Protein AF-0000000077556084 (afdb_homodimer)

Foldseek 3Di:
DDPPPPPCPDDPPPPPPPPCVVVPPPPDDPFDQDPVPSDTFDDDLCFFDQDPVSCLLRHFALLQVVPDDDPDDDDDPCSVVVPDLLSVVSSLVQVVLCVVQCNLCVVLPPVGSVVPPPPPVVDDPVNVPHFHPRYLVRDPPRQWDDPSPPPDPPDPDDPPPVPPDPPPPDPPPDCPPPDDAFDKTFRTKHAWQDDSNSDPPPPDTHFFIKTWIWGAHPPQKPSGIGTAIFTDPVTQAGPVRQKGKGFDWDKHWIWGADPNRTDIDIDIGTHYIDIDGDPPGPCVCVVVVDPDD/DPPPPPPCPDDPPPPPPPPCVVVPPPPDDPWDQPPVDNDTFDDDLCFFDQDPVSCLLRDFALLQVVPDDDPDDDDDPCSVVVPDLLSVLSSLVQVVLCVVQCNLCVVLPPVGSVVPPDPPVVDDPVNVPHFHPRYLVRDPQFQWDDPSPPPDPPDPDDPPPVPPDPPPDDPPPPCPPPDDAFDKTFRTKHAWQDDSNRDPPPPDTHFFIKTWIWGAHPPQKPSGIGTAIFTDPVTQAGPVRQKGKGFDWDKHWIWGDDPNRTDIDIDIGTHYIDIDGDPPGPCVCVVVVDPDD

Secondary structure (DSSP, 8-state):
----------SGGGGS---------TTS---EEETTTTEEEP--TTTEESSHHHHHHH---GGGTTS---SEEEPPHHHHHT-SHHHHHHHHHHHHHHHHTTHHHHHHHHHHHHHH--------GGGTTPPPSS-GGGSTT--EE--TTTTS------SSGGGS----------GGG----SEEEEEEEE-TTS-TTS-GGG-EE-SS-EEEEEEEPPTTEES-EEEEEEE-TT--EEGGGTEEEEEEEEEEEEEEESSS-EEEEEEEEEEEEEEEEETTSTTHHHHH-S---/----------SGGGGS---------TTS---EEETTTTEEEP--TTTEESSHHHHHHH---GGGTTS---SEEEPPHHHHHT-SHHHHHHHHHHHHHHHHTTHHHHHHHHHHHHHH--------GGGTTPPPSS-GGGSTT--EE--TTTTS------SSGGGS----------TTS----SEEEEEEEE-TTS-TTS-GGG-EE-SS-EEEEEEEPPTTEES-EEEEEEE-TT--EEGGGTEEEEEEEEEEEEEEESSS-EEEEEEEEEEEEEEEEETTSTTHHHHH-S---

pLDDT: mean 71.93, std 24.93, range [24.23, 97.88]

Solvent-accessible surface area (backbone atoms only — not comparable to full-atom values): 33560 Å² total; per-residue (Å²): 136,85,79,76,78,78,77,77,77,71,77,76,69,65,74,52,73,73,78,72,66,59,76,64,67,60,78,60,34,91,39,54,63,38,84,82,62,50,38,37,50,59,51,31,50,51,41,34,16,77,42,69,67,48,32,67,73,41,42,65,50,53,62,43,25,50,40,88,66,63,49,65,42,75,63,48,69,51,67,75,65,46,69,43,70,49,48,45,46,37,50,51,53,49,53,51,50,38,51,74,68,42,49,43,42,68,70,48,28,74,70,43,30,70,68,57,58,61,74,68,70,75,68,70,74,79,59,70,83,66,64,26,84,72,34,63,76,55,34,89,80,45,71,54,44,84,72,84,67,74,74,72,84,71,75,80,66,78,71,68,78,74,60,67,89,72,80,78,74,80,78,76,77,69,71,80,76,56,74,65,81,51,47,78,43,74,76,42,24,38,44,42,50,32,40,51,43,70,40,87,79,71,51,36,20,24,44,40,23,33,25,19,26,44,32,42,41,54,88,48,36,42,57,28,32,36,53,29,19,33,42,32,85,91,46,41,52,13,52,75,63,44,19,36,40,42,48,29,41,41,78,42,73,31,35,35,51,58,94,88,39,73,41,55,30,33,32,61,40,39,60,33,60,37,54,27,36,31,63,86,36,95,58,40,33,35,48,63,68,48,77,77,126,137,84,82,76,78,79,78,81,78,71,77,75,68,67,76,52,73,73,75,72,67,58,78,65,67,60,75,58,35,94,43,53,62,39,84,82,40,70,44,40,51,58,52,32,51,51,42,34,16,77,41,68,68,48,33,67,73,40,43,65,48,52,62,41,25,52,39,87,66,63,49,64,41,75,65,49,69,51,66,74,65,45,69,44,69,49,47,44,46,37,50,51,52,49,53,51,49,38,51,75,70,41,50,43,43,67,70,48,28,76,69,42,31,70,67,57,57,60,73,67,70,76,69,65,72,80,59,68,84,65,66,25,83,70,35,64,76,54,35,90,80,44,71,56,43,83,71,85,65,73,74,70,82,72,75,82,69,80,73,70,79,75,65,68,88,74,81,76,76,81,79,76,75,71,72,78,77,58,72,66,80,51,48,78,43,74,74,42,23,38,44,42,50,31,40,50,43,69,39,88,77,71,52,36,19,24,45,41,23,33,25,20,26,44,32,41,41,53,88,48,34,40,58,27,33,35,54,30,17,33,41,31,83,90,46,41,53,14,52,75,64,46,19,38,40,44,49,29,40,42,78,42,73,33,35,36,48,57,94,87,39,73,39,55,30,33,32,59,38,39,61,35,61,37,56,26,36,32,62,87,36,94,59,39,35,34,47,62,66,49,76,79,126

Sequence (586 aa):
MKFLTISFFTLLQFLRPDSTTTPVSSDKCPCVVNPNTNGCLRYDSRFQATSIEEAIDFFEDMTLLFEKKPAEMTVTDDDLSCTSKECKTCRRMMNQRLRQIGFFEDFYGAEGYKNFIEPVEHDSDDFLGTTCSRYRFARNNSDTVDYSKSGSKKKARNVEDLIMSKRFSRQVVDPVNATLIGTRYNLSCTTKGSAPDGSSDSGLLSLCSKCWAWRQLPANYFPQFINELICHDGDTDCLSGYGMCNSGERLLEVLRNDTYKLTTVTLSASSFCECQVKAGSAIQNLVTGEPNKMKFLTISFFTLLQFLRPDSTTTPVSSDKCPCVVNPNTNGCLRYDSRFQATSIEEAIDFFEDMTLLFEKKPAEMTVTDDDLSCTSKECKTCRRMMNQRLRQIGFFEDFYGAEGYKNFIEPVEHDSDDFLGTTCSRYRFARNNSDTVDYSKSGSKKKARNVEDLIMSKRFSRQVVDPVNATLIGTRYNLSCTTKGSAPDGSSDSGLLSLCSKCWAWRQLPANYFPQFINELICHDGDTDCLSGYGMCNSGERLLEVLRNDTYKLTTVTLSASSFCECQVKAGSAIQNLVTGEPNK

Radius of gyration: 27.22 Å; Cα contacts (8 Å, |Δi|>4): 1029; chains: 2; bounding box: 94×67×96 Å

Nearest PDB structures (foldseek):
  7uwj-assembly1_B  TM=6.954E-01  e=1.048E-02  Homo sapiens
  6hg4-assembly1_A-2  TM=6.875E-01  e=1.068E-01  Homo sapiens
  1sg1-assembly1_A  TM=4.672E-01  e=1.984E-02  Homo sapiens
  6xuo-assembly1_A-2  TM=4.361E-01  e=5.321E-02  Equus caballus
  4ec7-assembly1_B  TM=4.253E-01  e=4.738E-02  Naja atra

Structure (mmCIF, N/CA/C/O backbone):
data_AF-0000000077556084-model_v1
#
loop_
_entity.id
_entity.type
_entity.pdbx_description
1 polymer '(pine wood nematode) hypothetical protein'
#
loop_
_atom_site.group_PDB
_atom_site.id
_atom_site.type_symbol
_atom_site.label_atom_id
_atom_site.label_alt_id
_atom_site.label_comp_id
_atom_site.label_asym_id
_atom_site.label_entity_id
_atom_site.label_seq_id
_atom_site.pdbx_PDB_ins_code
_atom_site.Cartn_x
_atom_site.Cartn_y
_atom_site.Cartn_z
_atom_site.occupancy
_atom_site.B_iso_or_equiv
_atom_site.auth_seq_id
_atom_site.auth_comp_id
_atom_site.auth_asym_id
_atom_site.auth_atom_id
_atom_site.pdbx_PDB_model_num
ATOM 1 N N . MET A 1 1 ? -28.281 21.062 56.281 1 28.59 1 MET A N 1
ATOM 2 C CA . MET A 1 1 ? -26.953 20.812 55.75 1 28.59 1 MET A CA 1
ATOM 3 C C . MET A 1 1 ? -26.984 20.75 54.219 1 28.59 1 MET A C 1
ATOM 5 O O . MET A 1 1 ? -27.656 19.906 53.656 1 28.59 1 MET A O 1
ATOM 9 N N . LYS A 1 2 ? -26.812 21.922 53.531 1 35.16 2 LYS A N 1
ATOM 10 C CA . LYS A 1 2 ? -26.875 22.297 52.094 1 35.16 2 LYS A CA 1
ATOM 11 C C . LYS A 1 2 ? -25.75 21.641 51.312 1 35.16 2 LYS A C 1
ATOM 13 O O . LYS A 1 2 ? -24.578 21.844 51.625 1 35.16 2 LYS A O 1
ATOM 18 N N . PHE A 1 3 ? -25.938 20.453 50.812 1 35.34 3 PHE A N 1
ATOM 19 C CA . PHE A 1 3 ? -25.016 19.688 49.969 1 35.34 3 PHE A CA 1
ATOM 20 C C . PHE A 1 3 ? -24.625 20.453 48.75 1 35.34 3 PHE A C 1
ATOM 22 O O . PHE A 1 3 ? -25.469 20.812 47.906 1 35.34 3 PHE A O 1
ATOM 29 N N . LEU A 1 4 ? -23.578 21.266 48.781 1 31.69 4 LEU A N 1
ATOM 30 C CA . LEU A 1 4 ? -22.922 21.969 47.688 1 31.69 4 LEU A CA 1
ATOM 31 C C . LEU A 1 4 ? -22.422 21 46.625 1 31.69 4 LEU A C 1
ATOM 33 O O . LEU A 1 4 ? -21.609 20.109 46.938 1 31.69 4 LEU A O 1
ATOM 37 N N . THR A 1 5 ? -23.219 20.672 45.656 1 33.19 5 THR A N 1
ATOM 38 C CA . THR A 1 5 ? -22.859 19.938 44.438 1 33.19 5 THR A CA 1
ATOM 39 C C . THR A 1 5 ? -21.719 20.641 43.719 1 33.19 5 THR A C 1
ATOM 41 O O . THR A 1 5 ? -21.891 21.75 43.188 1 33.19 5 THR A O 1
ATOM 44 N N . ILE A 1 6 ? -20.469 20.594 44.156 1 31.8 6 ILE A N 1
ATOM 45 C CA . ILE A 1 6 ? -19.297 21.078 43.438 1 31.8 6 ILE A CA 1
ATOM 46 C C . ILE A 1 6 ? -19.219 20.375 42.094 1 31.8 6 ILE A C 1
ATOM 48 O O . ILE A 1 6 ? -19.094 19.156 42.031 1 31.8 6 ILE A O 1
ATOM 52 N N . SER A 1 7 ? -19.812 20.969 41.062 1 28.62 7 SER A N 1
ATOM 53 C CA . SER A 1 7 ? -19.688 20.609 39.656 1 28.62 7 SER A CA 1
ATOM 54 C C . SER A 1 7 ? -18.234 20.562 39.219 1 28.62 7 SER A C 1
ATOM 56 O O . SER A 1 7 ? -17.531 21.578 39.281 1 28.62 7 SER A O 1
ATOM 58 N N . PHE A 1 8 ? -17.453 19.531 39.375 1 28.36 8 PHE A N 1
ATOM 59 C CA . PHE A 1 8 ? -16.125 19.219 38.844 1 28.36 8 PHE A CA 1
ATOM 60 C C . PHE A 1 8 ? -16.094 19.359 37.344 1 28.36 8 PHE A C 1
ATOM 62 O O . PHE A 1 8 ? -16.359 18.391 36.625 1 28.36 8 PHE A O 1
ATOM 69 N N . PHE A 1 9 ? -16.656 20.375 36.688 1 32.78 9 PHE A N 1
ATOM 70 C CA . PHE A 1 9 ? -16.406 20.578 35.25 1 32.78 9 PHE A CA 1
ATOM 71 C C . PHE A 1 9 ? -14.922 20.781 35 1 32.78 9 PHE A C 1
ATOM 73 O O . PHE A 1 9 ? -14.422 21.906 35 1 32.78 9 PHE A O 1
ATOM 80 N N . THR A 1 10 ? -14.023 20.094 35.688 1 24.3 10 THR A N 1
ATOM 81 C CA . THR A 1 10 ? -12.594 20.359 35.594 1 24.3 10 THR A CA 1
ATOM 82 C C . THR A 1 10 ? -12.172 20.578 34.125 1 24.3 10 THR A C 1
ATOM 84 O O . THR A 1 10 ? -12.914 20.266 33.219 1 24.3 10 THR A O 1
ATOM 87 N N . LEU A 1 11 ? -10.695 20.656 33.938 1 24.95 11 LEU A N 1
ATOM 88 C CA . LEU A 1 11 ? -9.516 21.141 33.219 1 24.95 11 LEU A CA 1
ATOM 89 C C . LEU A 1 11 ? -9.336 20.406 31.891 1 24.95 11 LEU A C 1
ATOM 91 O O . LEU A 1 11 ? -8.281 20.484 31.266 1 24.95 11 LEU A O 1
ATOM 95 N N . LEU A 1 12 ? -10.227 19.609 31.453 1 28.17 12 LEU A N 1
ATOM 96 C CA . LEU A 1 12 ? -9.883 18.938 30.203 1 28.17 12 LEU A CA 1
ATOM 97 C C . LEU A 1 12 ? -9.766 19.938 29.062 1 28.17 12 LEU A C 1
ATOM 99 O O . LEU A 1 12 ? -9.562 19.562 27.906 1 28.17 12 LEU A O 1
ATOM 103 N N . GLN A 1 13 ? -10.094 21.219 29.297 1 27.03 13 GLN A N 1
ATOM 104 C CA . GLN A 1 13 ? -10.055 22.188 28.219 1 27.03 13 GLN A CA 1
ATOM 105 C C . GLN A 1 13 ? -8.641 22.359 27.672 1 27.03 13 GLN A C 1
ATOM 107 O O . GLN A 1 13 ? -8.422 23.078 26.703 1 27.03 13 GLN A O 1
ATOM 112 N N . PHE A 1 14 ? -7.625 22.125 28.422 1 29.45 14 PHE A N 1
ATOM 113 C CA . PHE A 1 14 ? -6.312 22.656 28.062 1 29.45 14 PHE A CA 1
ATOM 114 C C . PHE A 1 14 ? -5.777 21.953 26.812 1 29.45 14 PHE A C 1
ATOM 116 O O . PHE A 1 14 ? -4.766 22.375 26.25 1 29.45 14 PHE A O 1
ATOM 123 N N . LEU A 1 15 ? -6.094 20.781 26.703 1 27.12 15 LEU A N 1
ATOM 124 C CA . LEU A 1 15 ? -5.332 20.219 25.594 1 27.12 15 LEU A CA 1
ATOM 125 C C . LEU A 1 15 ? -5.895 20.672 24.266 1 27.12 15 LEU A C 1
ATOM 127 O O . LEU A 1 15 ? -5.914 19.922 23.297 1 27.12 15 LEU A O 1
ATOM 131 N N . ARG A 1 16 ? -6.816 21.703 24.328 1 27.06 16 ARG A N 1
ATOM 132 C CA . ARG A 1 16 ? -7.035 22.188 22.953 1 27.06 16 ARG A CA 1
ATOM 133 C C . ARG A 1 16 ? -5.742 22.719 22.344 1 27.06 16 ARG A C 1
ATOM 135 O O . ARG A 1 16 ? -5.102 23.594 22.922 1 27.06 16 ARG A O 1
ATOM 142 N N . PRO A 1 17 ? -5.008 21.969 21.641 1 27.77 17 PRO A N 1
ATOM 143 C CA . PRO A 1 17 ? -3.932 22.734 21 1 27.77 17 PRO A CA 1
ATOM 144 C C . PRO A 1 17 ? -4.383 24.125 20.547 1 27.77 17 PRO A C 1
ATOM 146 O O . PRO A 1 17 ? -5.543 24.312 20.188 1 27.77 17 PRO A O 1
ATOM 149 N N . ASP A 1 18 ? -3.982 25.172 21.172 1 26.48 18 ASP A N 1
ATOM 150 C CA . ASP A 1 18 ? -4.031 26.516 20.578 1 26.48 18 ASP A CA 1
ATOM 151 C C . ASP A 1 18 ? -3.93 26.453 19.062 1 26.48 18 ASP A C 1
ATOM 153 O O . ASP A 1 18 ? -3.016 25.828 18.516 1 26.48 18 ASP A O 1
ATOM 157 N N . SER A 1 19 ? -4.988 26.594 18.344 1 28.22 19 SER A N 1
ATOM 158 C CA . SER A 1 19 ? -5.195 26.812 16.922 1 28.22 19 SER A CA 1
ATOM 159 C C . SER A 1 19 ? -4.18 27.812 16.359 1 28.22 19 SER A C 1
ATOM 161 O O . SER A 1 19 ? -4.426 28.438 15.336 1 28.22 19 SER A O 1
ATOM 163 N N . THR A 1 20 ? -3.496 28.5 17.219 1 27.06 20 THR A N 1
ATOM 164 C CA . THR A 1 20 ? -2.557 29.391 16.531 1 27.06 20 THR A CA 1
ATOM 165 C C . THR A 1 20 ? -1.633 28.578 15.625 1 27.06 20 THR A C 1
ATOM 167 O O . THR A 1 20 ? -0.635 28.016 16.078 1 27.06 20 THR A O 1
ATOM 170 N N . THR A 1 21 ? -2.217 27.922 14.711 1 28.77 21 THR A N 1
ATOM 171 C CA . THR A 1 21 ? -1.413 27.594 13.539 1 28.77 21 THR A CA 1
ATOM 172 C C . THR A 1 21 ? -0.559 28.797 13.125 1 28.77 21 THR A C 1
ATOM 174 O O . THR A 1 21 ? -1.068 29.766 12.562 1 28.77 21 THR A O 1
ATOM 177 N N . THR A 1 22 ? 0.196 29.297 14.055 1 28.11 22 THR A N 1
ATOM 178 C CA . THR A 1 22 ? 1.128 30.219 13.398 1 28.11 22 THR A CA 1
ATOM 179 C C . THR A 1 22 ? 1.496 29.719 12.008 1 28.11 22 THR A C 1
ATOM 181 O O . THR A 1 22 ? 1.818 28.531 11.836 1 28.11 22 THR A O 1
ATOM 184 N N . PRO A 1 23 ? 1.009 30.484 11.008 1 28.31 23 PRO A N 1
ATOM 185 C CA . PRO A 1 23 ? 1.48 30.094 9.672 1 28.31 23 PRO A CA 1
ATOM 186 C C . PRO A 1 23 ? 2.939 29.656 9.672 1 28.31 23 PRO A C 1
ATOM 188 O O . PRO A 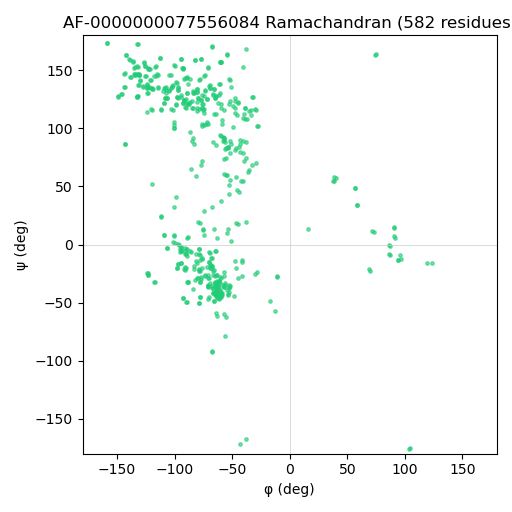1 23 ? 3.82 30.391 10.109 1 28.31 23 PRO A O 1
ATOM 191 N N . VAL A 1 24 ? 3.148 28.547 10.148 1 32.16 24 VAL A N 1
ATOM 192 C CA . VAL A 1 24 ? 4.539 28.125 10.039 1 32.16 24 VAL A CA 1
ATOM 193 C C . VAL A 1 24 ? 5.172 28.75 8.797 1 32.16 24 VAL A C 1
ATOM 195 O O . VAL A 1 24 ? 4.531 28.844 7.75 1 32.16 24 VAL A O 1
ATOM 198 N N . SER A 1 25 ? 6.09 29.516 8.922 1 31.02 25 SER A N 1
ATOM 199 C CA . SER A 1 25 ? 6.855 30.062 7.809 1 31.02 25 SER A CA 1
ATOM 200 C C . SER A 1 25 ? 6.941 29.078 6.648 1 31.02 25 SER A C 1
ATOM 202 O O . SER A 1 25 ? 6.902 27.875 6.852 1 31.02 25 SER A O 1
ATOM 204 N N . SER A 1 26 ? 6.574 29.453 5.352 1 36.19 26 SER A N 1
ATOM 205 C CA . SER A 1 26 ? 6.461 28.938 3.996 1 36.19 26 SER A CA 1
ATOM 206 C C . SER A 1 26 ? 7.469 27.812 3.75 1 36.19 26 SER A C 1
ATOM 208 O O . SER A 1 26 ? 7.418 27.141 2.717 1 36.19 26 SER A O 1
ATOM 210 N N . ASP A 1 27 ? 8.57 27.719 4.465 1 39.5 27 ASP A N 1
ATOM 211 C CA . ASP A 1 27 ? 9.75 26.938 4.117 1 39.5 27 ASP A CA 1
ATOM 212 C C . ASP A 1 27 ? 9.68 25.531 4.707 1 39.5 27 ASP A C 1
ATOM 214 O O . ASP A 1 27 ? 10.641 24.766 4.617 1 39.5 27 ASP A O 1
ATOM 218 N N . LYS A 1 28 ? 8.844 25.281 5.789 1 44.19 28 LYS A N 1
ATOM 219 C CA . LYS A 1 28 ? 9.055 24.062 6.562 1 44.19 28 LYS A CA 1
ATOM 220 C C . LYS A 1 28 ? 8.008 23.016 6.215 1 44.19 28 LYS A C 1
ATOM 222 O O . LYS A 1 28 ? 6.84 23.344 5.973 1 44.19 28 LYS A O 1
ATOM 227 N N . CYS A 1 29 ? 8.422 21.906 5.672 1 52.19 29 CYS A N 1
ATOM 228 C CA . CYS A 1 29 ? 7.551 20.766 5.387 1 52.19 29 CYS A CA 1
ATOM 229 C C . CYS A 1 29 ? 6.707 20.406 6.605 1 52.19 29 CYS A C 1
ATOM 231 O O . CYS A 1 29 ? 7.18 20.5 7.738 1 52.19 29 CYS A O 1
ATOM 233 N N . PRO A 1 30 ? 5.34 20.484 6.477 1 47.06 30 PRO A N 1
ATOM 234 C CA . PRO A 1 30 ? 4.504 20.031 7.59 1 47.06 30 PRO A CA 1
ATOM 235 C C . PRO A 1 30 ? 4.996 18.719 8.195 1 47.06 30 PRO A C 1
ATOM 237 O O . PRO A 1 30 ? 5.293 17.766 7.461 1 47.06 30 PRO A O 1
ATOM 240 N N . CYS A 1 31 ? 5.828 18.672 9.156 1 54.91 31 CYS A N 1
ATOM 241 C CA . CYS A 1 31 ? 6.227 17.5 9.914 1 54.91 31 CYS A CA 1
ATOM 242 C C . CYS A 1 31 ? 5.629 17.516 11.32 1 54.91 31 CYS A C 1
ATOM 244 O O . CYS A 1 31 ? 5.254 18.578 11.82 1 54.91 31 CYS A O 1
ATOM 246 N N . VAL A 1 32 ? 5.086 16.328 11.617 1 55.97 32 VAL A N 1
ATOM 247 C CA . VAL A 1 32 ? 4.676 16.234 13.016 1 55.97 32 VAL A CA 1
ATOM 248 C C . VAL A 1 32 ? 5.906 16.062 13.906 1 55.97 32 VAL A C 1
ATOM 250 O O . VAL A 1 32 ? 6.668 15.102 13.742 1 55.97 32 VAL A O 1
ATOM 253 N N . VAL A 1 33 ? 6.285 17.078 14.516 1 56.91 33 VAL A N 1
ATOM 254 C CA . VAL A 1 33 ? 7.484 17.062 15.344 1 56.91 33 VAL A CA 1
ATOM 255 C C . VAL A 1 33 ? 7.164 16.453 16.703 1 56.91 33 VAL A C 1
ATOM 257 O O . VAL A 1 33 ? 6.129 16.766 17.297 1 56.91 33 VAL A O 1
ATOM 260 N N . ASN A 1 34 ? 7.871 15.289 16.953 1 55.31 34 ASN A N 1
ATOM 261 C CA . ASN A 1 34 ? 7.871 14.82 18.328 1 55.31 34 ASN A CA 1
ATOM 262 C C . ASN A 1 34 ? 8.812 15.648 19.203 1 55.31 34 ASN A C 1
ATOM 264 O O . ASN A 1 34 ? 10.031 15.531 19.078 1 55.31 34 ASN A O 1
ATOM 268 N N . PRO A 1 35 ? 8.242 16.406 19.891 1 53.88 35 PRO A N 1
ATOM 269 C CA . PRO A 1 35 ? 9.102 17.297 20.672 1 53.88 35 PRO A CA 1
ATOM 270 C C . PRO A 1 35 ? 10.078 16.547 21.562 1 53.88 35 PRO A C 1
ATOM 272 O O . PRO A 1 35 ? 11.117 17.094 21.953 1 53.88 35 PRO A O 1
ATOM 275 N N . ASN A 1 36 ? 9.711 15.305 21.875 1 54.94 36 ASN A N 1
ATOM 276 C CA . ASN A 1 36 ? 10.555 14.57 22.797 1 54.94 36 ASN A CA 1
ATOM 277 C C . ASN A 1 36 ? 11.758 13.945 22.094 1 54.94 36 ASN A C 1
ATOM 279 O O . ASN A 1 36 ? 12.75 13.594 22.734 1 54.94 36 ASN A O 1
ATOM 283 N N . THR A 1 37 ? 11.602 13.633 20.938 1 58.72 37 THR A N 1
ATOM 284 C CA . THR A 1 37 ? 12.672 12.93 20.234 1 58.72 37 THR A CA 1
ATOM 285 C C . THR A 1 37 ? 13.148 13.742 19.047 1 58.72 37 THR A C 1
ATOM 287 O O . THR A 1 37 ? 14.117 13.359 18.375 1 58.72 37 THR A O 1
ATOM 290 N N . ASN A 1 38 ? 13.492 14.93 19.125 1 51.81 38 ASN A N 1
ATOM 291 C CA . ASN A 1 38 ? 13.945 15.75 18 1 51.81 38 ASN A CA 1
ATOM 292 C C . ASN A 1 38 ? 13.594 15.117 16.656 1 51.81 38 ASN A C 1
ATOM 294 O O . ASN A 1 38 ? 14.172 15.461 15.633 1 51.81 38 ASN A O 1
ATOM 298 N N . GLY A 1 39 ? 12.734 14.148 16.766 1 57.44 39 GLY A N 1
ATOM 299 C CA . GLY A 1 39 ? 12.484 13.484 15.492 1 57.44 39 GLY A CA 1
ATOM 300 C C . GLY A 1 39 ? 11.18 13.906 14.844 1 57.44 39 GLY A C 1
ATOM 301 O O . GLY A 1 39 ? 10.297 14.461 15.508 1 57.44 39 GLY A O 1
ATOM 302 N N . CYS A 1 40 ? 11.227 14.164 13.531 1 64.31 40 CYS A N 1
ATOM 303 C CA . CYS A 1 40 ? 10.031 14.5 12.766 1 64.31 40 CYS A CA 1
ATOM 304 C C . CYS A 1 40 ? 9.398 13.25 12.172 1 64.31 40 CYS A C 1
ATOM 306 O O . CYS A 1 40 ? 10.094 12.422 11.586 1 64.31 40 CYS A O 1
ATOM 308 N N . LEU A 1 41 ? 8.117 13.164 12.594 1 72 41 LEU A N 1
ATOM 309 C CA . LEU A 1 41 ? 7.379 12.07 11.977 1 72 41 LEU A CA 1
ATOM 310 C C . LEU A 1 41 ? 7.016 12.398 10.531 1 72 41 LEU A C 1
ATOM 312 O O . LEU A 1 41 ? 6.367 13.422 10.273 1 72 41 LEU A O 1
ATOM 316 N N . ARG A 1 42 ? 7.516 11.672 9.641 1 74.38 42 ARG A N 1
ATOM 317 C CA . ARG A 1 42 ? 7.191 11.797 8.227 1 74.38 42 ARG A CA 1
ATOM 318 C C . ARG A 1 42 ? 6.082 10.828 7.832 1 74.38 42 ARG A C 1
ATOM 320 O O . ARG A 1 42 ? 6.074 9.672 8.266 1 74.38 42 ARG A O 1
ATOM 327 N N . TYR A 1 43 ? 5.062 11.5 7.156 1 82.12 43 TYR A N 1
ATOM 328 C CA . TYR A 1 43 ? 3.998 10.641 6.652 1 82.12 43 TYR A CA 1
ATOM 329 C C . TYR A 1 43 ? 3.625 11.016 5.227 1 82.12 43 TYR A C 1
ATOM 331 O O . TYR A 1 43 ? 3.922 12.117 4.77 1 82.12 43 TYR A O 1
ATOM 339 N N . ASP A 1 44 ? 3.154 10.109 4.48 1 84.12 44 ASP A N 1
ATOM 340 C CA . ASP A 1 44 ? 2.633 10.32 3.135 1 84.12 44 ASP A CA 1
ATOM 341 C C . ASP A 1 44 ? 1.167 10.75 3.174 1 84.12 44 ASP A C 1
ATOM 343 O O . ASP A 1 44 ? 0.308 9.992 3.633 1 84.12 44 ASP A O 1
ATOM 347 N N . SER A 1 45 ? 0.867 11.875 2.594 1 84.44 45 SER A N 1
ATOM 348 C CA . SER A 1 45 ? -0.471 12.453 2.668 1 84.44 45 SER A CA 1
ATOM 349 C C . SER A 1 45 ? -1.479 11.609 1.894 1 84.44 45 SER A C 1
ATOM 351 O O . SER A 1 45 ? -2.689 11.781 2.051 1 84.44 45 SER A O 1
ATOM 353 N N . ARG A 1 46 ? -1.067 10.742 1.162 1 88.44 46 ARG A N 1
ATOM 354 C CA . ARG A 1 46 ? -1.99 9.898 0.415 1 88.44 46 ARG A CA 1
ATOM 355 C C . ARG A 1 46 ? -2.527 8.766 1.29 1 88.44 46 ARG A C 1
ATOM 357 O O . ARG A 1 46 ? -3.529 8.133 0.949 1 88.44 46 ARG A O 1
ATOM 364 N N . PHE A 1 47 ? -1.84 8.578 2.434 1 92.94 47 PHE A N 1
ATOM 365 C CA . PHE A 1 47 ? -2.244 7.461 3.277 1 92.94 47 PHE A CA 1
ATOM 366 C C . PHE A 1 47 ? -2.588 7.941 4.684 1 92.94 47 PHE A C 1
ATOM 368 O O . PHE A 1 47 ? -3.252 7.23 5.441 1 92.94 47 PHE A O 1
ATOM 375 N N . GLN A 1 48 ? -2.025 9.047 5.012 1 92.31 48 GLN A N 1
ATOM 376 C CA . GLN A 1 48 ? -2.314 9.641 6.312 1 92.31 48 GLN A CA 1
ATOM 377 C C . GLN A 1 48 ? -2.639 11.125 6.18 1 92.31 48 GLN A C 1
ATOM 379 O O . GLN A 1 48 ? -2.127 11.797 5.281 1 92.31 48 GLN A O 1
ATOM 384 N N . ALA A 1 49 ? -3.543 11.547 7.078 1 90.25 49 ALA A N 1
ATOM 385 C CA . ALA A 1 49 ? -3.93 12.953 7.047 1 90.25 49 ALA A CA 1
ATOM 386 C C . ALA A 1 49 ? -4.168 13.484 8.453 1 90.25 49 ALA A C 1
ATOM 388 O O . ALA A 1 49 ? -4.684 12.773 9.32 1 90.25 49 ALA A O 1
ATOM 389 N N . THR A 1 50 ? -3.842 14.742 8.602 1 86.56 50 THR A N 1
ATOM 390 C CA . THR A 1 50 ? -3.969 15.383 9.906 1 86.56 50 THR A CA 1
ATOM 391 C C . THR A 1 50 ? -5.352 16 10.07 1 86.56 50 THR A C 1
ATOM 393 O O . THR A 1 50 ? -5.77 16.312 11.188 1 86.56 50 THR A O 1
ATOM 396 N N . SER A 1 51 ? -5.965 16.203 8.93 1 86.25 51 SER A N 1
ATOM 397 C CA . SER A 1 51 ? -7.285 16.828 8.922 1 86.25 51 SER A CA 1
ATOM 398 C C . SER A 1 51 ? -8.188 16.203 7.855 1 86.25 51 SER A C 1
ATOM 400 O O . SER A 1 51 ? -7.699 15.516 6.953 1 86.25 51 SER A O 1
ATOM 402 N N . ILE A 1 52 ? -9.445 16.453 8 1 89.5 52 ILE A N 1
ATOM 403 C CA . ILE A 1 52 ? -10.414 15.961 7.031 1 89.5 52 ILE A CA 1
ATOM 404 C C . ILE A 1 52 ? -10.156 16.609 5.672 1 89.5 52 ILE A C 1
ATOM 406 O O . ILE A 1 52 ? -10.234 15.938 4.637 1 89.5 52 ILE A O 1
ATOM 410 N N . GLU A 1 53 ? -9.867 17.859 5.711 1 85.25 53 GLU A N 1
ATOM 411 C CA . GLU A 1 53 ? -9.594 18.578 4.465 1 85.25 53 GLU A CA 1
ATOM 412 C C . GLU A 1 53 ? -8.406 17.969 3.73 1 85.25 53 GLU A C 1
ATOM 414 O O . GLU A 1 53 ? -8.453 17.781 2.514 1 85.25 53 GLU A O 1
ATOM 419 N N . GLU A 1 54 ? -7.348 17.688 4.492 1 86.5 54 GLU A N 1
ATOM 420 C CA . GLU A 1 54 ? -6.188 17.047 3.883 1 86.5 54 GLU A CA 1
ATOM 421 C C . GLU A 1 54 ? -6.551 15.68 3.307 1 86.5 54 GLU A C 1
ATOM 423 O O . GLU A 1 54 ? -6.105 15.32 2.213 1 86.5 54 GLU A O 1
ATOM 428 N N . ALA A 1 55 ? -7.328 14.945 4.039 1 92.88 55 ALA A N 1
ATOM 429 C CA . ALA A 1 55 ? -7.762 13.641 3.57 1 92.88 55 ALA A CA 1
ATOM 430 C C . ALA A 1 55 ? -8.562 13.758 2.275 1 92.88 55 ALA A C 1
ATOM 432 O O . ALA A 1 55 ? -8.32 13.016 1.318 1 92.88 55 ALA A O 1
ATOM 433 N N . ILE A 1 56 ? -9.461 14.672 2.227 1 91.12 56 ILE A N 1
ATOM 434 C CA . ILE A 1 56 ? -10.289 14.883 1.047 1 91.12 56 ILE A CA 1
ATOM 435 C C . ILE A 1 56 ? -9.414 15.258 -0.144 1 91.12 56 ILE A C 1
ATOM 437 O O . ILE A 1 56 ? -9.641 14.797 -1.265 1 91.12 56 ILE A O 1
ATOM 441 N N . ASP A 1 57 ? -8.422 15.977 0.104 1 85.44 57 ASP A N 1
ATOM 442 C CA . ASP A 1 57 ? -7.598 16.516 -0.973 1 85.44 57 ASP A CA 1
ATOM 443 C C . ASP A 1 57 ? -6.617 15.469 -1.495 1 85.44 57 ASP A C 1
ATOM 445 O O . ASP A 1 57 ? -6.293 15.453 -2.686 1 85.44 57 ASP A O 1
ATOM 449 N N . PHE A 1 58 ? -6.203 14.531 -0.622 1 87.56 58 PHE A N 1
ATOM 450 C CA . PHE A 1 58 ? -5.027 13.781 -1.039 1 87.56 58 PHE A CA 1
ATOM 451 C C . PHE A 1 58 ? -5.32 12.281 -1.069 1 87.56 58 PHE A C 1
ATOM 453 O O . PHE A 1 58 ? -4.645 11.523 -1.766 1 87.56 58 PHE A O 1
ATOM 460 N N . PHE A 1 59 ? -6.297 11.797 -0.267 1 93.25 59 PHE A N 1
ATOM 461 C CA . PHE A 1 59 ? -6.59 10.367 -0.287 1 93.25 59 PHE A CA 1
ATOM 462 C C . PHE A 1 59 ? -7.121 9.945 -1.652 1 93.25 59 PHE A C 1
ATOM 464 O O . PHE A 1 59 ? -8.047 10.562 -2.184 1 93.25 59 PHE A O 1
ATOM 471 N N . GLU A 1 60 ? -6.516 8.969 -2.16 1 91.88 60 GLU A N 1
ATOM 472 C CA . GLU A 1 60 ? -7.016 8.391 -3.406 1 91.88 60 GLU A CA 1
ATOM 473 C C . GLU A 1 60 ? -7.977 7.242 -3.135 1 91.88 60 GLU A C 1
ATOM 475 O O . GLU A 1 60 ? -7.922 6.617 -2.074 1 91.88 60 GLU A O 1
ATOM 480 N N . ASP A 1 61 ? -8.891 7.09 -4.098 1 94.44 61 ASP A N 1
ATOM 481 C CA . ASP A 1 61 ? -9.734 5.902 -4.047 1 94.44 61 ASP A CA 1
ATOM 482 C C . ASP A 1 61 ? -8.914 4.633 -4.23 1 94.44 61 ASP A C 1
ATOM 484 O O . ASP A 1 61 ? -8.477 4.32 -5.34 1 94.44 61 ASP A O 1
ATOM 488 N N . MET A 1 62 ? -8.812 3.84 -3.193 1 95.62 62 MET A N 1
ATOM 489 C CA . MET A 1 62 ? -7.91 2.695 -3.197 1 95.62 62 MET A CA 1
ATOM 490 C C . MET A 1 62 ? -8.508 1.53 -3.979 1 95.62 62 MET A C 1
ATOM 492 O O . MET A 1 62 ? -7.812 0.555 -4.277 1 95.62 62 MET A O 1
ATOM 496 N N . THR A 1 63 ? -9.773 1.596 -4.387 1 94.31 63 THR A N 1
ATOM 497 C CA . THR A 1 63 ? -10.359 0.551 -5.219 1 94.31 63 THR A CA 1
ATOM 498 C C . THR A 1 63 ? -9.93 0.707 -6.672 1 94.31 63 THR A C 1
ATOM 500 O O . THR A 1 63 ? -10.219 -0.153 -7.508 1 94.31 63 THR A O 1
ATOM 503 N N . LEU A 1 64 ? -9.188 1.781 -6.949 1 93.5 64 LEU A N 1
ATOM 504 C CA . LEU A 1 64 ? -8.789 2.057 -8.328 1 93.5 64 LEU A CA 1
ATOM 505 C C . LEU A 1 64 ? -7.281 1.886 -8.5 1 93.5 64 LEU A C 1
ATOM 507 O O . LEU A 1 64 ? -6.688 2.467 -9.406 1 93.5 64 LEU A O 1
ATOM 511 N N . LEU A 1 65 ? -6.688 1.127 -7.684 1 93.94 65 LEU A N 1
ATOM 512 C CA . LEU A 1 65 ? -5.242 0.946 -7.699 1 93.94 65 LEU A CA 1
ATOM 513 C C . LEU A 1 65 ? -4.805 0.16 -8.93 1 93.94 65 LEU A C 1
ATOM 515 O O . LEU A 1 65 ? -3.627 0.167 -9.297 1 93.94 65 LEU A O 1
ATOM 519 N N . PHE A 1 66 ? -5.746 -0.458 -9.562 1 92.5 66 PHE A N 1
ATOM 520 C CA . PHE A 1 66 ? -5.41 -1.236 -10.75 1 92.5 66 PHE A CA 1
ATOM 521 C C . PHE A 1 66 ? -5.617 -0.41 -12.016 1 92.5 66 PHE A C 1
ATOM 523 O O . PHE A 1 66 ? -5.328 -0.875 -13.117 1 92.5 66 PHE A O 1
ATOM 530 N N . GLU A 1 67 ? -6.105 0.746 -11.836 1 89.69 67 GLU A N 1
ATOM 531 C CA . GLU A 1 67 ? -6.227 1.621 -13 1 89.69 67 GLU A CA 1
ATOM 532 C C . GLU A 1 67 ? -4.852 2.004 -13.547 1 89.69 67 GLU A C 1
ATOM 534 O O . GLU A 1 67 ? -3.949 2.35 -12.781 1 89.69 67 GLU A O 1
ATOM 539 N N . LYS A 1 68 ? -4.773 1.893 -14.773 1 82.06 68 LYS A N 1
ATOM 540 C CA . LYS A 1 68 ? -3.494 2.223 -15.391 1 82.06 68 LYS A CA 1
ATOM 541 C C . LYS A 1 68 ? -3.166 3.703 -15.227 1 82.06 68 LYS A C 1
ATOM 543 O O . LYS A 1 68 ? -3.984 4.566 -15.547 1 82.06 68 LYS A O 1
ATOM 548 N N . LYS A 1 69 ? -2.01 3.865 -14.695 1 83.25 69 LYS A N 1
ATOM 549 C CA . LYS A 1 69 ? -1.514 5.223 -14.492 1 83.25 69 LYS A CA 1
ATOM 550 C C . LYS A 1 69 ? -0.255 5.477 -15.32 1 83.25 69 LYS A C 1
ATOM 552 O O . LYS A 1 69 ? 0.51 4.547 -15.594 1 83.25 69 LYS A O 1
ATOM 557 N N . PRO A 1 70 ? -0.191 6.727 -15.766 1 84.88 70 PRO A N 1
ATOM 558 C CA . PRO A 1 70 ? 1.084 7.031 -16.422 1 84.88 70 PRO A CA 1
ATOM 559 C C . PRO A 1 70 ? 2.279 6.875 -15.484 1 84.88 70 PRO A C 1
ATOM 561 O O . PRO A 1 70 ? 2.129 6.977 -14.266 1 84.88 70 PRO A O 1
ATOM 564 N N . ALA A 1 71 ? 3.396 6.668 -16.125 1 85.56 71 ALA A N 1
ATOM 565 C CA . ALA A 1 71 ? 4.605 6.477 -15.336 1 85.56 71 ALA A CA 1
ATOM 566 C C . ALA A 1 71 ? 4.93 7.727 -14.523 1 85.56 71 ALA A C 1
ATOM 568 O O . ALA A 1 71 ? 5.41 7.629 -13.391 1 85.56 71 ALA A O 1
ATOM 569 N N . GLU A 1 72 ? 4.652 8.836 -15.148 1 88.75 72 GLU A N 1
ATOM 570 C CA . GLU A 1 72 ? 4.91 10.117 -14.492 1 88.75 72 GLU A CA 1
ATOM 571 C C . GLU A 1 72 ? 3.834 11.141 -14.836 1 88.75 72 GLU A C 1
ATOM 573 O O . GLU A 1 72 ? 3.369 11.203 -15.977 1 88.75 72 GLU A O 1
ATOM 578 N N . MET A 1 73 ? 3.471 11.781 -13.75 1 85.44 73 MET A N 1
ATOM 579 C CA . MET A 1 73 ? 2.557 12.906 -13.953 1 85.44 73 MET A CA 1
ATOM 580 C C . MET A 1 73 ? 3.043 14.148 -13.219 1 85.44 73 MET A C 1
ATOM 582 O O . MET A 1 73 ? 3.514 14.055 -12.078 1 85.44 73 MET A O 1
ATOM 586 N N . THR A 1 74 ? 2.957 15.25 -13.859 1 80.44 74 THR A N 1
ATOM 587 C CA . THR A 1 74 ? 3.338 16.5 -13.203 1 80.44 74 THR A CA 1
ATOM 588 C C . THR A 1 74 ? 2.209 17 -12.305 1 80.44 74 THR A C 1
ATOM 590 O O . THR A 1 74 ? 1.035 16.938 -12.68 1 80.44 74 THR A O 1
ATOM 593 N N . VAL A 1 75 ? 2.639 17.359 -11.172 1 75.19 75 VAL A N 1
ATOM 594 C CA . VAL A 1 75 ? 1.681 17.984 -10.258 1 75.19 75 VAL A CA 1
ATOM 595 C C . VAL A 1 75 ? 1.562 19.469 -10.555 1 75.19 75 VAL A C 1
ATOM 597 O O . VAL A 1 75 ? 2.561 20.203 -10.531 1 75.19 75 VAL A O 1
ATOM 600 N N . THR A 1 76 ? 0.432 19.844 -10.922 1 71.69 76 THR A N 1
ATOM 601 C CA . THR A 1 76 ? 0.236 21.25 -11.25 1 71.69 76 THR A CA 1
ATOM 602 C C . THR A 1 76 ? -0.284 22.016 -10.039 1 71.69 76 THR A C 1
ATOM 604 O O . THR A 1 76 ? -0.79 21.422 -9.086 1 71.69 76 THR A O 1
ATOM 607 N N . ASP A 1 77 ? -0.106 23.297 -10.07 1 66.56 77 ASP A N 1
ATOM 608 C CA . ASP A 1 77 ? -0.624 24.172 -9.023 1 66.56 77 ASP A CA 1
ATOM 609 C C . ASP A 1 77 ? -2.139 24.016 -8.883 1 66.56 77 ASP A C 1
ATOM 611 O O . ASP A 1 77 ? -2.678 24.109 -7.781 1 66.56 77 ASP A O 1
ATOM 615 N N . ASP A 1 78 ? -2.695 23.844 -9.977 1 63.41 78 ASP A N 1
ATOM 616 C CA . ASP A 1 78 ? -4.145 23.672 -9.953 1 63.41 78 ASP A CA 1
ATOM 617 C C . ASP A 1 78 ? -4.543 22.438 -9.148 1 63.41 78 ASP A C 1
ATOM 619 O O . ASP A 1 78 ? -5.574 22.438 -8.469 1 63.41 78 ASP A O 1
ATOM 623 N N . ASP A 1 79 ? -3.711 21.484 -9.172 1 65.31 79 ASP A N 1
ATOM 624 C CA . ASP A 1 79 ? -3.977 20.25 -8.422 1 65.31 79 ASP A CA 1
ATOM 625 C C . ASP A 1 79 ? -3.859 20.484 -6.918 1 65.31 79 ASP A C 1
ATOM 627 O O . ASP A 1 79 ? -4.672 19.984 -6.141 1 65.31 79 ASP A O 1
ATOM 631 N N . LEU A 1 80 ? -2.967 21.312 -6.684 1 66.44 80 LEU A N 1
ATOM 632 C CA . LEU A 1 80 ? -2.693 21.562 -5.273 1 66.44 80 LEU A CA 1
ATOM 633 C C . LEU A 1 80 ? -3.752 22.484 -4.672 1 66.44 80 LEU A C 1
ATOM 635 O O . LEU A 1 80 ? -4.16 22.297 -3.521 1 66.44 80 LEU A O 1
ATOM 639 N N . SER A 1 81 ? -4.285 23.406 -5.5 1 72.69 81 SER A N 1
ATOM 640 C CA . SER A 1 81 ? -5.246 24.375 -4.992 1 72.69 81 SER A CA 1
ATOM 641 C C . SER A 1 81 ? -6.676 23.984 -5.34 1 72.69 81 SER A C 1
ATOM 643 O O . SER A 1 81 ? -7.629 24.656 -4.961 1 72.69 81 SER A O 1
ATOM 645 N N . CYS A 1 82 ? -6.852 22.891 -5.859 1 80.06 82 CYS A N 1
ATOM 646 C CA . CYS A 1 82 ? -8.141 22.359 -6.293 1 80.06 82 CYS A CA 1
ATOM 647 C C . CYS A 1 82 ? -8.984 23.453 -6.941 1 80.06 82 CYS A C 1
ATOM 649 O O . CYS A 1 82 ? -10.125 23.672 -6.531 1 80.06 82 CYS A O 1
ATOM 651 N N . THR A 1 83 ? -8.477 24.094 -7.988 1 80.06 83 THR A N 1
ATOM 652 C CA . THR A 1 83 ? -9.172 25.188 -8.656 1 80.06 83 THR A CA 1
ATOM 653 C C . THR A 1 83 ? -9.922 24.688 -9.883 1 80.06 83 THR A C 1
ATOM 655 O O . THR A 1 83 ? -10.805 25.359 -10.406 1 80.06 83 THR A O 1
ATOM 658 N N . SER A 1 84 ? -9.633 23.547 -10.367 1 80.31 84 SER A N 1
ATOM 659 C CA . SER A 1 84 ? -10.32 23 -11.531 1 80.31 84 SER A CA 1
ATOM 660 C C . SER A 1 84 ? -11.75 22.594 -11.195 1 80.31 84 SER A C 1
ATOM 662 O O . SER A 1 84 ? -12.07 22.328 -10.039 1 80.31 84 SER A O 1
ATOM 664 N N . LYS A 1 85 ? -12.562 22.641 -12.211 1 82.25 85 LYS A N 1
ATOM 665 C CA . LYS A 1 85 ? -13.961 22.234 -12.039 1 82.25 85 LYS A CA 1
ATOM 666 C C . LYS A 1 85 ? -14.07 20.797 -11.562 1 82.25 85 LYS A C 1
ATOM 668 O O . LYS A 1 85 ? -14.891 20.484 -10.695 1 82.25 85 LYS A O 1
ATOM 673 N N . GLU A 1 86 ? -13.328 19.953 -12.07 1 84.38 86 GLU A N 1
ATOM 674 C CA . GLU A 1 86 ? -13.375 18.547 -11.672 1 84.38 86 GLU A CA 1
ATOM 675 C C . GLU A 1 86 ? -12.969 18.375 -10.211 1 84.38 86 GLU A C 1
ATOM 677 O O . GLU A 1 86 ? -13.602 17.641 -9.469 1 84.38 86 GLU A O 1
ATOM 682 N N . CYS A 1 87 ? -11.898 19.078 -9.891 1 85.19 87 CYS A N 1
ATOM 683 C CA . CYS A 1 87 ? -11.445 18.953 -8.516 1 85.19 87 CYS A CA 1
ATOM 684 C C . CYS A 1 87 ? -12.531 19.406 -7.543 1 85.19 87 CYS A C 1
ATOM 686 O O . CYS A 1 87 ? -12.781 18.75 -6.535 1 85.19 87 CYS A O 1
ATOM 688 N N . LYS A 1 88 ? -13.172 20.484 -7.844 1 85.94 88 LYS A N 1
ATOM 689 C CA . LYS A 1 88 ? -14.227 21 -6.98 1 85.94 88 LYS A CA 1
ATOM 690 C C . LYS A 1 88 ? -15.414 20.031 -6.918 1 85.94 88 LYS A C 1
ATOM 692 O O . LYS A 1 88 ? -15.992 19.828 -5.852 1 85.94 88 LYS A O 1
ATOM 697 N N . THR A 1 89 ? -15.695 19.547 -8.062 1 88.06 89 THR A N 1
ATOM 698 C CA . THR A 1 89 ? -16.781 18.578 -8.109 1 88.06 89 THR A CA 1
ATOM 699 C C . THR A 1 89 ? -16.438 17.344 -7.273 1 88.06 89 THR A C 1
ATOM 701 O O . THR A 1 89 ? -17.281 16.844 -6.508 1 88.06 89 THR A O 1
ATOM 704 N N . CYS A 1 90 ? -15.258 16.859 -7.348 1 90.69 90 CYS A N 1
ATOM 705 C CA . CYS A 1 90 ? -14.844 15.688 -6.582 1 90.69 90 CYS A CA 1
ATOM 706 C C . CYS A 1 90 ? -14.883 15.977 -5.086 1 90.69 90 CYS A C 1
ATOM 708 O O . CYS A 1 90 ? -15.305 15.125 -4.301 1 90.69 90 CYS A O 1
ATOM 710 N N . ARG A 1 91 ? -14.484 17.141 -4.719 1 90.38 91 ARG A N 1
ATOM 711 C CA . ARG A 1 91 ? -14.516 17.531 -3.311 1 90.38 91 ARG A CA 1
ATOM 712 C C . ARG A 1 91 ? -15.945 17.531 -2.781 1 90.38 91 ARG A C 1
ATOM 714 O O . ARG A 1 91 ? -16.203 17.047 -1.681 1 90.38 91 ARG A O 1
ATOM 721 N N . ARG A 1 92 ? -16.781 18.078 -3.566 1 88.38 92 ARG A N 1
ATOM 722 C CA . ARG A 1 92 ? -18.188 18.109 -3.182 1 88.38 92 ARG A CA 1
ATOM 723 C C . ARG A 1 92 ? -18.75 16.688 -3.027 1 88.38 92 ARG A C 1
ATOM 725 O O . ARG A 1 92 ? -19.438 16.391 -2.051 1 88.38 92 ARG A O 1
ATOM 732 N N . MET A 1 93 ? -18.453 15.859 -3.963 1 89.94 93 MET A N 1
ATOM 733 C CA . MET A 1 93 ? -18.953 14.492 -3.934 1 89.94 93 MET A CA 1
ATOM 734 C C . MET A 1 93 ? -18.391 13.727 -2.74 1 89.94 93 MET A C 1
ATOM 736 O O . MET A 1 93 ? -19.094 12.922 -2.127 1 89.94 93 MET A O 1
ATOM 740 N N . MET A 1 94 ? -17.172 14 -2.422 1 92.69 94 MET A N 1
ATOM 741 C CA . MET A 1 94 ? -16.578 13.359 -1.249 1 92.69 94 MET A CA 1
ATOM 742 C C . MET A 1 94 ? -17.266 13.836 0.03 1 92.69 94 MET A C 1
ATOM 744 O O . MET A 1 94 ? -17.562 13.031 0.918 1 92.69 94 MET A O 1
ATOM 748 N N . ASN A 1 95 ? -17.531 15.102 0.104 1 89.69 95 ASN A N 1
ATOM 749 C CA . ASN A 1 95 ? -18.234 15.633 1.268 1 89.69 95 ASN A CA 1
ATOM 750 C C . ASN A 1 95 ? -19.609 14.992 1.429 1 89.69 95 ASN A C 1
ATOM 752 O O . ASN A 1 95 ? -20 14.633 2.537 1 89.69 95 ASN A O 1
ATOM 756 N N . GLN A 1 96 ? -20.234 14.852 0.339 1 87.25 96 GLN A N 1
ATOM 757 C CA . GLN A 1 96 ? -21.562 14.219 0.365 1 87.25 96 GLN A CA 1
ATOM 758 C C . GLN A 1 96 ? -21.453 12.766 0.812 1 87.25 96 GLN A C 1
ATOM 760 O O . GLN A 1 96 ? -22.266 12.297 1.615 1 87.25 96 GLN A O 1
ATOM 765 N N . ARG A 1 97 ? -20.5 12.117 0.305 1 90.94 97 ARG A N 1
ATOM 766 C CA . ARG A 1 97 ? -20.297 10.719 0.667 1 90.94 97 ARG A CA 1
ATOM 767 C C . ARG A 1 97 ? -20.016 10.57 2.156 1 90.94 97 ARG A C 1
ATOM 769 O O . ARG A 1 97 ? -20.578 9.703 2.82 1 90.94 97 ARG A O 1
ATOM 776 N N . LEU A 1 98 ? -19.156 11.438 2.693 1 92.25 98 LEU A N 1
ATOM 777 C CA . LEU A 1 98 ? -18.797 11.398 4.109 1 92.25 98 LEU A CA 1
ATOM 778 C C . LEU A 1 98 ? -20.016 11.672 4.984 1 92.25 98 LEU A C 1
ATOM 780 O O . LEU A 1 98 ? -20.156 11.086 6.062 1 92.25 98 LEU A O 1
ATOM 784 N N . ARG A 1 99 ? -20.875 12.438 4.512 1 87.38 99 ARG A N 1
ATOM 785 C CA . ARG A 1 99 ? -22.125 12.68 5.223 1 87.38 99 ARG A CA 1
ATOM 786 C C . ARG A 1 99 ? -23.016 11.445 5.199 1 87.38 99 ARG A C 1
ATOM 788 O O . ARG A 1 99 ? -23.562 11.047 6.234 1 87.38 99 ARG A O 1
ATOM 795 N N . GLN A 1 100 ? -23.125 10.867 4.078 1 86.25 100 GLN A N 1
ATOM 796 C CA . GLN A 1 100 ? -24.016 9.734 3.873 1 86.25 100 GLN A CA 1
ATOM 797 C C . GLN A 1 100 ? -23.625 8.547 4.75 1 86.25 100 GLN A C 1
ATOM 799 O O . GLN A 1 100 ? -24.484 7.816 5.242 1 86.25 100 GLN A O 1
ATOM 804 N N . ILE A 1 101 ? -22.344 8.445 4.98 1 89 101 ILE A N 1
ATOM 805 C CA . ILE A 1 101 ? -21.906 7.258 5.711 1 89 101 ILE A CA 1
ATOM 806 C C . ILE A 1 101 ? -21.812 7.574 7.203 1 89 101 ILE A C 1
ATOM 808 O O . ILE A 1 101 ? -21.375 6.734 7.992 1 89 101 ILE A O 1
ATOM 812 N N . GLY A 1 102 ? -22.062 8.758 7.609 1 87.31 102 GLY A N 1
ATOM 813 C CA . GLY A 1 102 ? -22.156 9.125 9.016 1 87.31 102 GLY A CA 1
ATOM 814 C C . GLY A 1 102 ? -20.828 9.57 9.602 1 87.31 102 GLY A C 1
ATOM 815 O O . GLY A 1 102 ? -20.688 9.664 10.828 1 87.31 102 GLY A O 1
ATOM 816 N N . PHE A 1 103 ? -19.891 9.852 8.781 1 91.62 103 PHE A N 1
ATOM 817 C CA . PHE A 1 103 ? -18.562 10.234 9.242 1 91.62 103 PHE A CA 1
ATOM 818 C C . PHE A 1 103 ? -18.609 11.562 9.984 1 91.62 103 PHE A C 1
ATOM 820 O O . PHE A 1 103 ? -18.094 11.68 11.094 1 91.62 103 PHE A O 1
ATOM 827 N N . PHE A 1 104 ? -19.281 12.555 9.359 1 88.25 104 PHE A N 1
ATOM 828 C CA . PHE A 1 104 ? -19.328 13.891 9.945 1 88.25 104 PHE A CA 1
ATOM 829 C C . PHE A 1 104 ? -20.125 13.883 11.242 1 88.25 104 PHE A C 1
ATOM 831 O O . PHE A 1 104 ? -19.75 14.562 12.203 1 88.25 104 PHE A O 1
ATOM 838 N N . GLU A 1 105 ? -21.141 13.141 11.273 1 83.38 105 GLU A N 1
ATOM 839 C CA . GLU A 1 105 ? -21.938 13.055 12.484 1 83.38 105 GLU A CA 1
ATOM 840 C C . GLU A 1 105 ? -21.125 12.469 13.641 1 83.38 105 GLU A C 1
ATOM 842 O O . GLU A 1 105 ? -21.219 12.945 14.773 1 83.38 105 GLU A O 1
ATOM 847 N N . ASP A 1 106 ? -20.406 11.531 13.32 1 84.69 106 ASP A N 1
ATOM 848 C CA . ASP A 1 106 ? -19.594 10.883 14.344 1 84.69 106 ASP A CA 1
ATOM 849 C C . ASP A 1 106 ? -18.453 11.789 14.781 1 84.69 106 ASP A C 1
ATOM 851 O O . ASP A 1 106 ? -18.109 11.852 15.969 1 84.69 106 ASP A O 1
ATOM 855 N N . PHE A 1 107 ? -17.906 12.523 13.844 1 84.94 107 PHE A N 1
ATOM 856 C CA . PHE A 1 107 ? -16.719 13.312 14.109 1 84.94 107 PHE A CA 1
ATOM 857 C C . PHE A 1 107 ? -17.078 14.602 14.844 1 84.94 107 PHE A C 1
ATOM 859 O O . PHE A 1 107 ? -16.438 14.953 15.836 1 84.94 107 PHE A O 1
ATOM 866 N N . TYR A 1 108 ? -18 15.273 14.328 1 78.56 108 TYR A N 1
ATOM 867 C CA . TYR A 1 108 ? -18.344 16.578 14.891 1 78.56 108 TYR A CA 1
ATOM 868 C C . TYR A 1 108 ? -19.406 16.453 15.969 1 78.56 108 TYR A C 1
ATOM 870 O O . TYR A 1 108 ? -19.609 17.375 16.75 1 78.56 108 TYR A O 1
ATOM 878 N N . GLY A 1 109 ? -19.891 15.312 16.078 1 74.12 109 GLY A N 1
ATOM 879 C CA . GLY A 1 109 ? -21.062 15.188 16.938 1 74.12 109 GLY A CA 1
ATOM 880 C C . GLY A 1 109 ? -22.328 15.758 16.312 1 74.12 109 GLY A C 1
ATOM 881 O O . GLY A 1 109 ? -22.266 16.469 15.305 1 74.12 109 GLY A O 1
ATOM 882 N N . ALA A 1 110 ? -23.406 15.383 16.859 1 64.38 110 ALA A N 1
ATOM 883 C CA . ALA A 1 110 ? -24.703 15.789 16.328 1 64.38 110 ALA A CA 1
ATOM 884 C C . ALA A 1 110 ? -24.781 17.297 16.156 1 64.38 110 ALA A C 1
ATOM 886 O O . ALA A 1 110 ? -25.266 17.797 15.133 1 64.38 110 ALA A O 1
ATOM 887 N N . GLU A 1 111 ? -24.297 18 17.047 1 62.91 111 GLU A N 1
ATOM 888 C CA . GLU A 1 111 ? -24.391 19.453 17.031 1 62.91 111 GLU A CA 1
ATOM 889 C C . GLU A 1 111 ? -23.375 20.062 16.062 1 62.91 111 GLU A C 1
ATOM 891 O O . GLU A 1 111 ? -23.703 20.984 15.305 1 62.91 111 GLU A O 1
ATOM 896 N N . GLY A 1 112 ? -22.172 19.641 16.047 1 61.66 112 GLY A N 1
ATOM 897 C CA . GLY A 1 112 ? -21.125 20.156 15.211 1 61.66 112 GLY A CA 1
ATOM 898 C C . GLY A 1 112 ? -21.359 19.922 13.727 1 61.66 112 GLY A C 1
ATOM 899 O O . GLY A 1 112 ? -21.047 20.781 12.898 1 61.66 112 GLY A O 1
ATOM 900 N N . TYR A 1 113 ? -21.984 18.828 13.539 1 62.53 113 TYR A N 1
ATOM 901 C CA . TYR A 1 113 ? -22.312 18.453 12.164 1 62.53 113 TYR A CA 1
ATOM 902 C C . TYR A 1 113 ? -23.266 19.453 11.539 1 62.53 113 TYR A C 1
ATOM 904 O O . TYR A 1 113 ? -23.109 19.828 10.367 1 62.53 113 TYR A O 1
ATOM 912 N N . LYS A 1 114 ? -24.172 19.859 12.273 1 60.78 114 LYS A N 1
ATOM 913 C CA . LYS A 1 114 ? -25.156 20.812 11.766 1 60.78 114 LYS A CA 1
ATOM 914 C C . LYS A 1 114 ? -24.484 22.109 11.32 1 60.78 114 LYS A C 1
ATOM 916 O O . LYS A 1 114 ? -24.906 22.734 10.344 1 60.78 114 LYS A O 1
ATOM 921 N N . ASN A 1 115 ? -23.375 22.359 11.953 1 53.72 115 ASN A N 1
ATOM 922 C CA . ASN A 1 115 ? -22.672 23.609 11.648 1 53.72 115 ASN A CA 1
ATOM 923 C C . ASN A 1 115 ? -21.688 23.438 10.5 1 53.72 115 ASN A C 1
ATOM 925 O O . ASN A 1 115 ? -21.281 24.406 9.867 1 53.72 115 ASN A O 1
ATOM 929 N N . PHE A 1 116 ? -21.141 22.266 10.422 1 55.03 116 PHE A N 1
ATOM 930 C CA . PHE A 1 116 ? -20.125 21.984 9.414 1 55.03 116 PHE A CA 1
ATOM 931 C C . PHE A 1 116 ? -20.75 21.922 8.023 1 55.03 116 PHE A C 1
ATOM 933 O O . PHE A 1 116 ? -20.062 22.172 7.023 1 55.03 116 PHE A O 1
ATOM 940 N N . ILE A 1 117 ? -21.969 21.609 8.008 1 51.28 117 ILE A N 1
ATOM 941 C CA . ILE A 1 117 ? -22.531 21.391 6.68 1 51.28 117 ILE A CA 1
ATOM 942 C C . ILE A 1 117 ? -22.219 22.594 5.785 1 51.28 117 ILE A C 1
ATOM 944 O O . ILE A 1 117 ? -22.688 23.703 6.035 1 51.28 117 ILE A O 1
ATOM 948 N N . GLU A 1 118 ? -21.031 22.562 5.344 1 52.97 118 GLU A N 1
ATOM 949 C CA . GLU A 1 118 ? -20.781 23.484 4.242 1 52.97 118 GLU A CA 1
ATOM 950 C C . GLU A 1 118 ? -22 23.609 3.336 1 52.97 118 GLU A C 1
ATOM 952 O O . GLU A 1 118 ? -22.641 22.594 3.006 1 52.97 118 GLU A O 1
ATOM 957 N N . PRO A 1 119 ? -22.578 24.688 3.258 1 44.25 119 PRO A N 1
ATOM 958 C CA . PRO A 1 119 ? -23.641 24.844 2.264 1 44.25 119 PRO A CA 1
ATOM 959 C C . PRO A 1 119 ? -23.297 24.188 0.926 1 44.25 119 PRO A C 1
ATOM 961 O O . PRO A 1 119 ? -22.234 24.438 0.365 1 44.25 119 PRO A O 1
ATOM 964 N N . VAL A 1 120 ? -23.438 22.906 0.865 1 46.94 120 VAL A N 1
ATOM 965 C CA . VAL A 1 120 ? -23.438 22.5 -0.536 1 46.94 120 VAL A CA 1
ATOM 966 C C . VAL A 1 120 ? -24.125 23.562 -1.383 1 46.94 120 VAL A C 1
ATOM 968 O O . VAL A 1 120 ? -25.312 23.828 -1.222 1 46.94 120 VAL A O 1
ATOM 971 N N . GLU A 1 121 ? -23.609 24.656 -1.438 1 43.31 121 GLU A N 1
ATOM 972 C CA . GLU A 1 121 ? -24.312 25.516 -2.389 1 43.31 121 GLU A CA 1
ATOM 973 C C . GLU A 1 121 ? -24.953 24.688 -3.5 1 43.31 121 GLU A C 1
ATOM 975 O O . GLU A 1 121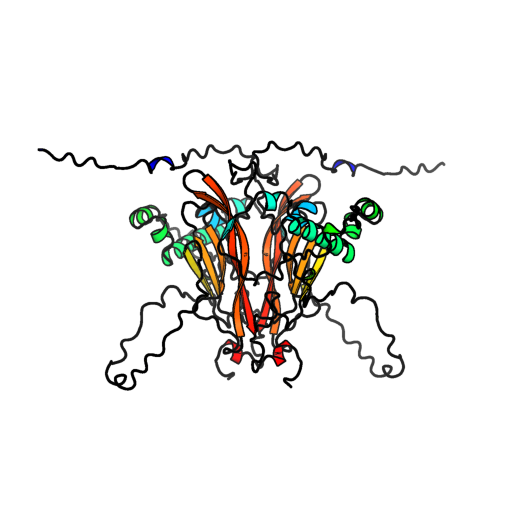 ? -24.266 24 -4.262 1 43.31 121 GLU A O 1
ATOM 980 N N . HIS A 1 122 ? -25.938 23.953 -3.223 1 43.41 122 HIS A N 1
ATOM 981 C CA . HIS A 1 122 ? -26.844 23.422 -4.23 1 43.41 122 HIS A CA 1
ATOM 982 C C . HIS A 1 122 ? -26.719 24.172 -5.547 1 43.41 122 HIS A C 1
ATOM 984 O O . HIS A 1 122 ? -27.312 23.781 -6.551 1 43.41 122 HIS A O 1
ATOM 990 N N . ASP A 1 123 ? -26.75 25.531 -5.395 1 40.16 123 ASP A N 1
ATOM 991 C CA . ASP A 1 123 ? -27.328 26.297 -6.5 1 40.16 123 ASP A CA 1
ATOM 992 C C . ASP A 1 123 ? -26.609 25.969 -7.812 1 40.16 123 ASP A C 1
ATOM 994 O O . ASP A 1 123 ? -27.109 26.312 -8.891 1 40.16 123 ASP A O 1
ATOM 998 N N . SER A 1 124 ? -25.156 26.234 -8.078 1 43.44 124 SER A N 1
ATOM 999 C CA . SER A 1 124 ? -24.938 26.75 -9.43 1 43.44 124 SER A CA 1
ATOM 1000 C C . SER A 1 124 ? -25.062 25.641 -10.469 1 43.44 124 SER A C 1
ATOM 1002 O O . SER A 1 124 ? -24.641 24.516 -10.227 1 43.44 124 SER A O 1
ATOM 1004 N N . ASP A 1 125 ? -25.938 25.609 -11.352 1 47.66 125 ASP A N 1
ATOM 1005 C CA . ASP A 1 125 ? -26.125 25.094 -12.711 1 47.66 125 ASP A CA 1
ATOM 1006 C C . ASP A 1 125 ? -24.797 24.625 -13.289 1 47.66 125 ASP A C 1
ATOM 1008 O O . ASP A 1 125 ? -24.766 23.859 -14.25 1 47.66 125 ASP A O 1
ATOM 1012 N N . ASP A 1 126 ? -23.703 25.203 -12.82 1 51.31 126 ASP A N 1
ATOM 1013 C CA . ASP A 1 126 ? -22.438 25.016 -13.531 1 51.31 126 ASP A CA 1
ATOM 1014 C C . ASP A 1 126 ? -21.828 23.656 -13.227 1 51.31 126 ASP A C 1
ATOM 1016 O O . ASP A 1 126 ? -20.875 23.25 -13.883 1 51.31 126 ASP A O 1
ATOM 1020 N N . PHE A 1 127 ? -22.156 22.984 -12.078 1 55.75 127 PHE A N 1
ATOM 1021 C CA . PHE A 1 127 ? -21.531 21.688 -11.867 1 55.75 127 PHE A CA 1
ATOM 1022 C C . PHE A 1 127 ? -22.375 20.562 -12.453 1 55.75 127 PHE A C 1
ATOM 1024 O O . PHE A 1 127 ? -22 19.391 -12.391 1 55.75 127 PHE A O 1
ATOM 1031 N N . LEU A 1 128 ? -23.594 21 -12.953 1 55.12 128 LEU A N 1
ATOM 1032 C CA . LEU A 1 128 ? -24.422 20.016 -13.641 1 55.12 128 LEU A CA 1
ATOM 1033 C C . LEU A 1 128 ? -23.688 19.422 -14.844 1 55.12 128 LEU A C 1
ATOM 1035 O O . LEU A 1 128 ? -23.234 20.172 -15.719 1 55.12 128 LEU A O 1
ATOM 1039 N N . GLY A 1 129 ? -23.219 18.297 -14.758 1 62.03 129 GLY A N 1
ATOM 1040 C CA . GLY A 1 129 ? -22.656 17.562 -15.875 1 62.03 129 GLY A CA 1
ATOM 1041 C C . GLY A 1 129 ? -21.234 17.125 -15.648 1 62.03 129 GLY A C 1
ATOM 1042 O O . GLY A 1 129 ? -20.688 16.344 -16.422 1 62.03 129 GLY A O 1
ATOM 1043 N N . THR A 1 130 ? -20.531 17.75 -14.594 1 71.62 130 THR A N 1
ATOM 1044 C CA . THR A 1 130 ? -19.141 17.344 -14.469 1 71.62 130 THR A CA 1
ATOM 1045 C C . THR A 1 130 ? -19.016 16.094 -13.594 1 71.62 130 THR A C 1
ATOM 1047 O O . THR A 1 130 ? -19.609 16.031 -12.516 1 71.62 130 THR A O 1
ATOM 1050 N N . THR A 1 131 ? -18.484 15.086 -14.148 1 80.56 131 THR A N 1
ATOM 1051 C CA . THR A 1 131 ? -18.266 13.844 -13.414 1 80.56 131 THR A CA 1
ATOM 1052 C C . THR A 1 131 ? -16.891 13.828 -12.758 1 80.56 131 THR A C 1
ATOM 1054 O O . THR A 1 131 ? -15.992 14.555 -13.172 1 80.56 131 THR A O 1
ATOM 1057 N N . CYS A 1 132 ? -16.828 13.266 -11.609 1 88.25 132 CYS A N 1
ATOM 1058 C CA . CYS A 1 132 ? -15.578 13.055 -10.898 1 88.25 132 CYS A CA 1
ATOM 1059 C C . CYS A 1 132 ? -14.977 11.695 -11.25 1 88.25 132 CYS A C 1
ATOM 1061 O O . CYS A 1 132 ? -15.594 10.656 -11 1 88.25 132 CYS A O 1
ATOM 1063 N N . SER A 1 133 ? -13.82 11.719 -11.812 1 85.56 133 SER A N 1
ATOM 1064 C CA . SER A 1 133 ? -13.172 10.469 -12.203 1 85.56 133 SER A CA 1
ATOM 1065 C C . SER A 1 133 ? -12.289 9.938 -11.07 1 85.56 133 SER A C 1
ATOM 1067 O O . SER A 1 133 ? -11.812 8.805 -11.141 1 85.56 133 SER A O 1
ATOM 1069 N N . ARG A 1 134 ? -12.188 10.664 -10 1 88.62 134 ARG A N 1
ATOM 1070 C CA . ARG A 1 134 ? -11.273 10.312 -8.922 1 88.62 134 ARG A CA 1
ATOM 1071 C C . ARG A 1 134 ? -11.836 9.172 -8.078 1 88.62 134 ARG A C 1
ATOM 1073 O O . ARG A 1 134 ? -11.078 8.398 -7.488 1 88.62 134 ARG A O 1
ATOM 1080 N N . TYR A 1 135 ? -13.148 9.172 -8.062 1 92.31 135 TYR A N 1
ATOM 1081 C CA . TYR A 1 135 ? -13.781 8.203 -7.172 1 92.31 135 TYR A CA 1
ATOM 1082 C C . TYR A 1 135 ? -14.641 7.219 -7.957 1 92.31 135 TYR A C 1
ATOM 1084 O O . TYR A 1 135 ? -15.453 7.625 -8.797 1 92.31 135 TYR A O 1
ATOM 1092 N N . ARG A 1 136 ? -14.453 5.996 -7.602 1 91.75 136 ARG A N 1
ATOM 1093 C CA . ARG A 1 136 ? -15.211 4.953 -8.281 1 91.75 136 ARG A CA 1
ATOM 1094 C C . ARG A 1 136 ? -16.703 5.148 -8.078 1 91.75 136 ARG A C 1
ATOM 1096 O O . ARG A 1 136 ? -17.5 4.977 -9.016 1 91.75 136 ARG A O 1
ATOM 1103 N N . PHE A 1 137 ? -17.141 5.555 -6.867 1 89.25 137 PHE A N 1
ATOM 1104 C CA . PHE A 1 137 ? -18.562 5.699 -6.547 1 89.25 137 PHE A CA 1
ATOM 1105 C C . PHE A 1 137 ? -19.172 6.871 -7.309 1 89.25 137 PHE A C 1
ATOM 1107 O O . PHE A 1 137 ? -20.391 7.008 -7.371 1 89.25 137 PHE A O 1
ATOM 1114 N N . ALA A 1 138 ? -18.359 7.703 -7.773 1 86.56 138 ALA A N 1
ATOM 1115 C CA . ALA A 1 138 ? -18.844 8.883 -8.484 1 86.56 138 ALA A CA 1
ATOM 1116 C C . ALA A 1 138 ? -18.984 8.609 -9.977 1 86.56 138 ALA A C 1
ATOM 1118 O O . ALA A 1 138 ? -19.531 9.43 -10.719 1 86.56 138 ALA A O 1
ATOM 1119 N N . ARG A 1 139 ? -18.5 7.488 -10.281 1 82.75 139 ARG A N 1
ATOM 1120 C CA . ARG A 1 139 ? -18.547 7.164 -11.703 1 82.75 139 ARG A CA 1
ATOM 1121 C C . ARG A 1 139 ? -19.906 6.582 -12.086 1 82.75 139 ARG A C 1
ATOM 1123 O O . ARG A 1 139 ? -20.562 5.926 -11.266 1 82.75 139 ARG A O 1
ATOM 1130 N N . ASN A 1 140 ? -20.578 6.965 -13.094 1 63.81 140 ASN A N 1
ATOM 1131 C CA . ASN A 1 140 ? -21.891 6.57 -13.562 1 63.81 140 ASN A CA 1
ATOM 1132 C C . ASN A 1 140 ? -22.047 5.051 -13.602 1 63.81 140 ASN A C 1
ATOM 1134 O O . ASN A 1 140 ? -23.109 4.52 -13.305 1 63.81 140 ASN A O 1
ATOM 1138 N N . ASN A 1 141 ? -21.203 4.332 -14.031 1 57.22 141 ASN A N 1
ATOM 1139 C CA . ASN A 1 141 ? -21.297 2.885 -14.195 1 57.22 141 ASN A CA 1
ATOM 1140 C C . ASN A 1 141 ? -20.625 2.143 -13.047 1 57.22 141 ASN A C 1
ATOM 1142 O O . ASN A 1 141 ? -20.062 1.062 -13.242 1 57.22 141 ASN A O 1
ATOM 1146 N N . SER A 1 142 ? -20.906 2.76 -11.789 1 60.97 142 SER A N 1
ATOM 1147 C CA . SER A 1 142 ? -20.062 2.178 -10.75 1 60.97 142 SER A CA 1
ATOM 1148 C C . SER A 1 142 ? -20.625 0.844 -10.266 1 60.97 142 SER A C 1
ATOM 1150 O O . SER A 1 142 ? -21.844 0.649 -10.234 1 60.97 142 SER A O 1
ATOM 1152 N N . ASP A 1 143 ? -19.891 -0.197 -10.352 1 71 143 ASP A N 1
ATOM 1153 C CA . ASP A 1 143 ? -20.141 -1.518 -9.789 1 71 143 ASP A CA 1
ATOM 1154 C C . ASP A 1 143 ? -19.906 -1.523 -8.281 1 71 143 ASP A C 1
ATOM 1156 O O . ASP A 1 143 ? -19.562 -2.561 -7.703 1 71 143 ASP A O 1
ATOM 1160 N N . THR A 1 144 ? -20.156 -0.252 -7.762 1 78.12 144 THR A N 1
ATOM 1161 C CA . THR A 1 144 ? -19.922 -0.172 -6.324 1 78.12 144 THR A CA 1
ATOM 1162 C C . THR A 1 144 ? -21.156 -0.579 -5.543 1 78.12 144 THR A C 1
ATOM 1164 O O . THR A 1 144 ? -22.281 -0.524 -6.07 1 78.12 144 THR A O 1
ATOM 1167 N N . VAL A 1 145 ? -20.938 -1.23 -4.496 1 73.44 145 VAL A N 1
ATOM 1168 C CA . VAL A 1 145 ? -22.016 -1.618 -3.596 1 73.44 145 VAL A CA 1
ATOM 1169 C C . VAL A 1 145 ? -21.906 -0.829 -2.293 1 73.44 145 VAL A C 1
ATOM 1171 O O . VAL A 1 145 ? -20.812 -0.522 -1.83 1 73.44 145 VAL A O 1
ATOM 1174 N N . ASP A 1 146 ? -23.062 -0.268 -1.884 1 63.59 146 ASP A N 1
ATOM 1175 C CA . ASP A 1 146 ? -23.094 0.45 -0.614 1 63.59 146 ASP A CA 1
ATOM 1176 C C . ASP A 1 146 ? -23.375 -0.502 0.546 1 63.59 146 ASP A C 1
ATOM 1178 O O . ASP A 1 146 ? -24.469 -1.088 0.627 1 63.59 146 ASP A O 1
ATOM 1182 N N . TYR A 1 147 ? -22.422 -1.012 1.282 1 54.66 147 TYR A N 1
ATOM 1183 C CA . TYR A 1 147 ? -22.672 -1.898 2.414 1 54.66 147 TYR A CA 1
ATOM 1184 C C . TYR A 1 147 ? -23.031 -1.104 3.66 1 54.66 147 TYR A C 1
ATOM 1186 O O . TYR A 1 147 ? -23.297 -1.681 4.719 1 54.66 147 TYR A O 1
ATOM 1194 N N . SER A 1 148 ? -23.016 0.066 3.898 1 49.94 148 SER A N 1
ATOM 1195 C CA . SER A 1 148 ? -23.422 0.753 5.117 1 49.94 148 SER A CA 1
ATOM 1196 C C . SER A 1 148 ? -24.859 0.416 5.48 1 49.94 148 SER A C 1
ATOM 1198 O O . SER A 1 148 ? -25.219 0.406 6.66 1 49.94 148 SER A O 1
ATOM 1200 N N . LYS A 1 149 ? -25.953 0.174 4.613 1 39.97 149 LYS A N 1
ATOM 1201 C CA . LYS A 1 149 ? -27.359 0.027 4.992 1 39.97 149 LYS A CA 1
ATOM 1202 C C . LYS A 1 149 ? -27.656 -1.399 5.445 1 39.97 149 LYS A C 1
ATOM 1204 O O . LYS A 1 149 ? -28.812 -1.745 5.695 1 39.97 149 LYS A O 1
ATOM 1209 N N . SER A 1 150 ? -27.016 -2.395 5.234 1 36.84 150 SER A N 1
ATOM 1210 C CA . SER A 1 150 ? -27.609 -3.695 5.531 1 36.84 150 SER A CA 1
ATOM 1211 C C . SER A 1 150 ? -27.844 -3.865 7.031 1 36.84 150 SER A C 1
ATOM 1213 O O . SER A 1 150 ? -28.062 -4.98 7.508 1 36.84 150 SER A O 1
ATOM 1215 N N . GLY A 1 151 ? -27.812 -3.002 7.91 1 29.31 151 GLY A N 1
ATOM 1216 C CA . GLY A 1 151 ? -28.422 -3.398 9.172 1 29.31 151 GLY A CA 1
ATOM 1217 C C . GLY A 1 151 ? -29.859 -3.838 9.039 1 29.31 151 GLY A C 1
ATOM 1218 O O . GLY A 1 151 ? -30.25 -4.879 9.57 1 29.31 151 GLY A O 1
ATOM 1219 N N . SER A 1 152 ? -30.969 -2.953 8.906 1 28.94 152 SER A N 1
ATOM 1220 C CA . SER A 1 152 ? -32.281 -3.107 9.523 1 28.94 152 SER A CA 1
ATOM 1221 C C . SER A 1 152 ? -33.188 -4.008 8.695 1 28.94 152 SER A C 1
ATOM 1223 O O . SER A 1 152 ? -34.344 -4.234 9.055 1 28.94 152 SER A O 1
ATOM 1225 N N . LYS A 1 153 ? -33.344 -4.137 7.414 1 29.23 153 LYS A N 1
ATOM 1226 C CA . LYS A 1 153 ? -34.594 -4.84 7.121 1 29.23 153 LYS A CA 1
ATOM 1227 C C . LYS A 1 153 ? -34.469 -6.336 7.383 1 29.23 153 LYS A C 1
ATOM 1229 O O . LYS A 1 153 ? -33.938 -7.07 6.547 1 29.23 153 LYS A O 1
ATOM 1234 N N . LYS A 1 154 ? -34.406 -6.828 8.562 1 27.16 154 LYS A N 1
ATOM 1235 C CA . LYS A 1 154 ? -35 -8.133 8.859 1 27.16 154 LYS A CA 1
ATOM 1236 C C . LYS A 1 154 ? -36.375 -8.281 8.25 1 27.16 154 LYS A C 1
ATOM 1238 O O . LYS A 1 154 ? -37.312 -7.582 8.648 1 27.16 154 LYS A O 1
ATOM 1243 N N . LYS A 1 155 ? -36.625 -8.633 7.094 1 28.09 155 LYS A N 1
ATOM 1244 C CA . LYS A 1 155 ? -37.969 -9.18 6.812 1 28.09 155 LYS A CA 1
ATOM 1245 C C . LYS A 1 155 ? -38.375 -10.18 7.887 1 28.09 155 LYS A C 1
ATOM 1247 O O . LYS A 1 155 ? -37.594 -11.07 8.242 1 28.09 155 LYS A O 1
ATOM 1252 N N . ALA A 1 156 ? -39.469 -9.953 8.562 1 26.73 156 ALA A N 1
ATOM 1253 C CA . ALA A 1 156 ? -40.344 -10.828 9.344 1 26.73 156 ALA A CA 1
ATOM 1254 C C . ALA A 1 156 ? -40.656 -12.102 8.57 1 26.73 156 ALA A C 1
ATOM 1256 O O . ALA A 1 156 ? -41.5 -12.094 7.652 1 26.73 156 ALA A O 1
ATOM 1257 N N . ARG A 1 157 ? -39.781 -12.898 8.148 1 28.06 157 ARG A N 1
ATOM 1258 C CA . ARG A 1 157 ? -40.312 -14.219 7.793 1 28.06 157 ARG A CA 1
ATOM 1259 C C . ARG A 1 157 ? -41.219 -14.758 8.883 1 28.06 157 ARG A C 1
ATOM 1261 O O . ARG A 1 157 ? -41.031 -14.477 10.07 1 28.06 157 ARG A O 1
ATOM 1268 N N . ASN A 1 158 ? -42.406 -15.125 8.523 1 26.75 158 ASN A N 1
ATOM 1269 C CA . ASN A 1 158 ? -43.375 -15.812 9.359 1 26.75 158 ASN A CA 1
ATOM 1270 C C . ASN A 1 158 ? -42.719 -16.859 10.25 1 26.75 158 ASN A C 1
ATOM 1272 O O . ASN A 1 158 ? -41.781 -17.562 9.812 1 26.75 158 ASN A O 1
ATOM 1276 N N . VAL A 1 159 ? -42.75 -16.781 11.562 1 29.47 159 VAL A N 1
ATOM 1277 C CA . VAL A 1 159 ? -42.469 -17.594 12.75 1 29.47 159 VAL A CA 1
ATOM 1278 C C . VAL A 1 159 ? -42.969 -19.016 12.531 1 29.47 159 VAL A C 1
ATOM 1280 O O . VAL A 1 159 ? -42.688 -19.906 13.336 1 29.47 159 VAL A O 1
ATOM 1283 N N . GLU A 1 160 ? -44 -19.281 11.695 1 29.7 160 GLU A N 1
ATOM 1284 C CA . GLU A 1 160 ? -44.594 -20.594 11.969 1 29.7 160 GLU A CA 1
ATOM 1285 C C . GLU A 1 160 ? -43.594 -21.719 11.695 1 29.7 160 GLU A C 1
ATOM 1287 O O . GLU A 1 160 ? -43.531 -22.688 12.453 1 29.7 160 GLU A O 1
ATOM 1292 N N . ASP A 1 161 ? -43.125 -21.797 10.516 1 28.06 161 ASP A N 1
ATOM 1293 C CA . ASP A 1 161 ? -42.625 -23.156 10.266 1 28.06 161 ASP A CA 1
ATOM 1294 C C . ASP A 1 161 ? -41.25 -23.359 10.898 1 28.06 161 ASP A C 1
ATOM 1296 O O . ASP A 1 161 ? -40.688 -24.453 10.836 1 28.06 161 ASP A O 1
ATOM 1300 N N . LEU A 1 162 ? -40.469 -22.281 11.188 1 26.44 162 LEU A N 1
ATOM 1301 C CA . LEU A 1 162 ? -39.156 -22.609 11.766 1 26.44 162 LEU A CA 1
ATOM 1302 C C . LEU A 1 162 ? -39.312 -22.969 13.242 1 26.44 162 LEU A C 1
ATOM 1304 O O . LEU A 1 162 ? -38.312 -23 13.977 1 26.44 162 LEU A O 1
ATOM 1308 N N . ILE A 1 163 ? -40.375 -23.297 13.797 1 28.47 163 ILE A N 1
ATOM 1309 C CA . ILE A 1 163 ? -40.469 -23.812 15.156 1 28.47 163 ILE A CA 1
ATOM 1310 C C . ILE A 1 163 ? -39.531 -25 15.32 1 28.47 163 ILE A C 1
ATOM 1312 O O . ILE A 1 163 ? -39.125 -25.328 16.438 1 28.47 163 ILE A O 1
ATOM 1316 N N . MET A 1 164 ? -39.438 -25.906 14.391 1 27.31 164 MET A N 1
ATOM 1317 C CA . MET A 1 164 ? -38.969 -27.141 14.992 1 27.31 164 MET A CA 1
ATOM 1318 C C . MET A 1 164 ? -37.531 -27 15.477 1 27.31 164 MET A C 1
ATOM 1320 O O . MET A 1 164 ? -37.219 -27.344 16.625 1 27.31 164 MET A O 1
ATOM 1324 N N . SER A 1 165 ? -36.406 -27.359 14.625 1 25.23 165 SER A N 1
ATOM 1325 C CA . SER A 1 165 ? -35.219 -27.906 15.281 1 25.23 165 SER A CA 1
ATOM 1326 C C . SER A 1 165 ? -34.312 -26.781 15.789 1 25.23 165 SER A C 1
ATOM 1328 O O . SER A 1 165 ? -33.844 -25.953 15.016 1 25.23 165 SER A O 1
ATOM 1330 N N . LYS A 1 166 ? -34.344 -26.172 16.953 1 25.48 166 LYS A N 1
ATOM 1331 C CA . LYS A 1 166 ? -33.656 -25.25 17.859 1 25.48 166 LYS A CA 1
ATOM 1332 C C . LYS A 1 166 ? -32.156 -25.578 17.953 1 25.48 166 LYS A C 1
ATOM 1334 O O . LYS A 1 166 ? -31.5 -25.188 18.922 1 25.48 166 LYS A O 1
ATOM 1339 N N . ARG A 1 167 ? -31.469 -26.297 17.125 1 25.23 167 ARG A N 1
ATOM 1340 C CA . ARG A 1 167 ? -30.141 -26.547 17.656 1 25.23 167 ARG A CA 1
ATOM 1341 C C . ARG A 1 167 ? -29.281 -25.281 17.625 1 25.23 167 ARG A C 1
ATOM 1343 O O . ARG A 1 167 ? -29.188 -24.625 16.594 1 25.23 167 ARG A O 1
ATOM 1350 N N . PHE A 1 168 ? -28.984 -24.562 18.703 1 24.23 168 PHE A N 1
ATOM 1351 C CA . PHE A 1 168 ? -28.219 -23.438 19.219 1 24.23 168 PHE A CA 1
ATOM 1352 C C . PHE A 1 168 ? -26.797 -23.469 18.672 1 24.23 168 PHE A C 1
ATOM 1354 O O . PHE A 1 168 ? -25.938 -24.188 19.203 1 24.23 168 PHE A O 1
ATOM 1361 N N . SER A 1 169 ? -26.5 -23.703 17.391 1 24.69 169 SER A N 1
ATOM 1362 C CA . SER A 1 169 ? -25.062 -23.734 17.156 1 24.69 169 SER A CA 1
ATOM 1363 C C . SER A 1 169 ? -24.406 -22.422 17.531 1 24.69 169 SER A C 1
ATOM 1365 O O . SER A 1 169 ? -24.969 -21.344 17.312 1 24.69 169 SER A O 1
ATOM 1367 N N . ARG A 1 170 ? -23.422 -22.312 18.469 1 27.84 170 ARG A N 1
ATOM 1368 C CA . ARG A 1 170 ? -22.531 -21.344 19.078 1 27.84 170 ARG A CA 1
ATOM 1369 C C . ARG A 1 170 ? -21.766 -20.562 18.016 1 27.84 170 ARG A C 1
ATOM 1371 O O . ARG A 1 170 ? -21.031 -21.141 17.203 1 27.84 170 ARG A O 1
ATOM 1378 N N . GLN A 1 171 ? -22.219 -19.531 17.531 1 27.34 171 GLN A N 1
ATOM 1379 C CA . GLN A 1 171 ? -21.609 -18.625 16.562 1 27.34 171 GLN A CA 1
ATOM 1380 C C . GLN A 1 171 ? -20.234 -18.172 17.031 1 27.34 171 GLN A C 1
ATOM 1382 O O . GLN A 1 171 ? -20.094 -17.594 18.094 1 27.34 171 GLN A O 1
ATOM 1387 N N . VAL A 1 172 ? -19.141 -18.938 16.812 1 27.83 172 VAL A N 1
ATOM 1388 C CA . VAL A 1 172 ? -17.75 -18.562 17.047 1 27.83 172 VAL A CA 1
ATOM 1389 C C . VAL A 1 172 ? -17.484 -17.172 16.453 1 27.83 172 VAL A C 1
ATOM 1391 O O . VAL A 1 172 ? -17.641 -16.969 15.25 1 27.83 172 VAL A O 1
ATOM 1394 N N . VAL A 1 173 ? -17.797 -16.094 17.062 1 28.09 173 VAL A N 1
ATOM 1395 C CA . VAL A 1 173 ? -17.297 -14.758 16.781 1 28.09 173 VAL A CA 1
ATOM 1396 C C . VAL A 1 173 ? -15.812 -14.836 16.406 1 28.09 173 VAL A C 1
ATOM 1398 O O . VAL A 1 173 ? -15.008 -15.406 17.156 1 28.09 173 VAL A O 1
ATOM 1401 N N . ASP A 1 174 ? -15.453 -15.016 15.227 1 30.48 174 ASP A N 1
ATOM 1402 C CA . ASP A 1 174 ? -14.094 -15.133 14.703 1 30.48 174 ASP A CA 1
ATOM 1403 C C . ASP A 1 174 ? -13.188 -14.055 15.273 1 30.48 174 ASP A C 1
ATOM 1405 O O . ASP A 1 174 ? -13.562 -12.883 15.328 1 30.48 174 ASP A O 1
ATOM 1409 N N . PRO A 1 175 ? -12.195 -14.258 16.109 1 33.44 175 PRO A N 1
ATOM 1410 C CA . PRO A 1 175 ? -11.195 -13.398 16.75 1 33.44 175 PRO A CA 1
ATOM 1411 C C . PRO A 1 175 ? -10.531 -12.43 15.781 1 33.44 175 PRO A C 1
ATOM 1413 O O . PRO A 1 175 ? -9.594 -11.719 16.156 1 33.44 175 PRO A O 1
ATOM 1416 N N . VAL A 1 176 ? -10.547 -12.625 14.609 1 36.44 176 VAL A N 1
ATOM 1417 C CA . VAL A 1 176 ? -9.734 -11.797 13.727 1 36.44 176 VAL A CA 1
ATOM 1418 C C . VAL A 1 176 ? -10.109 -10.328 13.906 1 36.44 176 VAL A C 1
ATOM 1420 O O . VAL A 1 176 ? -9.516 -9.445 13.281 1 36.44 176 VAL A O 1
ATOM 1423 N N . ASN A 1 177 ? -11.375 -10 14.164 1 39.5 177 ASN A N 1
ATOM 1424 C CA . ASN A 1 177 ? -11.711 -8.609 14.438 1 39.5 177 ASN A CA 1
ATOM 1425 C C . ASN A 1 177 ? -10.812 -8.008 15.508 1 39.5 177 ASN A C 1
ATOM 1427 O O . ASN A 1 177 ? -11.211 -7.066 16.203 1 39.5 177 ASN A O 1
ATOM 1431 N N . ALA A 1 178 ? -9.938 -8.68 15.945 1 44.59 178 ALA A N 1
ATOM 1432 C CA . ALA A 1 178 ? -9.133 -8.086 17.016 1 44.59 178 ALA A CA 1
ATOM 1433 C C . ALA A 1 178 ? -8.891 -6.598 16.766 1 44.59 178 ALA A C 1
ATOM 1435 O O . ALA A 1 178 ? -9.133 -6.105 15.656 1 44.59 178 ALA A O 1
ATOM 1436 N N . THR A 1 179 ? -7.82 -5.754 17.594 1 62.03 179 THR A N 1
ATOM 1437 C CA . THR A 1 179 ? -7.688 -4.461 18.25 1 62.03 179 THR A CA 1
ATOM 1438 C C . THR A 1 179 ? -7.355 -3.367 17.234 1 62.03 179 THR A C 1
ATOM 1440 O O . THR A 1 179 ? -6.184 -3.119 16.953 1 62.03 179 THR A O 1
ATOM 1443 N N . LEU A 1 180 ? -8.312 -3.328 16.359 1 84.62 180 LEU A N 1
ATOM 1444 C CA . LEU A 1 180 ? -8.188 -2.15 15.508 1 84.62 180 LEU A CA 1
ATOM 1445 C C . LEU A 1 180 ? -8.242 -0.871 16.328 1 84.62 180 LEU A C 1
ATOM 1447 O O . LEU A 1 180 ? -9.203 -0.651 17.078 1 84.62 180 LEU A O 1
ATOM 1451 N N . ILE A 1 181 ? -7.297 -0.196 16.312 1 92.81 181 ILE A N 1
ATOM 1452 C CA . ILE A 1 181 ? -7.289 1.125 16.938 1 92.81 181 ILE A CA 1
ATOM 1453 C C . ILE A 1 181 ? -7.992 2.127 16.016 1 92.81 181 ILE A C 1
ATOM 1455 O O . ILE A 1 181 ? -7.582 2.33 14.875 1 92.81 181 ILE A O 1
ATOM 1459 N N . GLY A 1 182 ? -9.117 2.666 16.531 1 95.25 182 GLY A N 1
ATOM 1460 C CA . GLY A 1 182 ? -9.844 3.654 15.75 1 95.25 182 GLY A CA 1
ATOM 1461 C C . GLY A 1 182 ? -11.109 3.102 15.117 1 95.25 182 GLY A C 1
ATOM 1462 O O . GLY A 1 182 ? -11.531 1.987 15.438 1 95.25 182 GLY A O 1
ATOM 1463 N N . THR A 1 183 ? -11.773 3.928 14.297 1 94.06 183 THR A N 1
ATOM 1464 C CA . THR A 1 183 ? -13.031 3.586 13.648 1 94.06 183 THR A CA 1
ATOM 1465 C C . THR A 1 183 ? -12.891 3.646 12.125 1 94.06 183 THR A C 1
ATOM 1467 O O . THR A 1 183 ? -12.352 4.613 11.586 1 94.06 183 THR A O 1
ATOM 1470 N N . ARG A 1 184 ? -13.438 2.598 11.5 1 94.31 184 ARG A N 1
ATOM 1471 C CA . ARG A 1 184 ? -13.367 2.531 10.047 1 94.31 184 ARG A CA 1
ATOM 1472 C C . ARG A 1 184 ? -14.695 2.936 9.414 1 94.31 184 ARG A C 1
ATOM 1474 O O . ARG A 1 184 ? -15.766 2.566 9.906 1 94.31 184 ARG A O 1
ATOM 1481 N N . TYR A 1 185 ? -14.586 3.727 8.375 1 94.31 185 TYR A N 1
ATOM 1482 C CA . TYR A 1 185 ? -15.734 4.121 7.559 1 94.31 185 TYR A CA 1
ATOM 1483 C C . TYR A 1 185 ? -15.555 3.674 6.113 1 94.31 185 TYR A C 1
ATOM 1485 O O . TYR A 1 185 ? -14.633 4.129 5.422 1 94.31 185 TYR A O 1
ATOM 1493 N N . ASN A 1 186 ? -16.422 2.803 5.688 1 94.06 186 ASN A N 1
ATOM 1494 C CA . ASN A 1 186 ? -16.375 2.352 4.301 1 94.06 186 ASN A CA 1
ATOM 1495 C C . ASN A 1 186 ? -16.922 3.404 3.344 1 94.06 186 ASN A C 1
ATOM 1497 O O . ASN A 1 186 ? -18.078 3.789 3.439 1 94.06 186 ASN A O 1
ATOM 1501 N N . LEU A 1 187 ? -16.094 3.83 2.424 1 94.25 187 LEU A N 1
ATOM 1502 C CA . LEU A 1 187 ? -16.484 4.879 1.492 1 94.25 187 LEU A CA 1
ATOM 1503 C C . LEU A 1 187 ? -17.062 4.281 0.208 1 94.25 187 LEU A C 1
ATOM 1505 O O . LEU A 1 187 ? -18.047 4.781 -0.327 1 94.25 187 LEU A O 1
ATOM 1509 N N . SER A 1 188 ? -16.422 3.322 -0.306 1 92.38 188 SER A N 1
ATOM 1510 C CA . SER A 1 188 ? -16.766 2.654 -1.554 1 92.38 188 SER A CA 1
ATOM 1511 C C . SER A 1 188 ? -16.344 1.191 -1.539 1 92.38 188 SER A C 1
ATOM 1513 O O . SER A 1 188 ? -15.18 0.881 -1.264 1 92.38 188 SER A O 1
ATOM 1515 N N . CYS A 1 189 ? -17.312 0.353 -1.83 1 93.56 189 CYS A N 1
ATOM 1516 C CA . CYS A 1 189 ? -17 -1.074 -1.821 1 93.56 189 CYS A CA 1
ATOM 1517 C C . CYS A 1 189 ? -17.297 -1.701 -3.18 1 93.56 189 CYS A C 1
ATOM 1519 O O . CYS A 1 189 ? -18.125 -1.193 -3.936 1 93.56 189 CYS A O 1
ATOM 1521 N N . THR A 1 190 ? -16.578 -2.703 -3.475 1 92.56 190 THR A N 1
ATOM 1522 C CA . THR A 1 190 ? -16.781 -3.516 -4.672 1 92.56 190 THR A CA 1
ATOM 1523 C C . THR A 1 190 ? -17 -4.98 -4.301 1 92.56 190 THR A C 1
ATOM 1525 O O . THR A 1 190 ? -16.531 -5.438 -3.254 1 92.56 190 THR A O 1
ATOM 1528 N N . THR A 1 191 ? -17.703 -5.688 -5.102 1 91.12 191 THR A N 1
ATOM 1529 C CA . THR A 1 191 ? -17.969 -7.102 -4.863 1 91.12 191 THR A CA 1
ATOM 1530 C C . THR A 1 191 ? -17.062 -7.973 -5.711 1 91.12 191 THR A C 1
ATOM 1532 O O . THR A 1 191 ? -16.562 -7.531 -6.75 1 91.12 191 THR A O 1
ATOM 1535 N N . LYS A 1 192 ? -16.859 -9.148 -5.191 1 92.62 192 LYS A N 1
ATOM 1536 C CA . LYS A 1 192 ? -16.203 -10.125 -6.051 1 92.62 192 LYS A CA 1
ATOM 1537 C C . LYS A 1 192 ? -16.906 -10.25 -7.395 1 92.62 192 LYS A C 1
ATOM 1539 O O . LYS A 1 192 ? -18.141 -10.203 -7.457 1 92.62 192 LYS A O 1
ATOM 1544 N N . GLY A 1 193 ? -16.094 -10.406 -8.422 1 92.12 193 GLY A N 1
ATOM 1545 C CA . GLY A 1 193 ? -16.656 -10.461 -9.758 1 92.12 193 GLY A CA 1
ATOM 1546 C C . GLY A 1 193 ? -16.672 -9.117 -10.461 1 92.12 193 GLY A C 1
ATOM 1547 O O . GLY A 1 193 ? -16.906 -9.047 -11.672 1 92.12 193 GLY A O 1
ATOM 1548 N N . SER A 1 194 ? -16.438 -8.062 -9.688 1 90.88 194 SER A N 1
ATOM 1549 C CA . SER A 1 194 ? -16.375 -6.738 -10.305 1 90.88 194 SER A CA 1
ATOM 1550 C C . SER A 1 194 ? -15.047 -6.535 -11.023 1 90.88 194 SER A C 1
ATOM 1552 O O . SER A 1 194 ? -14.07 -7.23 -10.75 1 90.88 194 SER A O 1
ATOM 1554 N N . ALA A 1 195 ? -15.086 -5.551 -11.953 1 92.25 195 ALA A N 1
ATOM 1555 C CA . ALA A 1 195 ? -13.836 -5.199 -12.625 1 92.25 195 ALA A CA 1
ATOM 1556 C C . ALA A 1 195 ? -12.844 -4.578 -11.656 1 92.25 195 ALA A C 1
ATOM 1558 O O . ALA A 1 195 ? -13.164 -3.609 -10.961 1 92.25 195 ALA A O 1
ATOM 1559 N N . PRO A 1 196 ? -11.648 -5.094 -11.641 1 92.44 196 PRO A N 1
ATOM 1560 C CA . PRO A 1 196 ? -10.688 -4.609 -10.648 1 92.44 196 PRO A CA 1
ATOM 1561 C C . PRO A 1 196 ? -10.328 -3.139 -10.836 1 92.44 196 PRO A C 1
ATOM 1563 O O . PRO A 1 196 ? -10.07 -2.43 -9.859 1 92.44 196 PRO A O 1
ATOM 1566 N N . ASP A 1 197 ? -10.289 -2.629 -12.055 1 88.31 197 ASP A N 1
ATOM 1567 C CA . ASP A 1 197 ? -9.852 -1.264 -12.328 1 88.31 197 ASP A CA 1
ATOM 1568 C C . ASP A 1 197 ? -11.047 -0.317 -12.43 1 88.31 197 ASP A C 1
ATOM 1570 O O . ASP A 1 197 ? -10.883 0.864 -12.742 1 88.31 197 ASP A O 1
ATOM 1574 N N . GLY A 1 198 ? -12.188 -0.794 -12.289 1 85.94 198 GLY A N 1
ATOM 1575 C CA . GLY A 1 198 ? -13.375 0.033 -12.375 1 85.94 198 GLY A CA 1
ATOM 1576 C C . GLY A 1 198 ? -13.891 0.195 -13.797 1 85.94 198 GLY A C 1
ATOM 1577 O O . GLY A 1 198 ? -14.867 0.908 -14.031 1 85.94 198 GLY A O 1
ATOM 1578 N N . SER A 1 199 ? -13.148 -0.427 -14.633 1 82.19 199 SER A N 1
ATOM 1579 C CA . SER A 1 199 ? -13.586 -0.375 -16.016 1 82.19 199 SER A CA 1
ATOM 1580 C C . SER A 1 199 ? -14.203 -1.698 -16.453 1 82.19 199 SER A C 1
ATOM 1582 O O . SER A 1 199 ? -13.625 -2.764 -16.234 1 82.19 199 SER A O 1
ATOM 1584 N N . SER A 1 200 ? -15.32 -1.613 -17.062 1 73.56 200 SER A N 1
ATOM 1585 C CA . SER A 1 200 ? -16.016 -2.809 -17.516 1 73.56 200 SER A CA 1
ATOM 1586 C C . SER A 1 200 ? -15.273 -3.482 -18.672 1 73.56 200 SER A C 1
ATOM 1588 O O . SER A 1 200 ? -15.516 -4.652 -18.969 1 73.56 200 SER A O 1
ATOM 1590 N N . ASP A 1 201 ? -14.32 -2.883 -19.125 1 78.94 201 ASP A N 1
ATOM 1591 C CA . ASP A 1 201 ? -13.688 -3.365 -20.344 1 78.94 201 ASP A CA 1
ATOM 1592 C C . ASP A 1 201 ? -12.422 -4.168 -20.031 1 78.94 201 ASP A C 1
ATOM 1594 O O . ASP A 1 201 ? -11.789 -4.715 -20.938 1 78.94 201 ASP A O 1
ATOM 1598 N N . SER A 1 202 ? -12.086 -4.344 -18.859 1 82.94 202 SER A N 1
ATOM 1599 C CA . SER A 1 202 ? -10.812 -4.988 -18.547 1 82.94 202 SER A CA 1
ATOM 1600 C C . SER A 1 202 ? -10.867 -6.488 -18.828 1 82.94 202 SER A C 1
ATOM 1602 O O . SER A 1 202 ? -9.844 -7.121 -19.078 1 82.94 202 SER A O 1
ATOM 1604 N N . GLY A 1 203 ? -12.062 -7.113 -18.75 1 91.75 203 GLY A N 1
ATOM 1605 C CA . GLY A 1 203 ? -12.211 -8.547 -18.938 1 91.75 203 GLY A CA 1
ATOM 1606 C C . GLY A 1 203 ? -11.68 -9.359 -17.766 1 91.75 203 GLY A C 1
ATOM 1607 O O . GLY A 1 203 ? -11.422 -10.555 -17.906 1 91.75 203 GLY A O 1
ATOM 1608 N N . LEU A 1 204 ? -11.391 -8.719 -16.719 1 94.94 204 LEU A N 1
ATOM 1609 C CA . LEU A 1 204 ? -10.891 -9.383 -15.516 1 94.94 204 LEU A CA 1
ATOM 1610 C C . LEU A 1 204 ? -11.859 -9.211 -14.359 1 94.94 204 LEU A C 1
ATOM 1612 O O . LEU A 1 204 ? -12.609 -8.234 -14.312 1 94.94 204 LEU A O 1
ATOM 1616 N N . LEU A 1 205 ? -11.773 -10.172 -13.484 1 95.19 205 LEU A N 1
ATOM 1617 C CA . LEU A 1 205 ? -12.68 -10.172 -12.344 1 95.19 205 LEU A CA 1
ATOM 1618 C C . LEU A 1 205 ? -11.898 -10.219 -11.031 1 95.19 205 LEU A C 1
ATOM 1620 O O . LEU A 1 205 ? -10.945 -10.992 -10.898 1 95.19 205 LEU A O 1
ATOM 1624 N N . SER A 1 206 ? -12.375 -9.414 -10.117 1 95.5 206 SER A N 1
ATOM 1625 C CA . SER A 1 206 ? -11.82 -9.453 -8.766 1 95.5 206 SER A CA 1
ATOM 1626 C C . SER A 1 206 ? -12.281 -10.695 -8.016 1 95.5 206 SER A C 1
ATOM 1628 O O . SER A 1 206 ? -13.438 -11.102 -8.133 1 95.5 206 SER A O 1
ATOM 1630 N N . LEU A 1 207 ? -11.422 -11.203 -7.199 1 97.25 207 LEU A N 1
ATOM 1631 C CA . LEU A 1 207 ? -11.727 -12.445 -6.496 1 97.25 207 LEU A CA 1
ATOM 1632 C C . LEU A 1 207 ? -12.312 -12.156 -5.117 1 97.25 207 LEU A C 1
ATOM 1634 O O . LEU A 1 207 ? -12.867 -13.055 -4.477 1 97.25 207 LEU A O 1
ATOM 1638 N N . CYS A 1 208 ? -12.141 -10.969 -4.684 1 96.5 208 CYS A N 1
ATOM 1639 C CA . CYS A 1 208 ? -12.578 -10.617 -3.338 1 96.5 208 CYS A CA 1
ATOM 1640 C C . CYS A 1 208 ? -13.398 -9.328 -3.355 1 96.5 208 CYS A C 1
ATOM 1642 O O . CYS A 1 208 ? -13.188 -8.461 -4.207 1 96.5 208 CYS A O 1
ATOM 1644 N N . SER A 1 209 ? -14.352 -9.281 -2.475 1 94.06 209 SER A N 1
ATOM 1645 C CA . SER A 1 209 ? -15.008 -8.008 -2.182 1 94.06 209 SER A CA 1
ATOM 1646 C C . SER A 1 209 ? -14.102 -7.102 -1.357 1 94.06 209 SER A C 1
ATOM 1648 O O . SER A 1 209 ? -13.469 -7.551 -0.402 1 94.06 209 SER A O 1
ATOM 1650 N N . LYS A 1 210 ? -14.016 -5.871 -1.799 1 95.31 210 LYS A N 1
ATOM 1651 C CA . LYS A 1 210 ? -13.109 -4.922 -1.162 1 95.31 210 LYS A CA 1
ATOM 1652 C C . LYS A 1 210 ? -13.805 -3.6 -0.868 1 95.31 210 LYS A C 1
ATOM 1654 O O . LYS A 1 210 ? -14.75 -3.221 -1.567 1 95.31 210 LYS A O 1
ATOM 1659 N N . CYS A 1 211 ? -13.289 -2.914 0.165 1 95.31 211 CYS A N 1
ATOM 1660 C CA . CYS A 1 211 ? -13.812 -1.592 0.487 1 95.31 211 CYS A CA 1
ATOM 1661 C C . CYS A 1 211 ? -12.68 -0.59 0.688 1 95.31 211 CYS A C 1
ATOM 1663 O O . CYS A 1 211 ? -11.719 -0.866 1.411 1 95.31 211 CYS A O 1
ATOM 1665 N N . TRP A 1 212 ? -12.805 0.492 -0.032 1 96.5 212 TRP A N 1
ATOM 1666 C CA . TRP A 1 212 ? -12.031 1.675 0.34 1 96.5 212 TRP A CA 1
ATOM 1667 C C . TRP A 1 212 ? -12.578 2.301 1.617 1 96.5 212 TRP A C 1
ATOM 1669 O O . TRP A 1 212 ? -13.766 2.641 1.692 1 96.5 212 TRP A O 1
ATOM 1679 N N . ALA A 1 213 ? -11.68 2.473 2.602 1 96.62 213 ALA A N 1
ATOM 1680 C CA . ALA A 1 213 ? -12.141 2.943 3.904 1 96.62 213 ALA A CA 1
ATOM 1681 C C . ALA A 1 213 ? -11.188 3.988 4.48 1 96.62 213 ALA A C 1
ATOM 1683 O O . ALA A 1 213 ? -9.984 3.941 4.234 1 96.62 213 ALA A O 1
ATOM 1684 N N . TRP A 1 214 ? -11.797 4.953 5.156 1 97.44 214 TRP A N 1
ATOM 1685 C CA . TRP A 1 214 ? -11.031 5.836 6.039 1 97.44 214 TRP A CA 1
ATOM 1686 C C . TRP A 1 214 ? -11.109 5.359 7.484 1 97.44 214 TRP A C 1
ATOM 1688 O O . TRP A 1 214 ? -12.18 4.996 7.973 1 97.44 214 TRP A O 1
ATOM 1698 N N . ARG A 1 215 ? -10.008 5.316 8.102 1 97.06 215 ARG A N 1
ATOM 1699 C CA . ARG A 1 215 ? -9.953 5.008 9.523 1 97.06 215 ARG A CA 1
ATOM 1700 C C . ARG A 1 215 ? -9.641 6.254 10.344 1 97.06 215 ARG A C 1
ATOM 1702 O O . ARG A 1 215 ? -8.688 6.977 10.047 1 97.06 215 ARG A O 1
ATOM 1709 N N . GLN A 1 216 ? -10.453 6.523 11.281 1 96 216 GLN A N 1
ATOM 1710 C CA . GLN A 1 216 ? -10.227 7.621 12.219 1 96 216 GLN A CA 1
ATOM 1711 C C . GLN A 1 216 ? -9.641 7.109 13.531 1 96 216 GLN A C 1
ATOM 1713 O O . GLN A 1 216 ? -10.258 6.285 14.211 1 96 216 GLN A O 1
ATOM 1718 N N . LEU A 1 217 ? -8.492 7.602 13.836 1 95 217 LEU A N 1
ATOM 1719 C CA . LEU A 1 217 ? -7.855 7.246 15.102 1 95 217 LEU A CA 1
ATOM 1720 C C . LEU A 1 217 ? -8.406 8.094 16.25 1 95 217 LEU A C 1
ATOM 1722 O O . LEU A 1 217 ? -9.016 9.141 16 1 95 217 LEU A O 1
ATOM 1726 N N . PRO A 1 218 ? -8.234 7.562 17.453 1 93.25 218 PRO A N 1
ATOM 1727 C CA . PRO A 1 218 ? -8.625 8.398 18.594 1 93.25 218 PRO A CA 1
ATOM 1728 C C . PRO A 1 218 ? -7.938 9.758 18.578 1 93.25 218 PRO A C 1
ATOM 1730 O O . PRO A 1 218 ? -6.914 9.938 17.922 1 93.25 218 PRO A O 1
ATOM 1733 N N . ALA A 1 219 ? -8.438 10.695 19.344 1 87.56 219 ALA A N 1
ATOM 1734 C CA . ALA A 1 219 ? -8.039 12.094 19.297 1 87.56 219 ALA A CA 1
ATOM 1735 C C . ALA A 1 219 ? -6.594 12.273 19.75 1 87.56 219 ALA A C 1
ATOM 1737 O O . ALA A 1 219 ? -5.949 13.273 19.438 1 87.56 219 ALA A O 1
ATOM 1738 N N . ASN A 1 220 ? -6.102 11.344 20.5 1 88.44 220 ASN A N 1
ATOM 1739 C CA . ASN A 1 220 ? -4.75 11.492 21.016 1 88.44 220 ASN A CA 1
ATOM 1740 C C . ASN A 1 220 ? -3.705 10.93 20.062 1 88.44 220 ASN A C 1
ATOM 1742 O O . ASN A 1 220 ? -2.527 10.836 20.406 1 88.44 220 ASN A O 1
ATOM 1746 N N . TYR A 1 221 ? -4.168 10.539 18.906 1 89.88 221 TYR A N 1
ATOM 1747 C CA . TYR A 1 221 ? -3.252 10.094 17.859 1 89.88 221 TYR A CA 1
ATOM 1748 C C . TYR A 1 221 ? -3.1 11.156 16.781 1 89.88 221 TYR A C 1
ATOM 1750 O O . TYR A 1 221 ? -4.062 11.852 16.453 1 89.88 221 TYR A O 1
ATOM 1758 N N . PHE A 1 222 ? -1.816 11.188 16.234 1 85.94 222 PHE A N 1
ATOM 1759 C CA . PHE A 1 222 ? -1.518 12.156 15.188 1 85.94 222 PHE A CA 1
ATOM 1760 C C . PHE A 1 222 ? -0.513 11.594 14.188 1 85.94 222 PHE A C 1
ATOM 1762 O O . PHE A 1 222 ? 0.565 11.141 14.578 1 85.94 222 PHE A O 1
ATOM 1769 N N . PRO A 1 223 ? -0.854 11.68 12.727 1 90 223 PRO A N 1
ATOM 1770 C CA . PRO A 1 223 ? -2.086 12.07 12.039 1 90 223 PRO A CA 1
ATOM 1771 C C . PRO A 1 223 ? -3.273 11.18 12.398 1 90 223 PRO A C 1
ATOM 1773 O O . PRO A 1 223 ? -3.094 10 12.703 1 90 223 PRO A O 1
ATOM 1776 N N . GLN A 1 224 ? -4.445 11.672 12.234 1 93.06 224 GLN A N 1
ATOM 1777 C CA . GLN A 1 224 ? -5.613 11.008 12.805 1 93.06 224 GLN A CA 1
ATOM 1778 C C . GLN A 1 224 ? -6.324 10.156 11.766 1 93.06 224 GLN A C 1
ATOM 1780 O O . GLN A 1 224 ? -7.152 9.305 12.102 1 93.06 224 GLN A O 1
ATOM 1785 N N . PHE A 1 225 ? -6.078 10.445 10.531 1 95.12 225 PHE A N 1
ATOM 1786 C CA . PHE A 1 225 ? -6.844 9.766 9.5 1 95.12 225 PHE A CA 1
ATOM 1787 C C . PHE A 1 225 ? -5.941 8.875 8.656 1 95.12 225 PHE A C 1
ATOM 1789 O O . PHE A 1 225 ? -4.836 9.273 8.281 1 95.12 225 PHE A O 1
ATOM 1796 N N . ILE A 1 226 ? -6.422 7.695 8.414 1 97 226 ILE A N 1
ATOM 1797 C CA . ILE A 1 226 ? -5.676 6.711 7.641 1 97 226 ILE A CA 1
ATOM 1798 C C . ILE A 1 226 ? -6.508 6.262 6.441 1 97 226 ILE A C 1
ATOM 1800 O O . ILE A 1 226 ? -7.711 6.023 6.566 1 97 226 ILE A O 1
ATOM 1804 N N . ASN A 1 227 ? -5.875 6.184 5.266 1 97.5 227 ASN A N 1
ATOM 1805 C CA . ASN A 1 227 ? -6.469 5.684 4.031 1 97.5 227 ASN A CA 1
ATOM 1806 C C . ASN A 1 227 ? -6.211 4.191 3.85 1 97.5 227 ASN A C 1
ATOM 1808 O O . ASN A 1 227 ? -5.059 3.756 3.809 1 97.5 227 ASN A O 1
ATOM 1812 N N . GLU A 1 228 ? -7.277 3.354 3.723 1 97.31 228 GLU A N 1
ATOM 1813 C CA . GLU A 1 228 ? -7.09 1.905 3.725 1 97.31 228 GLU A CA 1
ATOM 1814 C C . GLU A 1 228 ? -7.902 1.242 2.617 1 97.31 228 GLU A C 1
ATOM 1816 O O . GLU A 1 228 ? -8.922 1.776 2.184 1 97.31 228 GLU A O 1
ATOM 1821 N N . LEU A 1 229 ? -7.387 0.226 2.104 1 97 229 LEU A N 1
ATOM 1822 C CA . LEU A 1 229 ? -8.133 -0.76 1.328 1 97 229 LEU A CA 1
ATOM 1823 C C . LEU A 1 229 ? -8.266 -2.068 2.1 1 97 229 LEU A C 1
ATOM 1825 O O . LEU A 1 229 ? -7.266 -2.674 2.484 1 97 229 LEU A O 1
ATOM 1829 N N . ILE A 1 230 ? -9.523 -2.51 2.342 1 96.06 230 ILE A N 1
ATOM 1830 C CA . ILE A 1 230 ? -9.734 -3.67 3.201 1 96.06 230 ILE A CA 1
ATOM 1831 C C . ILE A 1 230 ? -10.562 -4.715 2.461 1 96.06 230 ILE A C 1
ATOM 1833 O O . ILE A 1 230 ? -11.305 -4.383 1.537 1 96.06 230 ILE A O 1
ATOM 1837 N N . CYS A 1 231 ? -10.336 -5.953 2.889 1 96 231 CYS A N 1
ATOM 1838 C CA . CYS A 1 231 ? -11.312 -6.961 2.492 1 96 231 CYS A CA 1
ATOM 1839 C C . CYS A 1 231 ? -12.641 -6.75 3.205 1 96 231 CYS A C 1
ATOM 1841 O O . CYS A 1 231 ? -12.664 -6.414 4.391 1 96 231 CYS A O 1
ATOM 1843 N N . HIS A 1 232 ? -13.656 -6.883 2.436 1 90.94 232 HIS A N 1
ATOM 1844 C CA . HIS A 1 232 ? -14.961 -6.73 3.061 1 90.94 232 HIS A CA 1
ATOM 1845 C C . HIS A 1 232 ? -15.172 -7.77 4.156 1 90.94 232 HIS A C 1
ATOM 1847 O O . HIS A 1 232 ? -15.023 -8.969 3.918 1 90.94 232 HIS A O 1
ATOM 1853 N N . ASP A 1 233 ? -15.57 -7.379 5.285 1 81.94 233 ASP A N 1
ATOM 1854 C CA . ASP A 1 233 ? -15.664 -8.234 6.465 1 81.94 233 ASP A CA 1
ATOM 1855 C C . ASP A 1 233 ? -16.812 -9.234 6.328 1 81.94 233 ASP A C 1
ATOM 1857 O O . ASP A 1 233 ? -16.766 -10.32 6.895 1 81.94 233 ASP A O 1
ATOM 1861 N N . GLY A 1 234 ? -17.781 -8.945 5.66 1 78.81 234 GLY A N 1
ATOM 1862 C CA . GLY A 1 234 ? -18.938 -9.805 5.535 1 78.81 234 GLY A CA 1
ATOM 1863 C C . GLY A 1 234 ? -18.797 -10.852 4.445 1 78.81 234 GLY A C 1
ATOM 1864 O O . GLY A 1 234 ? -19.641 -11.727 4.305 1 78.81 234 GLY A O 1
ATOM 1865 N N . ASP A 1 235 ? -17.797 -10.82 3.695 1 82.44 235 ASP A N 1
ATOM 1866 C CA . ASP A 1 235 ? -17.531 -11.727 2.58 1 82.44 235 ASP A CA 1
ATOM 1867 C C . ASP A 1 235 ? -16.047 -12.062 2.469 1 82.44 235 ASP A C 1
ATOM 1869 O O . ASP A 1 235 ? -15.344 -11.5 1.63 1 82.44 235 ASP A O 1
ATOM 1873 N N . THR A 1 236 ? -15.609 -13.039 3.164 1 88.69 236 THR A N 1
ATOM 1874 C CA . THR A 1 236 ? -14.18 -13.273 3.295 1 88.69 236 THR A CA 1
ATOM 1875 C C . THR A 1 236 ? -13.75 -14.484 2.473 1 88.69 236 THR A C 1
ATOM 1877 O O . THR A 1 236 ? -12.57 -14.82 2.418 1 88.69 236 THR A O 1
ATOM 1880 N N . ASP A 1 237 ? -14.781 -15.133 1.834 1 93.5 237 ASP A N 1
ATOM 1881 C CA . ASP A 1 237 ? -14.422 -16.297 1.021 1 93.5 237 ASP A CA 1
ATOM 1882 C C . ASP A 1 237 ? -14.18 -15.891 -0.432 1 93.5 237 ASP A C 1
ATOM 1884 O O . ASP A 1 237 ? -14.727 -14.898 -0.904 1 93.5 237 ASP A O 1
ATOM 1888 N N . CYS A 1 238 ? -13.367 -16.625 -1.073 1 96.06 238 CYS A N 1
ATOM 1889 C CA . CYS A 1 238 ? -13.18 -16.5 -2.516 1 96.06 238 CYS A CA 1
ATOM 1890 C C . CYS A 1 238 ? -13.125 -17.875 -3.174 1 96.06 238 CYS A C 1
ATOM 1892 O O . CYS A 1 238 ? -12.977 -18.891 -2.492 1 96.06 238 CYS A O 1
ATOM 1894 N N . LEU A 1 239 ? -13.422 -17.859 -4.426 1 96.44 239 LEU A N 1
ATOM 1895 C CA . LEU A 1 239 ? -13.391 -19.078 -5.23 1 96.44 239 LEU A CA 1
ATOM 1896 C C . LEU A 1 239 ? -14.297 -20.156 -4.633 1 96.44 239 LEU A C 1
ATOM 1898 O O . LEU A 1 239 ? -13.867 -21.281 -4.41 1 96.44 239 LEU A O 1
ATOM 1902 N N . SER A 1 240 ? -15.492 -19.75 -4.324 1 93.94 240 SER A N 1
ATOM 1903 C CA . SER A 1 240 ? -16.562 -20.625 -3.852 1 93.94 240 SER A CA 1
ATOM 1904 C C . SER A 1 240 ? -16.156 -21.359 -2.578 1 93.94 240 SER A C 1
ATOM 1906 O O . SER A 1 240 ? -16.422 -22.562 -2.43 1 93.94 240 SER A O 1
ATOM 1908 N N . GLY A 1 241 ? -15.328 -20.641 -1.731 1 94 241 GLY A N 1
ATOM 1909 C CA . GLY A 1 241 ? -15.008 -21.203 -0.426 1 94 241 GLY A CA 1
ATOM 1910 C C . GLY A 1 241 ? -13.68 -21.938 -0.403 1 94 241 GLY A C 1
ATOM 1911 O O . GLY A 1 241 ? -13.188 -22.297 0.667 1 94 241 GLY A O 1
ATOM 1912 N N . TYR A 1 242 ? -13.125 -22.188 -1.531 1 96 242 TYR A N 1
ATOM 1913 C CA . TYR A 1 242 ? -11.844 -22.891 -1.582 1 96 242 TYR A CA 1
ATOM 1914 C C . TYR A 1 242 ? -10.695 -21.969 -1.201 1 96 242 TYR A C 1
ATOM 1916 O O . TYR A 1 242 ? -9.57 -22.422 -0.971 1 96 242 TYR A O 1
ATOM 1924 N N . GLY A 1 243 ? -10.977 -20.688 -1.148 1 96.44 243 GLY A N 1
ATOM 1925 C CA . GLY A 1 243 ? -10 -19.688 -0.728 1 96.44 243 GLY A CA 1
ATOM 1926 C C . GLY A 1 243 ? -10.547 -18.703 0.286 1 96.44 243 GLY A C 1
ATOM 1927 O O . GLY A 1 243 ? -11.734 -18.734 0.616 1 96.44 243 GLY A O 1
ATOM 1928 N N . MET A 1 244 ? -9.656 -17.891 0.792 1 95.69 244 MET A N 1
ATOM 1929 C CA . MET A 1 244 ? -9.984 -16.844 1.753 1 95.69 244 MET A CA 1
ATOM 1930 C C . MET A 1 244 ? -9.398 -15.5 1.324 1 95.69 244 MET A C 1
ATOM 1932 O O . MET A 1 244 ? -8.289 -15.453 0.786 1 95.69 244 MET A O 1
ATOM 1936 N N . CYS A 1 245 ? -10.18 -14.516 1.556 1 96.75 245 CYS A N 1
ATOM 1937 C CA . CYS A 1 245 ? -9.711 -13.156 1.286 1 96.75 245 CYS A CA 1
ATOM 1938 C C . CYS A 1 245 ? -9.07 -12.547 2.527 1 96.75 245 CYS A C 1
ATOM 1940 O O . CYS A 1 245 ? -9.703 -12.461 3.58 1 96.75 245 CYS A O 1
ATOM 1942 N N . ASN A 1 246 ? -7.844 -12.125 2.338 1 95.12 246 ASN A N 1
ATOM 1943 C CA . ASN A 1 246 ? -7.109 -11.547 3.457 1 95.12 246 ASN A CA 1
ATOM 1944 C C . ASN A 1 246 ? -6.461 -10.219 3.072 1 95.12 246 ASN A C 1
ATOM 1946 O O . ASN A 1 246 ? -6.004 -10.047 1.941 1 95.12 246 ASN A O 1
ATOM 1950 N N . SER A 1 247 ? -6.41 -9.344 4.086 1 94.5 247 SER A N 1
ATOM 1951 C CA . SER A 1 247 ? -5.812 -8.031 3.861 1 94.5 247 SER A CA 1
ATOM 1952 C C . SER A 1 247 ? -4.316 -8.055 4.141 1 94.5 247 SER A C 1
ATOM 1954 O O . SER A 1 247 ? -3.867 -8.664 5.113 1 94.5 247 SER A O 1
ATOM 1956 N N . GLY A 1 248 ? -3.561 -7.535 3.174 1 94.88 248 GLY A N 1
ATOM 1957 C CA . GLY A 1 248 ? -2.178 -7.211 3.484 1 94.88 248 GLY A CA 1
ATOM 1958 C C . GLY A 1 248 ? -2.027 -5.918 4.262 1 94.88 248 GLY A C 1
ATOM 1959 O O . GLY A 1 248 ? -2.727 -4.938 3.988 1 94.88 248 GLY A O 1
ATOM 1960 N N . GLU A 1 249 ? -1.078 -5.902 5.215 1 93.62 249 GLU A N 1
ATOM 1961 C CA . GLU A 1 249 ? -0.997 -4.754 6.109 1 93.62 249 GLU A CA 1
ATOM 1962 C C . GLU A 1 249 ? 0.372 -4.086 6.023 1 93.62 249 GLU A C 1
ATOM 1964 O O . GLU A 1 249 ? 1.395 -4.762 5.91 1 93.62 249 GLU A O 1
ATOM 1969 N N . ARG A 1 250 ? 0.296 -2.801 6.086 1 90.75 250 ARG A N 1
ATOM 1970 C CA . ARG A 1 250 ? 1.51 -1.997 6.184 1 90.75 250 ARG A CA 1
ATOM 1971 C C . ARG A 1 250 ? 1.593 -1.298 7.539 1 90.75 250 ARG A C 1
ATOM 1973 O O . ARG A 1 250 ? 0.577 -1.121 8.211 1 90.75 250 ARG A O 1
ATOM 1980 N N . LEU A 1 251 ? 2.754 -0.93 7.816 1 89.44 251 LEU A N 1
ATOM 1981 C CA . LEU A 1 251 ? 2.938 -0.199 9.062 1 89.44 251 LEU A CA 1
ATOM 1982 C C . LEU A 1 251 ? 2.988 1.305 8.812 1 89.44 251 LEU A C 1
ATOM 1984 O O . LEU A 1 251 ? 3.574 1.753 7.828 1 89.44 251 LEU A O 1
ATOM 1988 N N . LEU A 1 252 ? 2.371 1.988 9.672 1 90.75 252 LEU A N 1
ATOM 1989 C CA . LEU A 1 252 ? 2.396 3.447 9.664 1 90.75 252 LEU A CA 1
ATOM 1990 C C . LEU A 1 252 ? 2.859 3.992 11.008 1 90.75 252 LEU A C 1
ATOM 1992 O O . LEU A 1 252 ? 2.504 3.453 12.055 1 90.75 252 LEU A O 1
ATOM 1996 N N . GLU A 1 253 ? 3.562 5.059 10.945 1 87.06 253 GLU A N 1
ATOM 1997 C CA . GLU A 1 253 ? 3.984 5.719 12.18 1 87.06 253 GLU A CA 1
ATOM 1998 C C . GLU A 1 253 ? 3.051 6.871 12.539 1 87.06 253 GLU A C 1
ATOM 2000 O O . GLU A 1 253 ? 2.662 7.652 11.664 1 87.06 253 GLU A O 1
ATOM 2005 N N . VAL A 1 254 ? 2.732 6.871 13.805 1 88.38 254 VAL A N 1
ATOM 2006 C CA . VAL A 1 254 ? 1.893 7.941 14.328 1 88.38 254 VAL A CA 1
ATOM 2007 C C . VAL A 1 254 ? 2.406 8.383 15.695 1 88.38 254 VAL A C 1
ATOM 2009 O O . VAL A 1 254 ? 3.203 7.68 16.328 1 88.38 254 VAL A O 1
ATOM 2012 N N . LEU A 1 255 ? 2.023 9.578 16.062 1 86.62 255 LEU A N 1
ATOM 2013 C CA . LEU A 1 255 ? 2.305 10.078 17.406 1 86.62 255 LEU A CA 1
ATOM 2014 C C . LEU A 1 255 ? 1.099 9.891 18.312 1 86.62 255 LEU A C 1
ATOM 2016 O O . LEU A 1 255 ? -0.027 10.234 17.938 1 86.62 255 LEU A O 1
ATOM 2020 N N . ARG A 1 256 ? 1.343 9.281 19.406 1 87.62 256 ARG A N 1
ATOM 2021 C CA . ARG A 1 256 ? 0.312 9.133 20.438 1 87.62 256 ARG A CA 1
ATOM 2022 C C . ARG A 1 256 ? 0.607 10.023 21.641 1 87.62 256 ARG A C 1
ATOM 2024 O O . ARG A 1 256 ? 1.718 10 22.172 1 87.62 256 ARG A O 1
ATOM 2031 N N . ASN A 1 257 ? -0.335 10.797 21.969 1 85.19 257 ASN A N 1
ATOM 2032 C CA . ASN A 1 257 ? -0.196 11.695 23.109 1 85.19 257 ASN A CA 1
ATOM 2033 C C . ASN A 1 257 ? -0.901 11.148 24.344 1 85.19 257 ASN A C 1
ATOM 2035 O O . ASN A 1 257 ? -2.131 11.164 24.422 1 85.19 257 ASN A O 1
ATOM 2039 N N . ASP A 1 258 ? -0.08 10.57 25.203 1 82.94 258 ASP A N 1
ATOM 2040 C CA . ASP A 1 258 ? -0.623 10.086 26.469 1 82.94 258 ASP A CA 1
ATOM 2041 C C . ASP A 1 258 ? -0.322 11.062 27.594 1 82.94 258 ASP A C 1
ATOM 2043 O O . ASP A 1 258 ? 0.736 10.984 28.234 1 82.94 258 ASP A O 1
ATOM 2047 N N . THR A 1 259 ? -1.319 11.82 28.047 1 78.69 259 THR A N 1
ATOM 2048 C CA . THR A 1 259 ? -1.229 12.766 29.156 1 78.69 259 THR A CA 1
ATOM 2049 C C . THR A 1 259 ? 0.124 13.469 29.141 1 78.69 259 THR A C 1
ATOM 2051 O O . THR A 1 259 ? 0.902 13.336 30.094 1 78.69 259 THR A O 1
ATOM 2054 N N . TYR A 1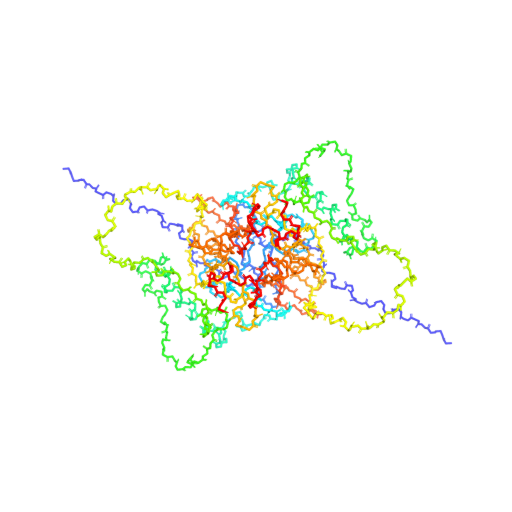 260 ? 0.479 14.031 28.172 1 68.31 260 TYR A N 1
ATOM 2055 C CA . TYR A 1 260 ? 1.596 14.953 27.969 1 68.31 260 TYR A CA 1
ATOM 2056 C C . TYR A 1 260 ? 2.855 14.195 27.562 1 68.31 260 TYR A C 1
ATOM 2058 O O . TYR A 1 260 ? 3.971 14.688 27.75 1 68.31 260 TYR A O 1
ATOM 2066 N N . LYS A 1 261 ? 2.721 13.039 27.344 1 78.38 261 LYS A N 1
ATOM 2067 C CA . LYS A 1 261 ? 3.861 12.305 26.812 1 78.38 261 LYS A CA 1
ATOM 2068 C C . LYS A 1 261 ? 3.594 11.859 25.375 1 78.38 261 LYS A C 1
ATOM 2070 O O . LYS A 1 261 ? 2.646 11.109 25.125 1 78.38 261 LYS A O 1
ATOM 2075 N N . LEU A 1 262 ? 4.383 12.406 24.5 1 79.44 262 LEU A N 1
ATOM 2076 C CA . LEU A 1 262 ? 4.285 12.031 23.094 1 79.44 262 LEU A CA 1
ATOM 2077 C C . LEU A 1 262 ? 5.172 10.836 22.797 1 79.44 262 LEU A C 1
ATOM 2079 O O . LEU A 1 262 ? 6.371 10.844 23.094 1 79.44 262 LEU A O 1
ATOM 2083 N N . THR A 1 263 ? 4.535 9.82 22.312 1 82.19 263 THR A N 1
ATOM 2084 C CA . THR A 1 263 ? 5.25 8.602 21.969 1 82.19 263 THR A CA 1
ATOM 2085 C C . THR A 1 263 ? 4.996 8.234 20.5 1 82.19 263 THR A C 1
ATOM 2087 O O . THR A 1 263 ? 3.865 8.336 20.016 1 82.19 263 THR A O 1
ATOM 2090 N N . THR A 1 264 ? 6.059 7.969 19.797 1 84 264 THR A N 1
ATOM 2091 C CA . THR A 1 264 ? 5.898 7.473 18.438 1 84 264 THR A CA 1
ATOM 2092 C C . THR A 1 264 ? 5.52 5.992 18.438 1 84 264 THR A C 1
ATOM 2094 O O . THR A 1 264 ? 6.188 5.176 19.078 1 84 264 THR A O 1
ATOM 2097 N N . VAL A 1 265 ? 4.453 5.699 17.812 1 87.81 265 VAL A N 1
ATOM 2098 C CA . VAL A 1 265 ? 4.012 4.312 17.734 1 87.81 265 VAL A CA 1
ATOM 2099 C C . VAL A 1 265 ? 3.777 3.934 16.266 1 87.81 265 VAL A C 1
ATOM 2101 O O . VAL A 1 265 ? 3.611 4.805 15.414 1 87.81 265 VAL A O 1
ATOM 2104 N N . THR A 1 266 ? 3.84 2.646 15.992 1 88.75 266 THR A N 1
ATOM 2105 C CA . THR A 1 266 ? 3.516 2.123 14.672 1 88.75 266 THR A CA 1
ATOM 2106 C C . THR A 1 266 ? 2.186 1.376 14.695 1 88.75 266 THR A C 1
ATOM 2108 O O . THR A 1 266 ? 1.913 0.614 15.625 1 88.75 266 THR A O 1
ATOM 2111 N N . LEU A 1 267 ? 1.385 1.654 13.727 1 92.94 267 LEU A N 1
ATOM 2112 C CA . LEU A 1 267 ? 0.095 0.993 13.562 1 92.94 267 LEU A CA 1
ATOM 2113 C C . LEU A 1 267 ? 0.066 0.158 12.289 1 92.94 267 LEU A C 1
ATOM 2115 O O . LEU A 1 267 ? 0.692 0.521 11.289 1 92.94 267 LEU A O 1
ATOM 2119 N N . SER A 1 268 ? -0.657 -0.931 12.414 1 92.81 268 SER A N 1
ATOM 2120 C CA . SER A 1 268 ? -0.917 -1.718 11.211 1 92.81 268 SER A CA 1
ATOM 2121 C C . SER A 1 268 ? -2.115 -1.171 10.445 1 92.81 268 SER A C 1
ATOM 2123 O O . SER A 1 268 ? -3.148 -0.854 11.031 1 92.81 268 SER A O 1
ATOM 2125 N N . ALA A 1 269 ? -1.915 -0.974 9.141 1 94 269 ALA A N 1
ATOM 2126 C CA . ALA A 1 269 ? -2.988 -0.487 8.281 1 94 269 ALA A CA 1
ATOM 2127 C C . ALA A 1 269 ? -3.172 -1.395 7.066 1 94 269 ALA A C 1
ATOM 2129 O O . ALA A 1 269 ? -2.193 -1.803 6.438 1 94 269 ALA A O 1
ATOM 2130 N N . SER A 1 270 ? -4.43 -1.693 6.746 1 94.81 270 SER A N 1
ATOM 2131 C CA . SER A 1 270 ? -4.723 -2.531 5.586 1 94.81 270 SER A CA 1
ATOM 2132 C C . SER A 1 270 ? -4.398 -1.809 4.285 1 94.81 270 SER A C 1
ATOM 2134 O O . SER A 1 270 ? -4.77 -0.646 4.105 1 94.81 270 SER A O 1
ATOM 2136 N N . SER A 1 271 ? -3.74 -2.525 3.391 1 94.75 271 SER A N 1
ATOM 2137 C CA . SER A 1 271 ? -3.281 -1.879 2.166 1 94.75 271 SER A CA 1
ATOM 2138 C C . SER A 1 271 ? -3.936 -2.5 0.936 1 94.75 271 SER A C 1
ATOM 2140 O O . SER A 1 271 ? -4.094 -1.836 -0.091 1 94.75 271 SER A O 1
ATOM 2142 N N . PHE A 1 272 ? -4.211 -3.699 0.982 1 96.44 272 PHE A N 1
ATOM 2143 C CA . PHE A 1 272 ? -4.84 -4.395 -0.135 1 96.44 272 PHE A CA 1
ATOM 2144 C C . PHE A 1 272 ? -5.527 -5.668 0.339 1 96.44 272 PHE A C 1
ATOM 2146 O O . PHE A 1 272 ? -5.457 -6.016 1.52 1 96.44 272 PHE A O 1
ATOM 2153 N N . CYS A 1 273 ? -6.23 -6.285 -0.536 1 96.25 273 CYS A N 1
ATOM 2154 C CA . CYS A 1 273 ? -6.996 -7.496 -0.282 1 96.25 273 CYS A CA 1
ATOM 2155 C C . CYS A 1 273 ? -6.738 -8.539 -1.361 1 96.25 273 CYS A C 1
ATOM 2157 O O . CYS A 1 273 ? -6.898 -8.266 -2.551 1 96.25 273 CYS A O 1
ATOM 2159 N N . GLU A 1 274 ? -6.379 -9.727 -0.882 1 96.56 274 GLU A N 1
ATOM 2160 C CA . GLU A 1 274 ? -6.027 -10.766 -1.848 1 96.56 274 GLU A CA 1
ATOM 2161 C C . GLU A 1 274 ? -6.68 -12.094 -1.49 1 96.56 274 GLU A C 1
ATOM 2163 O O . GLU A 1 274 ? -6.816 -12.43 -0.311 1 96.56 274 GLU A O 1
ATOM 2168 N N . CYS A 1 275 ? -7.031 -12.82 -2.543 1 97.88 275 CYS A N 1
ATOM 2169 C CA . CYS A 1 275 ? -7.5 -14.188 -2.381 1 97.88 275 CYS A CA 1
ATOM 2170 C C . CYS A 1 275 ? -6.328 -15.148 -2.207 1 97.88 275 CYS A C 1
ATOM 2172 O O . CYS A 1 275 ? -5.359 -15.094 -2.963 1 97.88 275 CYS A O 1
ATOM 2174 N N . GLN A 1 276 ? -6.418 -15.969 -1.228 1 97.12 276 GLN A N 1
ATOM 2175 C CA . GLN A 1 276 ? -5.465 -17.031 -0.951 1 97.12 276 GLN A CA 1
ATOM 2176 C C . GLN A 1 276 ? -6.16 -18.391 -0.893 1 97.12 276 GLN A C 1
ATOM 2178 O O . GLN A 1 276 ? -7.223 -18.531 -0.279 1 97.12 276 GLN A O 1
ATOM 2183 N N . VAL A 1 277 ? -5.574 -19.344 -1.526 1 97.12 277 VAL A N 1
ATOM 2184 C CA . VAL A 1 277 ? -6.23 -20.641 -1.623 1 97.12 277 VAL A CA 1
ATOM 2185 C C . VAL A 1 277 ? -5.828 -21.516 -0.433 1 97.12 277 VAL A C 1
ATOM 2187 O O . VAL A 1 277 ? -4.672 -21.5 -0.008 1 97.12 277 VAL A O 1
ATOM 2190 N N . LYS A 1 278 ? -6.801 -22.266 0.008 1 95.5 278 LYS A N 1
ATOM 2191 C CA . LYS A 1 278 ? -6.547 -23.203 1.11 1 95.5 278 LYS A CA 1
ATOM 2192 C C . LYS A 1 278 ? -5.754 -24.406 0.638 1 95.5 278 LYS A C 1
ATOM 2194 O O . LYS A 1 278 ? -6.145 -25.078 -0.323 1 95.5 278 LYS A O 1
ATOM 2199 N N . ALA A 1 279 ? -4.668 -24.625 1.401 1 93.75 279 ALA A N 1
ATOM 2200 C CA . ALA A 1 279 ? -3.898 -25.828 1.097 1 93.75 279 ALA A CA 1
ATOM 2201 C C . ALA A 1 279 ? -4.742 -27.078 1.294 1 93.75 279 ALA A C 1
ATOM 2203 O O . ALA A 1 279 ? -5.508 -27.188 2.256 1 93.75 279 ALA A O 1
ATOM 2204 N N . GLY A 1 280 ? -4.621 -28.016 0.387 1 91.75 280 GLY A N 1
ATOM 2205 C CA . GLY A 1 280 ? -5.375 -29.266 0.481 1 91.75 280 GLY A CA 1
ATOM 2206 C C . GLY A 1 280 ? -6.758 -29.172 -0.14 1 91.75 280 GLY A C 1
ATOM 2207 O O . GLY A 1 280 ? -7.469 -30.172 -0.239 1 91.75 280 GLY A O 1
ATOM 2208 N N . SER A 1 281 ? -7.219 -27.984 -0.542 1 92.56 281 SER A N 1
ATOM 2209 C CA . SER A 1 281 ? -8.523 -27.812 -1.169 1 92.56 281 SER A CA 1
ATOM 2210 C C . SER A 1 281 ? -8.57 -28.469 -2.543 1 92.56 281 SER A C 1
ATOM 2212 O O . SER A 1 281 ? -7.531 -28.859 -3.084 1 92.56 281 SER A O 1
ATOM 2214 N N . ALA A 1 282 ? -9.789 -28.531 -3.127 1 90.31 282 ALA A N 1
ATOM 2215 C CA . ALA A 1 282 ? -10.023 -29.203 -4.41 1 90.31 282 ALA A CA 1
ATOM 2216 C C . ALA A 1 282 ? -9.336 -28.438 -5.547 1 90.31 282 ALA A C 1
ATOM 2218 O O . ALA A 1 282 ? -9.102 -29 -6.617 1 90.31 282 ALA A O 1
ATOM 2219 N N . ILE A 1 283 ? -9.008 -27.188 -5.312 1 92.06 283 ILE A N 1
ATOM 2220 C CA . ILE A 1 283 ? -8.492 -26.422 -6.441 1 92.06 283 ILE A CA 1
ATOM 2221 C C . ILE A 1 283 ? -7.004 -26.156 -6.242 1 92.06 283 ILE A C 1
ATOM 2223 O O . ILE A 1 283 ? -6.414 -25.344 -6.957 1 92.06 283 ILE A O 1
ATOM 2227 N N . GLN A 1 284 ? -6.418 -26.703 -5.328 1 92.81 284 GLN A N 1
ATOM 2228 C CA . GLN A 1 284 ? -4.996 -26.5 -5.062 1 92.81 284 GLN A CA 1
ATOM 2229 C C . GLN A 1 284 ? -4.164 -26.766 -6.316 1 92.81 284 GLN A C 1
ATOM 2231 O O . GLN A 1 284 ? -3.164 -26.078 -6.559 1 92.81 284 GLN A O 1
ATOM 2236 N N . ASN A 1 285 ? -4.578 -27.703 -7.105 1 91.25 285 ASN A N 1
ATOM 2237 C CA . ASN A 1 285 ? -3.836 -28.062 -8.312 1 91.25 285 ASN A CA 1
ATOM 2238 C C . ASN A 1 285 ? -3.852 -26.922 -9.328 1 91.25 285 ASN A C 1
ATOM 2240 O O . ASN A 1 285 ? -2.959 -26.828 -10.18 1 91.25 285 ASN A O 1
ATOM 2244 N N . LEU A 1 286 ? -4.863 -26.141 -9.242 1 93.06 286 LEU A N 1
ATOM 2245 C CA . LEU A 1 286 ? -4.91 -24.984 -10.133 1 93.06 286 LEU A CA 1
ATOM 2246 C C . LEU A 1 286 ? -3.834 -23.969 -9.773 1 93.06 286 LEU A C 1
ATOM 2248 O O . LEU A 1 286 ? -3.465 -23.125 -10.602 1 93.06 286 LEU A O 1
ATOM 2252 N N . VAL A 1 287 ? -3.346 -24.062 -8.555 1 92.69 287 VAL A N 1
ATOM 2253 C CA . VAL A 1 287 ? -2.342 -23.125 -8.078 1 92.69 287 VAL A CA 1
ATOM 2254 C C . VAL A 1 287 ? -0.943 -23.656 -8.383 1 92.69 287 VAL A C 1
ATOM 2256 O O . VAL A 1 287 ? -0.12 -22.953 -8.977 1 92.69 287 VAL A O 1
ATOM 2259 N N . THR A 1 288 ? -0.67 -24.891 -8.039 1 86.44 288 THR A N 1
ATOM 2260 C CA . THR A 1 288 ? 0.675 -25.453 -8.094 1 86.44 288 THR A CA 1
ATOM 2261 C C . THR A 1 288 ? 0.898 -26.188 -9.414 1 86.44 288 THR A C 1
ATOM 2263 O O . THR A 1 288 ? 2.039 -26.453 -9.797 1 86.44 288 THR A O 1
ATOM 2266 N N . GLY A 1 289 ? -0.096 -26.344 -10.266 1 78.5 289 GLY A N 1
ATOM 2267 C CA . GLY A 1 289 ? 0.023 -27.125 -11.492 1 78.5 289 GLY A CA 1
ATOM 2268 C C . GLY A 1 289 ? 0.169 -28.609 -11.25 1 78.5 289 GLY A C 1
ATOM 2269 O O . GLY A 1 289 ? 0.182 -29.406 -12.188 1 78.5 289 GLY A O 1
ATOM 2270 N N . GLU A 1 290 ? 0.604 -29.062 -10.062 1 61.66 290 GLU A N 1
ATOM 2271 C CA . GLU A 1 290 ? 0.815 -30.5 -9.82 1 61.66 290 GLU A CA 1
ATOM 2272 C C . GLU A 1 290 ? -0.502 -31.203 -9.523 1 61.66 290 GLU A C 1
ATOM 2274 O O . GLU A 1 290 ? -1.354 -30.672 -8.812 1 61.66 290 GLU A O 1
ATOM 2279 N N . PRO A 1 291 ? -0.83 -32.312 -10.289 1 50.19 291 PRO A N 1
ATOM 2280 C CA . PRO A 1 291 ? -2.029 -33.094 -9.977 1 50.19 291 PRO A CA 1
ATOM 2281 C C . PRO A 1 291 ? -2.08 -33.531 -8.508 1 50.19 291 PRO A C 1
ATOM 2283 O O . PRO A 1 291 ? -1.036 -33.719 -7.879 1 50.19 291 PRO A O 1
ATOM 2286 N N . ASN A 1 292 ? -3.225 -33.094 -7.738 1 41.41 292 ASN A N 1
ATOM 2287 C CA . ASN A 1 292 ? -3.408 -33.625 -6.402 1 41.41 292 ASN A CA 1
ATOM 2288 C C . ASN A 1 292 ? -3.043 -35.125 -6.355 1 41.41 292 ASN A C 1
ATOM 2290 O O . ASN A 1 292 ? -3.477 -35.906 -7.203 1 41.41 292 ASN A O 1
ATOM 2294 N N . LYS A 1 293 ? -2.01 -35.438 -5.684 1 37.09 293 LYS A N 1
ATOM 2295 C CA . LYS A 1 293 ? -1.878 -36.875 -5.477 1 37.09 293 LYS A CA 1
ATOM 2296 C C . LYS A 1 293 ? -3.098 -37.438 -4.75 1 37.09 293 LYS A C 1
ATOM 2298 O O . LYS A 1 293 ? -3.6 -36.844 -3.803 1 37.09 293 LYS A O 1
ATOM 2303 N N . MET B 1 1 ? 51 24.578 -37.844 1 28.23 1 MET B N 1
ATOM 2304 C CA . MET B 1 1 ? 49.781 25.062 -37.188 1 28.23 1 MET B CA 1
ATOM 2305 C C . MET B 1 1 ? 49.281 24.062 -36.156 1 28.23 1 MET B C 1
ATOM 2307 O O . MET B 1 1 ? 49 22.906 -36.5 1 28.23 1 MET B O 1
ATOM 2311 N N . LYS B 1 2 ? 49.719 24.156 -34.844 1 33.03 2 LYS B N 1
ATOM 2312 C CA . LYS B 1 2 ? 49.562 23.375 -33.594 1 33.03 2 LYS B CA 1
ATOM 2313 C C . LYS B 1 2 ? 48.125 23.359 -33.125 1 33.03 2 LYS B C 1
ATOM 2315 O O . LYS B 1 2 ? 47.531 24.422 -32.875 1 33.03 2 LYS B O 1
ATOM 2320 N N . PHE B 1 3 ? 47.312 22.469 -33.594 1 34.78 3 PHE B N 1
ATOM 2321 C CA . PHE B 1 3 ? 45.906 22.297 -33.219 1 34.78 3 PHE B CA 1
ATOM 2322 C C . PHE B 1 3 ? 45.781 22.078 -31.719 1 34.78 3 PHE B C 1
ATOM 2324 O O . PHE B 1 3 ? 46.375 21.141 -31.156 1 34.78 3 PHE B O 1
ATOM 2331 N N . LEU B 1 4 ? 45.625 23.125 -30.922 1 31.52 4 LEU B N 1
ATOM 2332 C CA . LEU B 1 4 ? 45.312 23.141 -29.5 1 31.52 4 LEU B CA 1
ATOM 2333 C C . LEU B 1 4 ? 44 22.422 -29.219 1 31.52 4 LEU B C 1
ATOM 2335 O O . LEU B 1 4 ? 42.938 22.781 -29.766 1 31.52 4 LEU B O 1
ATOM 2339 N N . THR B 1 5 ? 44 21.156 -28.922 1 33.62 5 THR B N 1
ATOM 2340 C CA . THR B 1 5 ? 42.906 20.328 -28.422 1 33.62 5 THR B CA 1
ATOM 2341 C C . THR B 1 5 ? 42.344 20.906 -27.125 1 33.62 5 THR B C 1
ATOM 2343 O O . THR B 1 5 ? 43 20.906 -26.094 1 33.62 5 THR B O 1
ATOM 2346 N N . ILE B 1 6 ? 41.594 22 -27.141 1 32.16 6 ILE B N 1
ATOM 2347 C CA . ILE B 1 6 ? 40.875 22.516 -25.969 1 32.16 6 ILE B CA 1
ATOM 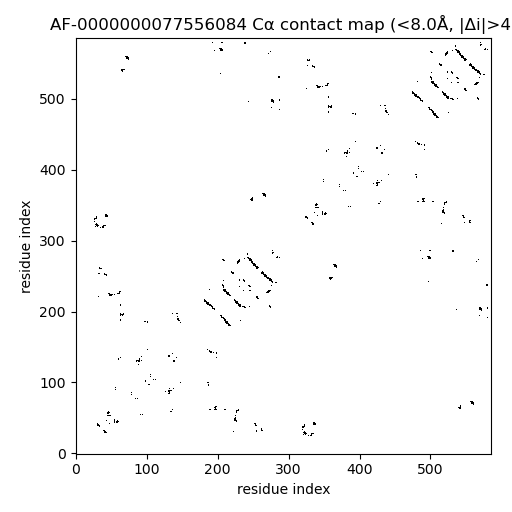2348 C C . ILE B 1 6 ? 39.938 21.438 -25.422 1 32.16 6 ILE B C 1
ATOM 2350 O O . ILE B 1 6 ? 39.031 20.953 -26.125 1 32.16 6 ILE B O 1
ATOM 2354 N N . SER B 1 7 ? 40.406 20.641 -24.484 1 28.23 7 SER B N 1
ATOM 2355 C CA . SER B 1 7 ? 39.688 19.688 -23.672 1 28.23 7 SER B CA 1
ATOM 2356 C C . SER B 1 7 ? 38.5 20.359 -22.969 1 28.23 7 SER B C 1
ATOM 2358 O O . SER B 1 7 ? 38.688 21.297 -22.172 1 28.23 7 SER B O 1
ATOM 2360 N N . PHE B 1 8 ? 37.344 20.547 -23.516 1 27.84 8 PHE B N 1
ATOM 2361 C CA . PHE B 1 8 ? 36.062 20.984 -22.938 1 27.84 8 PHE B CA 1
ATOM 2362 C C . PHE B 1 8 ? 35.688 20.109 -21.734 1 27.84 8 PHE B C 1
ATOM 2364 O O . PHE B 1 8 ? 35.094 19.047 -21.906 1 27.84 8 PHE B O 1
ATOM 2371 N N . PHE B 1 9 ? 36.531 19.875 -20.719 1 31.98 9 PHE B N 1
ATOM 2372 C CA . PHE B 1 9 ? 36.062 19.297 -19.469 1 31.98 9 PHE B CA 1
ATOM 2373 C C . PHE B 1 9 ? 34.906 20.109 -18.891 1 31.98 9 PHE B C 1
ATOM 2375 O O . PHE B 1 9 ? 35.125 21.234 -18.391 1 31.98 9 PHE B O 1
ATOM 2382 N N . THR B 1 10 ? 33.844 20.25 -19.562 1 25.72 10 THR B N 1
ATOM 2383 C CA . THR B 1 10 ? 32.656 21 -19.172 1 25.72 10 THR B CA 1
ATOM 2384 C C . THR B 1 10 ? 32.344 20.781 -17.688 1 25.72 10 THR B C 1
ATOM 2386 O O . THR B 1 10 ? 32.75 19.797 -17.094 1 25.72 10 THR B O 1
ATOM 2389 N N . LEU B 1 11 ? 31.625 21.859 -17.016 1 25.61 11 LEU B N 1
ATOM 2390 C CA . LEU B 1 11 ? 31.016 22.438 -15.82 1 25.61 11 LEU B CA 1
ATOM 2391 C C . LEU B 1 11 ? 30 21.469 -15.203 1 25.61 11 LEU B C 1
ATOM 2393 O O . LEU B 1 11 ? 28.969 21.891 -14.688 1 25.61 11 LEU B O 1
ATOM 2397 N N . LEU B 1 12 ? 29.906 20.266 -15.594 1 28.17 12 LEU B N 1
ATOM 2398 C CA . LEU B 1 12 ? 28.891 19.469 -14.93 1 28.17 12 LEU B CA 1
ATOM 2399 C C . LEU B 1 12 ? 29.203 19.297 -13.445 1 28.17 12 LEU B C 1
ATOM 2401 O O . LEU B 1 12 ? 28.484 18.594 -12.727 1 28.17 12 LEU B O 1
ATOM 2405 N N . GLN B 1 13 ? 30.375 19.766 -12.969 1 26.66 13 GLN B N 1
ATOM 2406 C CA . GLN B 1 13 ? 30.734 19.562 -11.57 1 26.66 13 GLN B CA 1
ATOM 2407 C C . GLN B 1 13 ? 29.766 20.281 -10.633 1 26.66 13 GLN B C 1
ATOM 2409 O O . GLN B 1 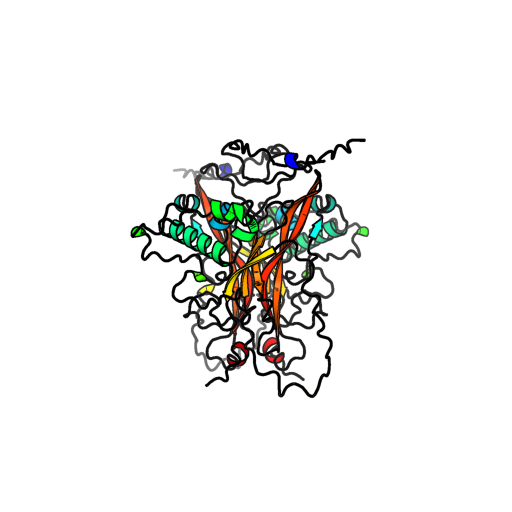13 ? 29.875 20.156 -9.414 1 26.66 13 GLN B O 1
ATOM 2414 N N . PHE B 1 14 ? 29.125 21.328 -11.031 1 29.05 14 PHE B N 1
ATOM 2415 C CA . PHE B 1 14 ? 28.531 22.234 -10.055 1 29.05 14 PHE B CA 1
ATOM 2416 C C . PHE B 1 14 ? 27.375 21.547 -9.312 1 29.05 14 PHE B C 1
ATOM 2418 O O . PHE B 1 14 ? 26.906 22.062 -8.297 1 29.05 14 PHE B O 1
ATOM 2425 N N . LEU B 1 15 ? 26.703 20.766 -10 1 26.8 15 LEU B N 1
ATOM 2426 C CA . LEU B 1 15 ? 25.516 20.406 -9.227 1 26.8 15 LEU B CA 1
ATOM 2427 C C . LEU B 1 15 ? 25.875 19.422 -8.117 1 26.8 15 LEU B C 1
ATOM 2429 O O . LEU B 1 15 ? 25.312 18.328 -8.055 1 26.8 15 LEU B O 1
ATOM 2433 N N . ARG B 1 16 ? 27.219 19.266 -7.836 1 26 16 ARG B N 1
ATOM 2434 C CA . ARG B 1 16 ? 27.328 18.5 -6.605 1 26 16 ARG B CA 1
ATOM 2435 C C . ARG B 1 16 ? 26.641 19.203 -5.445 1 26 16 ARG B C 1
ATOM 2437 O O . ARG B 1 16 ? 26.953 20.344 -5.129 1 26 16 ARG B O 1
ATOM 2444 N N . PRO B 1 17 ? 25.422 18.938 -5.148 1 27.78 17 PRO B N 1
ATOM 2445 C CA . PRO B 1 17 ? 25.047 19.578 -3.896 1 27.78 17 PRO B CA 1
ATOM 2446 C C . PRO B 1 17 ? 26.156 19.562 -2.855 1 27.78 17 PRO B C 1
ATOM 2448 O O . PRO B 1 17 ? 26.969 18.641 -2.826 1 27.78 17 PRO B O 1
ATOM 2451 N N . ASP B 1 18 ? 26.781 20.641 -2.564 1 26.2 18 ASP B N 1
ATOM 2452 C CA . ASP B 1 18 ? 27.578 20.797 -1.355 1 26.2 18 ASP B CA 1
ATOM 2453 C C . ASP B 1 18 ? 27.047 19.922 -0.225 1 26.2 18 ASP B C 1
ATOM 2455 O O . ASP B 1 18 ? 25.859 19.953 0.093 1 26.2 18 ASP B O 1
ATOM 2459 N N . SER B 1 19 ? 27.641 18.812 0.061 1 27.78 19 SER B N 1
ATOM 2460 C CA . SER B 1 19 ? 27.531 17.891 1.179 1 27.78 19 SER B CA 1
ATOM 2461 C C . SER B 1 19 ? 27.406 18.625 2.506 1 27.78 19 SER B C 1
ATOM 2463 O O . SER B 1 19 ? 27.719 18.078 3.562 1 27.78 19 SER B O 1
ATOM 2465 N N . THR B 1 20 ? 27.719 19.891 2.51 1 27.02 20 THR B N 1
ATOM 2466 C CA . THR B 1 20 ? 27.531 20.469 3.838 1 27.02 20 THR B CA 1
ATOM 2467 C C . THR B 1 20 ? 26.109 20.234 4.332 1 27.02 20 THR B C 1
ATOM 2469 O O . THR B 1 20 ? 25.188 20.984 3.971 1 27.02 20 THR B O 1
ATOM 2472 N N . THR B 1 21 ? 25.75 19.031 4.434 1 28.42 21 THR B N 1
ATOM 2473 C CA . THR B 1 21 ? 24.656 18.734 5.348 1 28.42 21 THR B CA 1
ATOM 2474 C C . THR B 1 21 ? 24.797 19.547 6.633 1 28.42 21 THR B C 1
ATOM 2476 O O . THR B 1 21 ? 25.625 19.25 7.48 1 28.42 21 THR B O 1
ATOM 2479 N N . THR B 1 22 ? 24.891 20.828 6.477 1 28.31 22 THR B N 1
ATOM 2480 C CA . THR B 1 22 ? 24.719 21.453 7.785 1 28.31 22 THR B CA 1
ATOM 2481 C C . THR B 1 22 ? 23.75 20.656 8.641 1 28.31 22 THR B C 1
ATOM 2483 O O . THR B 1 22 ? 22.688 20.234 8.164 1 28.31 22 THR B O 1
ATOM 2486 N N . PRO B 1 23 ? 24.312 20.109 9.75 1 27.94 23 PRO B N 1
ATOM 2487 C CA . PRO B 1 23 ? 23.375 19.453 10.656 1 27.94 23 PRO B CA 1
ATOM 2488 C C . PRO B 1 23 ? 22.062 20.219 10.789 1 27.94 23 PRO B C 1
ATOM 2490 O O . PRO B 1 23 ? 22.062 21.406 11.156 1 27.94 23 PRO B O 1
ATOM 2493 N N . VAL B 1 24 ? 21.344 20.172 9.812 1 32.19 24 VAL B N 1
ATOM 2494 C CA . VAL B 1 24 ? 20.062 20.844 10.008 1 32.19 24 VAL B CA 1
ATOM 2495 C C . VAL B 1 24 ? 19.656 20.781 11.477 1 32.19 24 VAL B C 1
ATOM 2497 O O . VAL B 1 24 ? 19.828 19.75 12.133 1 32.19 24 VAL B O 1
ATOM 2500 N N . SER B 1 25 ? 19.562 21.781 12.133 1 30.58 25 SER B N 1
ATOM 2501 C CA . SER B 1 25 ? 19.094 21.859 13.508 1 30.58 25 SER B CA 1
ATOM 2502 C C . SER B 1 25 ? 18.031 20.812 13.789 1 30.58 25 SER B C 1
ATOM 2504 O O . SER B 1 25 ? 17.281 20.406 12.883 1 30.58 25 SER B O 1
ATOM 2506 N N . SER B 1 26 ? 18.141 19.922 14.852 1 35.56 26 SER B N 1
ATOM 2507 C CA . SER B 1 26 ? 17.484 18.797 15.5 1 35.56 26 SER B CA 1
ATOM 2508 C C . SER B 1 26 ? 15.969 18.859 15.32 1 35.56 26 SER B C 1
ATOM 2510 O O . SER B 1 26 ? 15.258 17.922 15.664 1 35.56 26 SER B O 1
ATOM 2512 N N . ASP B 1 27 ? 15.344 20.016 15.102 1 38.31 27 ASP B N 1
ATOM 2513 C CA . ASP B 1 27 ? 13.922 20.266 15.273 1 38.31 27 ASP B CA 1
ATOM 2514 C C . ASP B 1 27 ? 13.156 20 13.977 1 38.31 27 ASP B C 1
ATOM 2516 O O . ASP B 1 27 ? 11.961 20.281 13.891 1 38.31 27 ASP B O 1
ATOM 2520 N N . LYS B 1 28 ? 13.844 20.031 12.773 1 43.53 28 LYS B N 1
ATOM 2521 C CA . LYS B 1 28 ? 13.086 20.141 11.531 1 43.53 28 LYS B CA 1
ATOM 2522 C C . LYS B 1 28 ? 12.961 18.781 10.844 1 43.53 28 LYS B C 1
ATOM 2524 O O . LYS B 1 28 ? 13.891 17.969 10.875 1 43.53 28 LYS B O 1
ATOM 2529 N N . CYS B 1 29 ? 11.758 18.25 10.711 1 50.59 29 CYS B N 1
ATOM 2530 C CA . CYS B 1 29 ? 11.5 17.016 9.992 1 50.59 29 CYS B CA 1
ATOM 2531 C C . CYS B 1 29 ? 12.195 17 8.641 1 50.59 29 CYS B C 1
ATOM 2533 O O . CYS B 1 29 ? 12.266 18.031 7.969 1 50.59 29 CYS B O 1
ATOM 2535 N N . PRO B 1 30 ? 13.141 16.062 8.406 1 45.53 30 PRO B N 1
ATOM 2536 C CA . PRO B 1 30 ? 13.734 15.961 7.066 1 45.53 30 PRO B CA 1
ATOM 2537 C C . PRO B 1 30 ? 12.695 16.078 5.953 1 45.53 30 PRO B C 1
ATOM 2539 O O . PRO B 1 30 ? 11.664 15.391 5.992 1 45.53 30 PRO B O 1
ATOM 2542 N N . CYS B 1 31 ? 12.32 17.203 5.48 1 53.56 31 CYS B N 1
ATOM 2543 C CA . CYS B 1 31 ? 11.469 17.406 4.312 1 53.56 31 CYS B CA 1
ATOM 2544 C C . CYS B 1 31 ? 12.289 17.844 3.105 1 53.56 31 CYS B C 1
ATOM 2546 O O . CYS B 1 31 ? 13.414 18.312 3.254 1 53.56 31 CYS B O 1
ATOM 2548 N N . VAL B 1 32 ? 11.93 17.156 2.014 1 55.25 32 VAL B N 1
ATOM 2549 C CA . VAL B 1 32 ? 12.539 17.656 0.788 1 55.25 32 VAL B CA 1
ATOM 2550 C C . VAL B 1 32 ? 11.828 18.938 0.346 1 55.25 32 VAL B C 1
ATOM 2552 O O . VAL B 1 32 ? 10.617 18.922 0.117 1 55.25 32 VAL B O 1
ATOM 2555 N N . VAL B 1 33 ? 12.406 20.016 0.583 1 55.88 33 VAL B N 1
ATOM 2556 C CA . VAL B 1 33 ? 11.812 21.297 0.257 1 55.88 33 VAL B CA 1
ATOM 2557 C C . VAL B 1 33 ? 12.008 21.609 -1.228 1 55.88 33 VAL B C 1
ATOM 2559 O O . VAL B 1 33 ? 13.094 21.391 -1.773 1 55.88 33 VAL B O 1
ATOM 2562 N N . ASN B 1 34 ? 10.82 21.656 -1.935 1 54.16 34 ASN B N 1
ATOM 2563 C CA . ASN B 1 34 ? 10.906 22.25 -3.266 1 54.16 34 ASN B CA 1
ATOM 2564 C C . ASN B 1 34 ? 11.086 23.766 -3.193 1 54.16 34 ASN B C 1
ATOM 2566 O O . ASN B 1 34 ? 10.156 24.5 -2.848 1 54.16 34 ASN B O 1
ATOM 2570 N N . PRO B 1 35 ? 12.211 24.109 -3.422 1 52.69 35 PRO B N 1
ATOM 2571 C CA . PRO B 1 35 ? 12.469 25.547 -3.264 1 52.69 35 PRO B CA 1
ATOM 2572 C C . PRO B 1 35 ? 11.555 26.406 -4.133 1 52.69 35 PRO B C 1
ATOM 2574 O O . PRO B 1 35 ? 11.344 27.594 -3.828 1 52.69 35 PRO B O 1
ATOM 2577 N N . ASN B 1 36 ? 11.148 25.781 -5.215 1 53.5 36 ASN B N 1
ATOM 2578 C CA . ASN B 1 36 ? 10.359 26.594 -6.133 1 53.5 36 ASN B CA 1
ATOM 2579 C C . ASN B 1 36 ? 8.914 26.734 -5.66 1 53.5 36 ASN B C 1
ATOM 2581 O O . ASN B 1 36 ? 8.172 27.594 -6.141 1 53.5 36 ASN B O 1
ATOM 2585 N N . THR B 1 37 ? 8.633 25.781 -4.887 1 56.81 37 THR B N 1
ATOM 2586 C CA . THR B 1 37 ? 7.281 25.828 -4.348 1 56.81 37 THR B CA 1
ATOM 2587 C C . THR B 1 37 ? 7.301 25.797 -2.822 1 56.81 37 THR B C 1
ATOM 2589 O O . THR B 1 37 ? 8.266 25.328 -2.219 1 56.81 37 THR B O 1
ATOM 2592 N N . ASN B 1 38 ? 6.934 26.75 -2.197 1 51.09 38 ASN B N 1
ATOM 2593 C CA . ASN B 1 38 ? 6.859 26.766 -0.739 1 51.09 38 ASN B CA 1
ATOM 2594 C C . ASN B 1 38 ? 6.367 25.422 -0.197 1 51.09 38 ASN B C 1
ATOM 2596 O O . ASN B 1 38 ? 5.898 25.344 0.94 1 51.09 38 ASN B O 1
ATOM 2600 N N . GLY B 1 39 ? 6.531 24.438 -1.122 1 56.78 39 GLY B N 1
ATOM 2601 C CA . GLY B 1 39 ? 5.91 23.219 -0.634 1 56.78 39 GLY B CA 1
ATOM 2602 C C . GLY B 1 39 ? 6.914 22.156 -0.257 1 56.78 39 GLY B C 1
ATOM 2603 O O . GLY B 1 39 ? 8.078 22.219 -0.659 1 56.78 39 GLY B O 1
ATOM 2604 N N . CYS B 1 40 ? 6.73 21.516 0.884 1 64.06 40 CYS B N 1
ATOM 2605 C CA . CYS B 1 40 ? 7.555 20.406 1.33 1 64.06 40 CYS B CA 1
ATOM 2606 C C . CYS B 1 40 ? 6.992 19.078 0.84 1 64.06 40 CYS B C 1
ATOM 2608 O O . CYS B 1 40 ? 5.789 18.844 0.925 1 64.06 40 CYS B O 1
ATOM 2610 N N . LEU B 1 41 ? 7.977 18.391 0.154 1 71.88 41 LEU B N 1
ATOM 2611 C CA . LEU B 1 41 ? 7.57 17.047 -0.238 1 71.88 41 LEU B CA 1
ATOM 2612 C C . LEU B 1 41 ? 7.602 16.094 0.957 1 71.88 41 LEU B C 1
ATOM 2614 O O . LEU B 1 41 ? 8.633 15.961 1.617 1 71.88 41 LEU B O 1
ATOM 2618 N N . ARG B 1 42 ? 6.516 15.586 1.301 1 74.38 42 ARG B N 1
ATOM 2619 C CA . ARG B 1 42 ? 6.395 14.594 2.359 1 74.38 42 ARG B CA 1
ATOM 2620 C C . ARG B 1 42 ? 6.355 13.18 1.78 1 74.38 42 ARG B C 1
ATOM 2622 O O . ARG B 1 42 ? 5.668 12.93 0.791 1 74.38 42 ARG B O 1
ATOM 2629 N N . TYR B 1 43 ? 7.324 12.383 2.377 1 81.88 43 TYR B N 1
ATOM 2630 C CA . TYR B 1 43 ? 7.301 10.984 1.957 1 81.88 43 TYR B CA 1
ATOM 2631 C C . TYR B 1 43 ? 7.41 10.055 3.158 1 81.88 43 TYR B C 1
ATOM 2633 O O . TYR B 1 43 ? 7.84 10.469 4.238 1 81.88 43 TYR B O 1
ATOM 2641 N N . ASP B 1 44 ? 6.91 8.906 3.064 1 84.12 44 ASP B N 1
ATOM 2642 C CA . ASP B 1 44 ? 7.027 7.852 4.062 1 84.12 44 ASP B CA 1
ATOM 2643 C C . ASP B 1 44 ? 8.305 7.035 3.855 1 84.12 44 ASP B C 1
ATOM 2645 O O . ASP B 1 44 ? 8.469 6.387 2.822 1 84.12 44 ASP B O 1
ATOM 2649 N N . SER B 1 45 ? 9.125 6.98 4.867 1 84.5 45 SER B N 1
ATOM 2650 C CA . SER B 1 45 ? 10.43 6.34 4.758 1 84.5 45 SER B CA 1
ATOM 2651 C C . SER B 1 45 ? 10.297 4.836 4.562 1 84.5 45 SER B C 1
ATOM 2653 O O . SER B 1 45 ? 11.258 4.164 4.191 1 84.5 45 SER B O 1
ATOM 2655 N N . ARG B 1 46 ? 9.219 4.332 4.73 1 88.5 46 ARG B N 1
ATOM 2656 C CA . ARG B 1 46 ? 9.023 2.9 4.535 1 88.5 46 ARG B CA 1
ATOM 2657 C C . ARG B 1 46 ? 8.852 2.566 3.057 1 88.5 46 ARG B C 1
ATOM 2659 O O . ARG B 1 46 ? 8.984 1.409 2.656 1 88.5 46 ARG B O 1
ATOM 2666 N N . PHE B 1 47 ? 8.578 3.637 2.268 1 93.06 47 PHE B N 1
ATOM 2667 C CA . PHE B 1 47 ? 8.305 3.381 0.857 1 93.06 47 PHE B CA 1
ATOM 2668 C C . PHE B 1 47 ? 9.273 4.164 -0.027 1 93.06 47 PHE B C 1
ATOM 2670 O O . PHE B 1 47 ? 9.438 3.844 -1.205 1 93.06 47 PHE B O 1
ATOM 2677 N N . GLN B 1 48 ? 9.758 5.207 0.532 1 92.44 48 GLN B N 1
ATOM 2678 C CA . GLN B 1 48 ? 10.727 6.023 -0.186 1 92.44 48 GLN B CA 1
ATOM 2679 C C . GLN B 1 48 ? 11.93 6.348 0.696 1 92.44 48 GLN B C 1
ATOM 2681 O O . GLN B 1 48 ? 11.797 6.461 1.917 1 92.44 48 GLN B O 1
ATOM 2686 N N . ALA B 1 49 ? 13.078 6.426 0.016 1 90.62 49 ALA B N 1
ATOM 2687 C CA . ALA B 1 49 ? 14.297 6.734 0.757 1 90.62 49 ALA B CA 1
ATOM 2688 C C . ALA B 1 49 ? 15.227 7.625 -0.065 1 90.62 49 ALA B C 1
ATOM 2690 O O . ALA B 1 49 ? 15.32 7.477 -1.285 1 90.62 49 ALA B O 1
ATOM 2691 N N . THR B 1 50 ? 15.93 8.461 0.657 1 87.06 50 THR B N 1
ATOM 2692 C CA . THR B 1 50 ? 16.828 9.406 0.002 1 87.06 50 THR B CA 1
ATOM 2693 C C . THR B 1 50 ? 18.219 8.805 -0.148 1 87.06 50 THR B C 1
ATOM 2695 O O . THR B 1 50 ? 19.031 9.305 -0.932 1 87.06 50 THR B O 1
ATOM 2698 N N . SER B 1 51 ? 18.438 7.801 0.666 1 86.75 51 SER B N 1
ATOM 2699 C CA . SER B 1 51 ? 19.75 7.145 0.66 1 86.75 51 SER B CA 1
ATOM 2700 C C . SER B 1 51 ? 19.609 5.637 0.845 1 86.75 51 SER B C 1
ATOM 2702 O O . SER B 1 51 ? 18.547 5.152 1.268 1 86.75 51 SER B O 1
ATOM 2704 N N . ILE B 1 52 ? 20.656 4.965 0.518 1 89.88 52 ILE B N 1
ATOM 2705 C CA . ILE B 1 52 ? 20.688 3.516 0.687 1 89.88 52 ILE B CA 1
ATOM 2706 C C . ILE B 1 52 ? 20.578 3.168 2.17 1 89.88 52 ILE B C 1
ATOM 2708 O O . ILE B 1 52 ? 19.859 2.23 2.543 1 89.88 52 ILE B O 1
ATOM 2712 N N . GLU B 1 53 ? 21.25 3.932 2.963 1 85.62 53 GLU B N 1
ATOM 2713 C CA . GLU B 1 53 ? 21.203 3.691 4.402 1 85.62 53 GLU B CA 1
ATOM 2714 C C . GLU B 1 53 ? 19.781 3.826 4.941 1 85.62 53 GLU B C 1
ATOM 2716 O O . GLU B 1 53 ? 19.344 3 5.738 1 85.62 53 GLU B O 1
ATOM 2721 N N . GLU B 1 54 ? 19.109 4.871 4.504 1 86.88 54 GLU B N 1
ATOM 2722 C CA . GLU B 1 54 ? 17.719 5.039 4.914 1 86.88 54 GLU B CA 1
ATOM 2723 C C . GLU B 1 54 ? 16.844 3.873 4.441 1 86.88 54 GLU B C 1
ATOM 2725 O O . GLU B 1 54 ? 16 3.385 5.184 1 86.88 54 GLU B O 1
ATOM 2730 N N . ALA B 1 55 ? 17.078 3.473 3.232 1 93.12 55 ALA B N 1
ATOM 2731 C CA . ALA B 1 55 ? 16.328 2.342 2.693 1 93.12 55 ALA B CA 1
ATOM 2732 C C . ALA B 1 55 ? 16.578 1.079 3.516 1 93.12 55 ALA B C 1
ATOM 2734 O O . ALA B 1 55 ? 15.633 0.37 3.873 1 93.12 55 ALA B O 1
ATOM 2735 N N . ILE B 1 56 ? 17.781 0.833 3.832 1 91.44 56 ILE B N 1
ATOM 2736 C CA . ILE B 1 56 ? 18.141 -0.348 4.609 1 91.44 56 ILE B CA 1
ATOM 2737 C C . ILE B 1 56 ? 17.484 -0.28 5.984 1 91.44 56 ILE B C 1
ATOM 2739 O O . ILE B 1 56 ? 17 -1.291 6.496 1 91.44 56 ILE B O 1
ATOM 2743 N N . ASP B 1 57 ? 17.375 0.842 6.508 1 85.81 57 ASP B N 1
ATOM 2744 C CA . ASP B 1 57 ? 16.891 1.007 7.875 1 85.81 57 ASP B CA 1
ATOM 2745 C C . ASP B 1 57 ? 15.367 0.934 7.93 1 85.81 57 ASP B C 1
ATOM 2747 O O . ASP B 1 57 ? 14.797 0.459 8.914 1 85.81 57 ASP B O 1
ATOM 2751 N N . PHE B 1 58 ? 14.695 1.331 6.824 1 87.75 58 PHE B N 1
ATOM 2752 C CA . PHE B 1 58 ? 13.273 1.577 7.027 1 87.75 58 PHE B CA 1
ATOM 2753 C C . PHE B 1 58 ? 12.438 0.722 6.086 1 87.75 58 PHE B C 1
ATOM 2755 O O . PHE B 1 58 ? 11.266 0.462 6.352 1 87.75 58 PHE B O 1
ATOM 2762 N N . PHE B 1 59 ? 12.984 0.314 4.918 1 93.44 59 PHE B N 1
ATOM 2763 C CA . PHE B 1 59 ? 12.195 -0.507 4.008 1 93.44 59 PHE B CA 1
ATOM 2764 C C . PHE B 1 59 ? 11.867 -1.853 4.641 1 93.44 59 PHE B C 1
ATOM 2766 O O . PHE B 1 59 ? 12.758 -2.547 5.141 1 93.44 59 PHE B O 1
ATOM 2773 N N . GLU B 1 60 ? 10.648 -2.146 4.625 1 92.06 60 GLU B N 1
ATOM 2774 C CA . GLU B 1 60 ? 10.227 -3.467 5.086 1 92.06 60 GLU B CA 1
ATOM 2775 C C . GLU B 1 60 ? 10.141 -4.457 3.928 1 92.06 60 GLU B C 1
ATOM 2777 O O . GLU B 1 60 ? 9.977 -4.055 2.773 1 92.06 60 GLU B O 1
ATOM 2782 N N . ASP B 1 61 ? 10.352 -5.719 4.316 1 94.44 61 ASP B N 1
ATOM 2783 C CA . ASP B 1 61 ? 10.117 -6.773 3.338 1 94.44 61 ASP B CA 1
ATOM 2784 C C . ASP B 1 61 ? 8.633 -6.852 2.967 1 94.44 61 ASP B C 1
ATOM 2786 O O . ASP B 1 61 ? 7.816 -7.332 3.752 1 94.44 61 ASP B O 1
ATOM 2790 N N . MET B 1 62 ? 8.328 -6.508 1.748 1 95.69 62 MET B N 1
ATOM 2791 C CA . MET B 1 62 ? 6.934 -6.371 1.337 1 95.69 62 MET B CA 1
ATOM 2792 C C . MET B 1 62 ? 6.309 -7.734 1.065 1 95.69 62 MET B C 1
ATOM 2794 O O . MET B 1 62 ? 5.09 -7.848 0.906 1 95.69 62 MET B O 1
ATOM 2798 N N . THR B 1 63 ? 7.078 -8.82 1.054 1 94.31 63 THR B N 1
ATOM 2799 C CA . THR B 1 63 ? 6.516 -10.156 0.894 1 94.31 63 THR B CA 1
ATOM 2800 C C . THR B 1 63 ? 5.922 -10.656 2.207 1 94.31 63 THR B C 1
ATOM 2802 O O . THR B 1 63 ? 5.285 -11.711 2.248 1 94.31 63 THR B O 1
ATOM 2805 N N . LEU B 1 64 ? 6.09 -9.859 3.256 1 93.5 64 LEU B N 1
ATOM 2806 C CA . LEU B 1 64 ? 5.621 -10.281 4.57 1 93.5 64 LEU B CA 1
ATOM 2807 C C . LEU B 1 64 ? 4.445 -9.422 5.031 1 93.5 64 LEU B C 1
ATOM 2809 O O . LEU B 1 64 ? 4.184 -9.312 6.23 1 93.5 64 LEU B O 1
ATOM 2813 N N . LEU B 1 65 ? 3.77 -8.852 4.141 1 94 65 LEU B N 1
ATOM 2814 C CA . LEU B 1 65 ? 2.676 -7.938 4.461 1 94 65 LEU B CA 1
ATOM 2815 C C . LEU B 1 65 ? 1.49 -8.695 5.047 1 94 65 LEU B C 1
ATOM 2817 O O . LEU B 1 65 ? 0.604 -8.094 5.66 1 94 65 LEU B O 1
ATOM 2821 N N . PHE B 1 66 ? 1.506 -9.977 4.887 1 92.44 66 PHE B N 1
ATOM 2822 C CA . PHE B 1 66 ? 0.407 -10.773 5.422 1 92.44 66 PHE B CA 1
ATOM 2823 C C . PHE B 1 66 ? 0.748 -11.312 6.805 1 92.44 66 PHE B C 1
ATOM 2825 O O . PHE B 1 66 ? -0.081 -11.961 7.449 1 92.44 66 PHE B O 1
ATOM 2832 N N . GLU B 1 67 ? 1.917 -11.062 7.207 1 89.62 67 GLU B N 1
ATOM 2833 C CA . GLU B 1 67 ? 2.268 -11.461 8.562 1 89.62 67 GLU B CA 1
ATOM 2834 C C . GLU B 1 67 ? 1.46 -10.68 9.594 1 89.62 67 GLU B C 1
ATOM 2836 O O . GLU B 1 67 ? 1.309 -9.461 9.484 1 89.62 67 GLU B O 1
ATOM 2841 N N . LYS B 1 68 ? 0.995 -11.391 10.477 1 82.06 68 LYS B N 1
ATOM 2842 C CA . LYS B 1 68 ? 0.193 -10.742 11.516 1 82.06 68 LYS B CA 1
ATOM 2843 C C . LYS B 1 68 ? 1.043 -9.789 12.352 1 82.06 68 LYS B C 1
ATOM 2845 O O . LYS B 1 68 ? 2.094 -10.18 12.867 1 82.06 68 LYS B O 1
ATOM 2850 N N . LYS B 1 69 ? 0.542 -8.625 12.398 1 83.25 69 LYS B N 1
ATOM 2851 C CA . LYS B 1 69 ? 1.205 -7.594 13.195 1 83.25 69 LYS B CA 1
ATOM 2852 C C . LYS B 1 69 ? 0.3 -7.105 14.32 1 83.25 69 LYS B C 1
ATOM 2854 O O . LYS B 1 69 ? -0.926 -7.125 14.195 1 83.25 69 LYS B O 1
ATOM 2859 N N . PRO B 1 70 ? 0.993 -6.805 15.414 1 84.62 70 PRO B N 1
ATOM 2860 C CA . PRO B 1 70 ? 0.164 -6.184 16.453 1 84.62 70 PRO B CA 1
ATOM 2861 C C . PRO B 1 70 ? -0.467 -4.871 15.992 1 84.62 70 PRO B C 1
ATOM 2863 O O . PRO B 1 70 ? 0.047 -4.219 15.078 1 84.62 70 PRO B O 1
ATOM 2866 N N . ALA B 1 71 ? -1.533 -4.566 16.672 1 85.25 71 ALA B N 1
ATOM 2867 C CA . ALA B 1 71 ? -2.242 -3.346 16.297 1 85.25 71 ALA B CA 1
ATOM 2868 C C . ALA B 1 71 ? -1.364 -2.115 16.516 1 85.25 71 ALA B C 1
ATOM 2870 O O . ALA B 1 71 ? -1.422 -1.162 15.727 1 85.25 71 ALA B O 1
ATOM 2871 N N . GLU B 1 72 ? -0.584 -2.189 17.562 1 88.25 72 GLU B N 1
ATOM 2872 C CA . GLU B 1 72 ? 0.311 -1.085 17.891 1 88.25 72 GLU B CA 1
ATOM 2873 C C . GLU B 1 72 ? 1.639 -1.598 18.453 1 88.25 72 GLU B C 1
ATOM 2875 O O . GLU B 1 72 ? 1.668 -2.566 19.203 1 88.25 72 GLU B O 1
ATOM 2880 N N . MET B 1 73 ? 2.635 -0.936 17.906 1 85.44 73 MET B N 1
ATOM 2881 C CA . MET B 1 73 ? 3.959 -1.217 18.453 1 85.44 73 MET B CA 1
ATOM 2882 C C . MET B 1 73 ? 4.703 0.076 18.766 1 85.44 73 MET B C 1
ATOM 2884 O O . MET B 1 73 ? 4.648 1.034 17.984 1 85.44 73 MET B O 1
ATOM 2888 N N . THR B 1 74 ? 5.336 0.109 19.875 1 80.38 74 THR B N 1
ATOM 2889 C CA . THR B 1 74 ? 6.133 1.282 20.219 1 80.38 74 THR B CA 1
ATOM 2890 C C . THR B 1 74 ? 7.488 1.244 19.531 1 80.38 74 THR B C 1
ATOM 2892 O O . THR B 1 74 ? 8.109 0.185 19.422 1 80.38 74 THR B O 1
ATOM 2895 N N . VAL B 1 75 ? 7.766 2.355 19.016 1 74.88 75 VAL B N 1
ATOM 2896 C CA . VAL B 1 75 ? 9.086 2.496 18.422 1 74.88 75 VAL B CA 1
ATOM 2897 C C . VAL B 1 75 ? 10.109 2.879 19.484 1 74.88 75 VAL B C 1
ATOM 2899 O O . VAL B 1 75 ? 9.938 3.889 20.172 1 74.88 75 VAL B O 1
ATOM 2902 N N . THR B 1 76 ? 11.031 2.061 19.672 1 71.44 76 THR B N 1
ATOM 2903 C CA . THR B 1 76 ? 12.031 2.336 20.688 1 71.44 76 THR B CA 1
ATOM 2904 C C . THR B 1 76 ? 13.25 3.018 20.078 1 71.44 76 THR B C 1
ATOM 2906 O O . THR B 1 76 ? 13.445 2.977 18.859 1 71.44 76 THR B O 1
ATOM 2909 N N . ASP B 1 77 ? 13.992 3.66 20.891 1 66.62 77 ASP B N 1
ATOM 2910 C CA . ASP B 1 77 ? 15.234 4.289 20.469 1 66.62 77 ASP B CA 1
ATOM 2911 C C . ASP B 1 77 ? 16.188 3.262 19.844 1 66.62 77 ASP B C 1
ATOM 2913 O O . ASP B 1 77 ? 16.906 3.572 18.906 1 66.62 77 ASP B O 1
ATOM 2917 N N . ASP B 1 78 ? 16.125 2.16 20.406 1 63.34 78 ASP B N 1
ATOM 2918 C CA . ASP B 1 78 ? 16.969 1.103 19.875 1 63.34 78 ASP B CA 1
ATOM 2919 C C . ASP B 1 78 ? 16.609 0.773 18.422 1 63.34 78 ASP B C 1
ATOM 2921 O O . ASP B 1 78 ? 17.484 0.461 17.625 1 63.34 78 ASP B O 1
ATOM 2925 N N . ASP B 1 79 ? 15.398 0.94 18.141 1 65.12 79 ASP B N 1
ATOM 2926 C CA . ASP B 1 79 ? 14.938 0.676 16.781 1 65.12 79 ASP B CA 1
ATOM 2927 C C . ASP B 1 79 ? 15.453 1.736 15.805 1 65.12 79 ASP B C 1
ATOM 2929 O O . ASP B 1 79 ? 15.859 1.415 14.695 1 65.12 79 ASP B O 1
ATOM 2933 N N . LEU B 1 80 ? 15.492 2.836 16.359 1 66.5 80 LEU B N 1
ATOM 2934 C CA . LEU B 1 80 ? 15.891 3.957 15.508 1 66.5 80 LEU B CA 1
ATOM 2935 C C . LEU B 1 80 ? 17.406 3.965 15.297 1 66.5 80 LEU B C 1
ATOM 2937 O O . LEU B 1 80 ? 17.875 4.285 14.203 1 66.5 80 LEU B O 1
ATOM 2941 N N . SER B 1 81 ? 18.156 3.506 16.312 1 73.19 81 SER B N 1
ATOM 2942 C CA . SER B 1 81 ? 19.609 3.555 16.219 1 73.19 81 SER B CA 1
ATOM 2943 C C . SER B 1 81 ? 20.188 2.195 15.844 1 73.19 81 SER B C 1
ATOM 2945 O O . SER B 1 81 ? 21.406 2.053 15.688 1 73.19 81 SER B O 1
ATOM 2947 N N . CYS B 1 82 ? 19.406 1.306 15.531 1 80.25 82 CYS B N 1
ATOM 2948 C CA . CYS B 1 82 ? 19.781 -0.06 15.18 1 80.25 82 CYS B CA 1
ATOM 2949 C C . CYS B 1 82 ? 20.922 -0.564 16.062 1 80.25 82 CYS B C 1
ATOM 2951 O O . CYS B 1 82 ? 21.953 -1 15.57 1 80.25 82 CYS B O 1
ATOM 2953 N N . THR B 1 83 ? 20.719 -0.569 17.375 1 80.31 83 THR B N 1
ATOM 2954 C CA . THR B 1 83 ? 21.734 -0.983 18.328 1 80.31 83 THR B CA 1
ATOM 2955 C C . THR B 1 83 ? 21.547 -2.438 18.75 1 80.31 83 THR B C 1
ATOM 2957 O O . THR B 1 83 ? 22.453 -3.07 19.281 1 80.31 83 THR B O 1
ATOM 2960 N N . SER B 1 84 ? 20.438 -2.988 18.531 1 80.81 84 SER B N 1
ATOM 2961 C CA . SER B 1 84 ? 20.188 -4.379 18.891 1 80.81 84 SER B CA 1
ATOM 2962 C C . SER B 1 84 ? 20.953 -5.336 18 1 80.81 84 SER B C 1
ATOM 2964 O O . SER B 1 84 ? 21.312 -4.988 16.859 1 80.81 84 SER B O 1
ATOM 2966 N N . LYS B 1 85 ? 21.25 -6.477 18.547 1 82.5 85 LYS B N 1
ATOM 2967 C CA . LYS B 1 85 ? 21.953 -7.504 17.781 1 82.5 85 LYS B CA 1
ATOM 2968 C C . LYS B 1 85 ? 21.156 -7.906 16.547 1 82.5 85 LYS B C 1
ATOM 2970 O O . LYS B 1 85 ? 21.734 -8.102 15.469 1 82.5 85 LYS B O 1
ATOM 2975 N N . GLU B 1 86 ? 19.953 -8.047 16.656 1 84.62 86 GLU B N 1
ATOM 2976 C CA . GLU B 1 86 ? 19.109 -8.438 15.516 1 84.62 86 GLU B CA 1
ATOM 2977 C C . GLU B 1 86 ? 19.141 -7.371 14.422 1 84.62 86 GLU B C 1
ATOM 2979 O O . GLU B 1 86 ? 19.25 -7.691 13.234 1 84.62 86 GLU B O 1
ATOM 2984 N N . CYS B 1 87 ? 19 -6.145 14.891 1 85.56 87 CYS B N 1
ATOM 2985 C CA . CYS B 1 87 ? 19.016 -5.066 13.906 1 85.56 87 CYS B CA 1
ATOM 2986 C C . CYS B 1 87 ? 20.312 -5.059 13.125 1 85.56 87 CYS B C 1
ATOM 2988 O O . CYS B 1 87 ? 20.312 -4.922 11.898 1 85.56 87 CYS B O 1
ATOM 2990 N N . LYS B 1 88 ? 21.391 -5.23 13.805 1 86.25 88 LYS B N 1
ATOM 2991 C CA . LYS B 1 88 ? 22.703 -5.23 13.148 1 86.25 88 LYS B CA 1
ATOM 2992 C C . LYS B 1 88 ? 22.844 -6.418 12.203 1 86.25 88 LYS B C 1
ATOM 2994 O O . LYS B 1 88 ? 23.391 -6.277 11.102 1 86.25 88 LYS B O 1
ATOM 2999 N N . THR B 1 89 ? 22.359 -7.492 12.695 1 88.25 89 THR B N 1
ATOM 3000 C CA . THR B 1 89 ? 22.391 -8.68 11.844 1 88.25 89 THR B CA 1
ATOM 3001 C C . THR B 1 89 ? 21.562 -8.469 10.586 1 88.25 89 THR B C 1
ATOM 3003 O O . THR B 1 89 ? 22 -8.805 9.484 1 88.25 89 THR B O 1
ATOM 3006 N N . CYS B 1 90 ? 20.406 -7.91 10.695 1 90.88 90 CYS B N 1
ATOM 3007 C CA . CYS B 1 90 ? 19.547 -7.66 9.547 1 90.88 90 CYS B CA 1
ATOM 3008 C C . CYS B 1 90 ? 20.203 -6.688 8.57 1 90.88 90 CYS B C 1
ATOM 3010 O O . CYS B 1 90 ? 20.109 -6.871 7.359 1 90.88 90 CYS B O 1
ATOM 3012 N N . ARG B 1 91 ? 20.859 -5.699 9.102 1 90.5 91 ARG B N 1
ATOM 3013 C CA . ARG B 1 91 ? 21.547 -4.734 8.25 1 90.5 91 ARG B CA 1
ATOM 3014 C C . ARG B 1 91 ? 22.656 -5.406 7.445 1 90.5 91 ARG B C 1
ATOM 3016 O O . ARG B 1 91 ? 22.797 -5.145 6.25 1 90.5 91 ARG B O 1
ATOM 3023 N N . ARG B 1 92 ? 23.344 -6.23 8.125 1 88.44 92 ARG B N 1
ATOM 3024 C CA . ARG B 1 92 ? 24.406 -6.961 7.449 1 88.44 92 ARG B CA 1
ATOM 3025 C C . ARG B 1 92 ? 23.844 -7.848 6.34 1 88.44 92 ARG B C 1
ATOM 3027 O O . ARG B 1 92 ? 24.391 -7.871 5.23 1 88.44 92 ARG B O 1
ATOM 3034 N N . MET B 1 93 ? 22.812 -8.539 6.637 1 90.06 93 MET B N 1
ATOM 3035 C CA . MET B 1 93 ? 22.219 -9.453 5.66 1 90.06 93 MET B CA 1
ATOM 3036 C C . MET B 1 93 ? 21.656 -8.68 4.469 1 90.06 93 MET B C 1
ATOM 3038 O O . MET B 1 93 ? 21.734 -9.141 3.33 1 90.06 93 MET B O 1
ATOM 3042 N N . MET B 1 94 ? 21.125 -7.531 4.738 1 92.88 94 MET B N 1
ATOM 3043 C CA . MET B 1 94 ? 20.625 -6.707 3.641 1 92.88 94 MET B CA 1
ATOM 3044 C C . MET B 1 94 ? 21.766 -6.227 2.758 1 92.88 94 MET B C 1
ATOM 3046 O O . MET B 1 94 ? 21.672 -6.246 1.53 1 92.88 94 MET B O 1
ATOM 3050 N N . ASN B 1 95 ? 22.844 -5.84 3.373 1 90.06 95 ASN B N 1
ATOM 3051 C CA . ASN B 1 95 ? 24.016 -5.418 2.604 1 90.06 95 ASN B CA 1
ATOM 3052 C C . ASN B 1 95 ? 24.531 -6.543 1.717 1 90.06 95 ASN B C 1
ATOM 3054 O O . ASN B 1 95 ? 24.875 -6.316 0.552 1 90.06 95 ASN B O 1
ATOM 3058 N N . GLN B 1 96 ? 24.547 -7.672 2.289 1 87.56 96 GLN B N 1
ATOM 3059 C CA . GLN B 1 96 ? 24.984 -8.828 1.521 1 87.56 96 GLN B CA 1
ATOM 3060 C C . GLN B 1 96 ? 24.047 -9.109 0.354 1 87.56 96 GLN B C 1
ATOM 3062 O O . GLN B 1 96 ? 24.484 -9.398 -0.758 1 87.56 96 GLN B O 1
ATOM 3067 N N . ARG B 1 97 ? 22.812 -9.016 0.624 1 91.06 97 ARG B N 1
ATOM 3068 C CA . ARG B 1 97 ? 21.812 -9.258 -0.42 1 91.06 97 ARG B CA 1
ATOM 3069 C C . ARG B 1 97 ? 21.953 -8.242 -1.551 1 91.06 97 ARG B C 1
ATOM 3071 O O . ARG B 1 97 ? 21.922 -8.609 -2.727 1 91.06 97 ARG B O 1
ATOM 3078 N N . LEU B 1 98 ? 22.125 -6.973 -1.203 1 92.62 98 LEU B N 1
ATOM 3079 C CA . LEU B 1 98 ? 22.281 -5.91 -2.193 1 92.62 98 LEU B CA 1
ATOM 3080 C C . LEU B 1 98 ? 23.516 -6.125 -3.043 1 92.62 98 LEU B C 1
ATOM 3082 O O . LEU B 1 98 ? 23.516 -5.824 -4.238 1 92.62 98 LEU B O 1
ATOM 3086 N N . ARG B 1 99 ? 24.484 -6.684 -2.482 1 87.81 99 ARG B N 1
ATOM 3087 C CA . ARG B 1 99 ? 25.688 -7.023 -3.23 1 87.81 99 ARG B CA 1
ATOM 3088 C C . ARG B 1 99 ? 25.422 -8.172 -4.199 1 87.81 99 ARG B C 1
ATOM 3090 O O . ARG B 1 99 ? 25.812 -8.109 -5.367 1 87.81 99 ARG B O 1
ATOM 3097 N N . GLN B 1 100 ? 24.797 -9.148 -3.721 1 86.81 100 GLN B N 1
ATOM 3098 C CA . GLN B 1 100 ? 24.547 -10.367 -4.492 1 86.81 100 GLN B CA 1
ATOM 3099 C C . GLN B 1 100 ? 23.719 -10.07 -5.734 1 86.81 100 GLN B C 1
ATOM 3101 O O . GLN B 1 100 ? 23.938 -10.672 -6.789 1 86.81 100 GLN B O 1
ATOM 3106 N N . ILE B 1 101 ? 22.859 -9.102 -5.602 1 89.31 101 ILE B N 1
ATOM 3107 C CA . ILE B 1 101 ? 21.953 -8.867 -6.723 1 89.31 101 ILE B CA 1
ATOM 3108 C C . ILE B 1 101 ? 22.531 -7.793 -7.637 1 89.31 101 ILE B C 1
ATOM 3110 O O . ILE B 1 101 ? 21.891 -7.383 -8.609 1 89.31 101 ILE B O 1
ATOM 3114 N N . GLY B 1 102 ? 23.641 -7.234 -7.312 1 87.69 102 GLY B N 1
ATOM 3115 C CA . GLY B 1 102 ? 24.359 -6.316 -8.188 1 87.69 102 GLY B CA 1
ATOM 3116 C C . GLY B 1 102 ? 23.953 -4.867 -7.992 1 87.69 102 GLY B C 1
ATOM 3117 O O . GLY B 1 102 ? 24.281 -4.008 -8.812 1 87.69 102 GLY B O 1
ATOM 3118 N N . PHE B 1 103 ? 23.281 -4.582 -6.93 1 92 103 PHE B N 1
ATOM 3119 C CA . PHE B 1 103 ? 22.781 -3.23 -6.672 1 92 103 PHE B CA 1
ATOM 3120 C C . PHE B 1 103 ? 23.953 -2.266 -6.461 1 92 103 PHE B C 1
ATOM 3122 O O . PHE B 1 103 ? 24 -1.204 -7.086 1 92 103 PHE B O 1
ATOM 3129 N N . PHE B 1 104 ? 24.891 -2.68 -5.613 1 88.5 104 PHE B N 1
ATOM 3130 C CA . PHE B 1 104 ? 26.016 -1.803 -5.285 1 88.5 104 PHE B CA 1
ATOM 3131 C C . PHE B 1 104 ? 26.922 -1.599 -6.496 1 88.5 104 PHE B C 1
ATOM 3133 O O . PHE B 1 104 ? 27.422 -0.497 -6.719 1 88.5 104 PHE B O 1
ATOM 3140 N N . GLU B 1 105 ? 27.094 -2.596 -7.246 1 84 105 GLU B N 1
ATOM 3141 C CA . GLU B 1 105 ? 27.922 -2.477 -8.445 1 84 105 GLU B CA 1
ATOM 3142 C C . GLU B 1 105 ? 27.312 -1.479 -9.43 1 84 105 GLU B C 1
ATOM 3144 O O . GLU B 1 105 ? 28.031 -0.671 -10.023 1 84 105 GLU B O 1
ATOM 3149 N N . ASP B 1 106 ? 26.094 -1.575 -9.547 1 85.25 106 ASP B N 1
ATOM 3150 C CA . ASP B 1 106 ? 25.406 -0.677 -10.469 1 85.25 106 ASP B CA 1
ATOM 3151 C C . ASP B 1 106 ? 25.391 0.753 -9.938 1 85.25 106 ASP B C 1
ATOM 3153 O O . ASP B 1 106 ? 25.562 1.708 -10.695 1 85.25 106 ASP B O 1
ATOM 3157 N N . PHE B 1 107 ? 25.266 0.882 -8.641 1 85.69 107 PHE B N 1
ATOM 3158 C CA . PHE B 1 107 ? 25.094 2.195 -8.031 1 85.69 107 PHE B CA 1
ATOM 3159 C C . PHE B 1 107 ? 26.422 2.926 -7.93 1 85.69 107 PHE B C 1
ATOM 3161 O O . PHE B 1 107 ? 26.531 4.098 -8.297 1 85.69 107 PHE B O 1
ATOM 3168 N N . TYR B 1 108 ? 27.359 2.26 -7.398 1 78.75 108 TYR B N 1
ATOM 3169 C CA . TYR B 1 108 ? 28.641 2.906 -7.141 1 78.75 108 TYR B CA 1
ATOM 3170 C C . TYR B 1 108 ? 29.562 2.766 -8.344 1 78.75 108 TYR B C 1
ATOM 3172 O O . TYR B 1 108 ? 30.562 3.486 -8.453 1 78.75 108 TYR B O 1
ATOM 3180 N N . GLY B 1 109 ? 29.172 2.004 -9.227 1 74.88 109 GLY B N 1
ATOM 3181 C CA . GLY B 1 109 ? 30.109 1.668 -10.289 1 74.88 109 GLY B CA 1
ATOM 3182 C C . GLY B 1 109 ? 31.188 0.688 -9.844 1 74.88 109 GLY B C 1
ATOM 3183 O O . GLY B 1 109 ? 31.328 0.419 -8.648 1 74.88 109 GLY B O 1
ATOM 3184 N N . ALA B 1 110 ? 31.828 0.13 -10.805 1 65.38 110 ALA B N 1
ATOM 3185 C CA . ALA B 1 110 ? 32.812 -0.897 -10.547 1 65.38 110 ALA B CA 1
ATOM 3186 C C . ALA B 1 110 ? 33.875 -0.404 -9.547 1 65.38 110 ALA B C 1
ATOM 3188 O O . ALA B 1 110 ? 34.25 -1.129 -8.617 1 65.38 110 ALA B O 1
ATOM 3189 N N . GLU B 1 111 ? 34.25 0.754 -9.664 1 62.78 111 GLU B N 1
ATOM 3190 C CA . GLU B 1 111 ? 35.281 1.291 -8.812 1 62.78 111 GLU B CA 1
ATOM 3191 C C . GLU B 1 111 ? 34.75 1.646 -7.426 1 62.78 111 GLU B C 1
ATOM 3193 O O . GLU B 1 111 ? 35.406 1.341 -6.414 1 62.78 111 GLU B O 1
ATOM 3198 N N . GLY B 1 112 ? 33.656 2.266 -7.32 1 62.69 112 GLY B N 1
ATOM 3199 C CA . GLY B 1 112 ? 33.062 2.68 -6.055 1 62.69 112 GLY B CA 1
ATOM 3200 C C . GLY B 1 112 ? 32.656 1.512 -5.184 1 62.69 112 GLY B C 1
ATOM 3201 O O . GLY B 1 112 ? 32.781 1.568 -3.959 1 62.69 112 GLY B O 1
ATOM 3202 N N . TYR B 1 113 ? 32.281 0.523 -5.875 1 63.59 113 TYR B N 1
ATOM 3203 C CA . TYR B 1 113 ? 31.859 -0.689 -5.191 1 63.59 113 TYR B CA 1
ATOM 3204 C C . TYR B 1 113 ? 33 -1.317 -4.414 1 63.59 113 TYR B C 1
ATOM 3206 O O . TYR B 1 113 ? 32.812 -1.784 -3.287 1 63.59 113 TYR B O 1
ATOM 3214 N N . LYS B 1 114 ? 34.094 -1.309 -5 1 61.06 114 LYS B N 1
ATOM 3215 C CA . LYS B 1 114 ? 35.281 -1.876 -4.336 1 61.06 114 LYS B CA 1
ATOM 3216 C C . LYS B 1 114 ? 35.562 -1.145 -3.031 1 61.06 114 LYS B C 1
ATOM 3218 O O . LYS B 1 114 ? 35.969 -1.764 -2.047 1 61.06 114 LYS B O 1
ATOM 3223 N N . ASN B 1 115 ? 35.188 0.072 -3.014 1 53.28 115 ASN B N 1
ATOM 3224 C CA . ASN B 1 115 ? 35.5 0.884 -1.839 1 53.28 115 ASN B CA 1
ATOM 3225 C C . ASN B 1 115 ? 34.406 0.782 -0.793 1 53.28 115 ASN B C 1
ATOM 3227 O O . ASN B 1 115 ? 34.625 1.067 0.385 1 53.28 115 ASN B O 1
ATOM 3231 N N . PHE B 1 116 ? 33.219 0.61 -1.25 1 55.38 116 PHE B N 1
ATOM 3232 C CA . PHE B 1 116 ? 32.062 0.57 -0.365 1 55.38 116 PHE B CA 1
ATOM 3233 C C . PHE B 1 116 ? 32.031 -0.719 0.448 1 55.38 116 PHE B C 1
ATOM 3235 O O . PHE B 1 116 ? 31.453 -0.768 1.532 1 55.38 116 PHE B O 1
ATOM 3242 N N . ILE B 1 117 ? 32.75 -1.66 -0.041 1 51.62 117 ILE B N 1
ATOM 3243 C CA . ILE B 1 117 ? 32.594 -2.939 0.645 1 51.62 117 ILE B CA 1
ATOM 3244 C C . ILE B 1 117 ? 32.906 -2.764 2.131 1 51.62 117 ILE B C 1
ATOM 3246 O O . ILE B 1 117 ? 34.031 -2.451 2.504 1 51.62 117 ILE B O 1
ATOM 3250 N N . GLU B 1 118 ? 31.922 -2.314 2.775 1 54.03 118 GLU B N 1
ATOM 3251 C CA . GLU B 1 118 ? 32.062 -2.42 4.227 1 54.03 118 GLU B CA 1
ATOM 3252 C C . GLU B 1 118 ? 32.719 -3.736 4.625 1 54.03 118 GLU B C 1
ATOM 3254 O O . GLU B 1 118 ? 32.375 -4.793 4.078 1 54.03 118 GLU B O 1
ATOM 3259 N N . PRO B 1 119 ? 33.781 -3.684 5.199 1 44 119 PRO B N 1
ATOM 3260 C CA . PRO B 1 119 ? 34.344 -4.938 5.711 1 44 119 PRO B CA 1
ATOM 3261 C C . PRO B 1 119 ? 33.312 -5.82 6.391 1 44 119 PRO B C 1
ATOM 3263 O O . PRO B 1 119 ? 32.594 -5.355 7.273 1 44 119 PRO B O 1
ATOM 3266 N N . VAL B 1 120 ? 32.562 -6.504 5.629 1 46.72 120 VAL B N 1
ATOM 3267 C CA . VAL B 1 120 ? 31.875 -7.547 6.391 1 46.72 120 VAL B CA 1
ATOM 3268 C C . VAL B 1 120 ? 32.812 -8.094 7.473 1 46.72 120 VAL B C 1
ATOM 3270 O O . VAL B 1 120 ? 33.844 -8.695 7.168 1 46.72 120 VAL B O 1
ATOM 3273 N N . GLU B 1 121 ? 33.188 -7.348 8.328 1 42.91 121 GLU B N 1
ATOM 3274 C CA . GLU B 1 121 ? 33.938 -8.07 9.344 1 42.91 121 GLU B CA 1
ATOM 3275 C C . GLU B 1 121 ? 33.406 -9.492 9.516 1 42.91 121 GLU B C 1
ATOM 3277 O O . GLU B 1 121 ? 32.25 -9.695 9.906 1 42.91 121 GLU B O 1
ATOM 3282 N N . HIS B 1 122 ? 33.562 -10.32 8.594 1 43.41 122 HIS B N 1
ATOM 3283 C CA . HIS B 1 122 ? 33.469 -11.766 8.75 1 43.41 122 HIS B CA 1
ATOM 3284 C C . HIS B 1 122 ? 33.469 -12.164 10.219 1 43.41 122 HIS B C 1
ATOM 3286 O O . HIS B 1 122 ? 33.094 -13.281 10.57 1 43.41 122 HIS B O 1
ATOM 3292 N N . ASP B 1 123 ? 34.562 -11.719 10.898 1 40.06 123 ASP B N 1
ATOM 3293 C CA . ASP B 1 123 ? 35.125 -12.469 12.016 1 40.06 123 ASP B CA 1
ATOM 3294 C C . ASP B 1 123 ? 34.125 -12.609 13.148 1 40.06 123 ASP B C 1
ATOM 3296 O O . ASP B 1 123 ? 34.406 -13.242 14.164 1 40.06 123 ASP B O 1
ATOM 3300 N N . SER B 1 124 ? 33.312 -11.523 13.695 1 44.75 124 SER B N 1
ATOM 3301 C CA . SER B 1 124 ? 33.125 -11.797 15.117 1 44.75 124 SER B CA 1
ATOM 3302 C C . SER B 1 124 ? 32.125 -12.922 15.336 1 44.75 124 SER B C 1
ATOM 3304 O O . SER B 1 124 ? 31.109 -13.008 14.633 1 44.75 124 SER B O 1
ATOM 3306 N N . ASP B 1 125 ? 32.406 -14.016 15.797 1 48.41 125 ASP B N 1
ATOM 3307 C CA . ASP B 1 125 ? 31.766 -15.109 16.531 1 48.41 125 ASP B CA 1
ATOM 3308 C C . ASP B 1 125 ? 30.391 -14.695 17.047 1 48.41 125 ASP B C 1
ATOM 3310 O O . ASP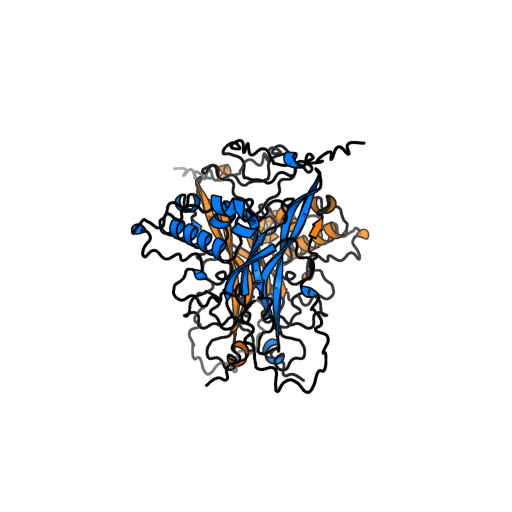 B 1 125 ? 29.547 -15.547 17.328 1 48.41 125 ASP B O 1
ATOM 3314 N N . ASP B 1 126 ? 30.234 -13.422 17.281 1 51.94 126 ASP B N 1
ATOM 3315 C CA . ASP B 1 126 ? 29.078 -13.008 18.062 1 51.94 126 ASP B CA 1
ATOM 3316 C C . ASP B 1 126 ? 27.812 -12.984 17.219 1 51.94 126 ASP B C 1
ATOM 3318 O O . ASP B 1 126 ? 26.703 -12.875 17.734 1 51.94 126 ASP B O 1
ATOM 3322 N N . PHE B 1 127 ? 27.891 -12.891 15.859 1 56.44 127 PHE B N 1
ATOM 3323 C CA . PHE B 1 127 ? 26.641 -12.875 15.109 1 56.44 127 PHE B CA 1
ATOM 3324 C C . PHE B 1 127 ? 26.25 -14.281 14.664 1 56.44 127 PHE B C 1
ATOM 3326 O O . PHE B 1 127 ? 25.203 -14.484 14.055 1 56.44 127 PHE B O 1
ATOM 3333 N N . LEU B 1 128 ? 27.203 -15.227 14.961 1 55.34 128 LEU B N 1
ATOM 3334 C CA . LEU B 1 128 ? 26.875 -16.625 14.68 1 55.34 128 LEU B CA 1
ATOM 3335 C C . LEU B 1 128 ? 25.641 -17.047 15.445 1 55.34 128 LEU B C 1
ATOM 3337 O O . LEU B 1 128 ? 25.578 -16.922 16.672 1 55.34 128 LEU B O 1
ATOM 3341 N N . GLY B 1 129 ? 24.578 -17.203 14.828 1 62 129 GLY B N 1
ATOM 3342 C CA . GLY B 1 129 ? 23.375 -17.766 15.406 1 62 129 GLY B CA 1
ATOM 3343 C C . GLY B 1 129 ? 22.188 -16.812 15.383 1 62 129 GLY B C 1
ATOM 3344 O O . GLY B 1 129 ? 21.062 -17.219 15.656 1 62 129 GLY B O 1
ATOM 3345 N N . THR B 1 130 ? 22.469 -15.461 15.141 1 72.44 130 THR B N 1
ATOM 3346 C CA . THR B 1 130 ? 21.312 -14.578 15.211 1 72.44 130 THR B CA 1
ATOM 3347 C C . THR B 1 130 ? 20.625 -14.492 13.852 1 72.44 130 THR B C 1
ATOM 3349 O O . THR B 1 130 ? 21.266 -14.305 12.828 1 72.44 130 THR B O 1
ATOM 3352 N N . THR B 1 131 ? 19.391 -14.867 13.836 1 80.94 131 THR B N 1
ATOM 3353 C CA . THR B 1 131 ? 18.594 -14.812 12.609 1 80.94 131 THR B CA 1
ATOM 3354 C C . THR B 1 131 ? 17.859 -13.484 12.508 1 80.94 131 THR B C 1
ATOM 3356 O O . THR B 1 131 ? 17.641 -12.797 13.516 1 80.94 131 THR B O 1
ATOM 3359 N N . CYS B 1 132 ? 17.766 -12.992 11.336 1 88.25 132 CYS B N 1
ATOM 3360 C CA . CYS B 1 132 ? 16.984 -11.797 11.039 1 88.25 132 CYS B CA 1
ATOM 3361 C C . CYS B 1 132 ? 15.539 -12.164 10.68 1 88.25 132 CYS B C 1
ATOM 3363 O O . CYS B 1 132 ? 15.305 -12.867 9.703 1 88.25 132 CYS B O 1
ATOM 3365 N N . SER B 1 133 ? 14.641 -11.703 11.461 1 85.69 133 SER B N 1
ATOM 3366 C CA . SER B 1 133 ? 13.234 -12.008 11.211 1 85.69 133 SER B CA 1
ATOM 3367 C C . SER B 1 133 ? 12.602 -10.969 10.289 1 85.69 133 SER B C 1
ATOM 3369 O O . SER B 1 133 ? 11.484 -11.164 9.805 1 85.69 133 SER B O 1
ATOM 3371 N N . ARG B 1 134 ? 13.336 -9.953 9.93 1 88.56 134 ARG B N 1
ATOM 3372 C CA . ARG B 1 134 ? 12.789 -8.844 9.164 1 88.56 134 ARG B CA 1
ATOM 3373 C C . ARG B 1 134 ? 12.625 -9.211 7.695 1 88.56 134 ARG B C 1
ATOM 3375 O O . ARG B 1 134 ? 11.758 -8.68 7.008 1 88.56 134 ARG B O 1
ATOM 3382 N N . TYR B 1 135 ? 13.5 -10.125 7.312 1 92.12 135 TYR B N 1
ATOM 3383 C CA . TYR B 1 135 ? 13.508 -10.445 5.887 1 92.12 135 TYR B CA 1
ATOM 3384 C C . TYR B 1 135 ? 13.18 -11.914 5.656 1 92.12 135 TYR B C 1
ATOM 3386 O O . TYR B 1 135 ? 13.758 -12.789 6.301 1 92.12 135 TYR B O 1
ATOM 3394 N N . ARG B 1 136 ? 12.32 -12.102 4.73 1 91.69 136 ARG B N 1
ATOM 3395 C CA . ARG B 1 136 ? 11.922 -13.469 4.41 1 91.69 136 ARG B CA 1
ATOM 3396 C C . ARG B 1 136 ? 13.117 -14.289 3.949 1 91.69 136 ARG B C 1
ATOM 3398 O O . ARG B 1 136 ? 13.266 -15.453 4.336 1 91.69 136 ARG B O 1
ATOM 3405 N N . PHE B 1 137 ? 14.016 -13.695 3.152 1 89.06 137 PHE B N 1
ATOM 3406 C CA . PHE B 1 137 ? 15.148 -14.414 2.596 1 89.06 137 PHE B CA 1
ATOM 3407 C C . PHE B 1 137 ? 16.141 -14.789 3.689 1 89.06 137 PHE B C 1
ATOM 3409 O O . PHE B 1 137 ? 17.047 -15.609 3.469 1 89.06 137 PHE B O 1
ATOM 3416 N N . ALA B 1 138 ? 16.031 -14.156 4.762 1 86.44 138 ALA B N 1
ATOM 3417 C CA . ALA B 1 138 ? 16.969 -14.406 5.863 1 86.44 138 ALA B CA 1
ATOM 3418 C C . ALA B 1 138 ? 16.438 -15.492 6.797 1 86.44 138 ALA B C 1
ATOM 3420 O O . ALA B 1 138 ? 17.156 -15.953 7.688 1 86.44 138 ALA B O 1
ATOM 3421 N N . ARG B 1 139 ? 15.266 -15.82 6.523 1 83.31 139 ARG B N 1
ATOM 3422 C CA . ARG B 1 139 ? 14.664 -16.812 7.406 1 83.31 139 ARG B CA 1
ATOM 3423 C C . ARG B 1 139 ? 15.062 -18.219 6.996 1 83.31 139 ARG B C 1
ATOM 3425 O O . ARG B 1 139 ? 15.281 -18.5 5.816 1 83.31 139 ARG B O 1
ATOM 3432 N N . ASN B 1 140 ? 15.508 -19.094 7.809 1 64.94 140 ASN B N 1
ATOM 3433 C CA . ASN B 1 140 ? 15.977 -20.453 7.574 1 64.94 140 ASN B CA 1
ATOM 3434 C C . ASN B 1 140 ? 14.945 -21.266 6.809 1 64.94 140 ASN B C 1
ATOM 3436 O O . ASN B 1 140 ? 15.305 -22.172 6.047 1 64.94 140 ASN B O 1
ATOM 3440 N N . ASN B 1 141 ? 13.82 -21.172 6.945 1 58.91 141 ASN B N 1
ATOM 3441 C CA . ASN B 1 141 ? 12.781 -22 6.355 1 58.91 141 ASN B CA 1
ATOM 3442 C C . ASN B 1 141 ? 12.133 -21.312 5.156 1 58.91 141 ASN B C 1
ATOM 3444 O O . ASN B 1 141 ? 11 -21.625 4.789 1 58.91 141 ASN B O 1
ATOM 3448 N N . SER B 1 142 ? 13.031 -20.438 4.375 1 62.25 142 SER B N 1
ATOM 3449 C CA . SER B 1 142 ? 12.203 -19.531 3.596 1 62.25 142 SER B CA 1
ATOM 3450 C C . SER B 1 142 ? 11.953 -20.078 2.193 1 62.25 142 SER B C 1
ATOM 3452 O O . SER B 1 142 ? 12.766 -20.844 1.664 1 62.25 142 SER B O 1
ATOM 3454 N N . ASP B 1 143 ? 10.734 -20.188 1.721 1 70.44 143 ASP B N 1
ATOM 3455 C CA . ASP B 1 143 ? 10.211 -20.516 0.396 1 70.44 143 ASP B CA 1
ATOM 3456 C C . ASP B 1 143 ? 10.547 -19.406 -0.607 1 70.44 143 ASP B C 1
ATOM 3458 O O . ASP B 1 143 ? 9.797 -19.188 -1.563 1 70.44 143 ASP B O 1
ATOM 3462 N N . THR B 1 144 ? 11.711 -18.797 -0.361 1 77.38 144 THR B N 1
ATOM 3463 C CA . THR B 1 144 ? 12.062 -17.734 -1.301 1 77.38 144 THR B CA 1
ATOM 3464 C C . THR B 1 144 ? 12.828 -18.297 -2.49 1 77.38 144 THR B C 1
ATOM 3466 O O . THR B 1 144 ? 13.453 -19.359 -2.387 1 77.38 144 THR B O 1
ATOM 3469 N N . VAL B 1 145 ? 12.492 -17.828 -3.621 1 71.5 145 VAL B N 1
ATOM 3470 C CA . VAL B 1 145 ? 13.195 -18.203 -4.84 1 71.5 145 VAL B CA 1
ATOM 3471 C C . VAL B 1 145 ? 14.039 -17.047 -5.336 1 71.5 145 VAL B C 1
ATOM 3473 O O . VAL B 1 145 ? 13.648 -15.875 -5.199 1 71.5 145 VAL B O 1
ATOM 3476 N N . ASP B 1 146 ? 15.281 -17.375 -5.605 1 61.69 146 ASP B N 1
ATOM 3477 C CA . ASP B 1 146 ? 16.156 -16.359 -6.184 1 61.69 146 ASP B CA 1
ATOM 3478 C C . ASP B 1 146 ? 15.992 -16.281 -7.699 1 61.69 146 ASP B C 1
ATOM 3480 O O . ASP B 1 146 ? 16.328 -17.219 -8.414 1 61.69 146 ASP B O 1
ATOM 3484 N N . TYR B 1 147 ? 15.141 -15.469 -8.305 1 53.91 147 TYR B N 1
ATOM 3485 C CA . TYR B 1 147 ? 14.984 -15.352 -9.758 1 53.91 147 TYR B CA 1
ATOM 3486 C C . TYR B 1 147 ? 16.125 -14.547 -10.367 1 53.91 147 TYR B C 1
ATOM 3488 O O . TYR B 1 147 ? 16.188 -14.375 -11.586 1 53.91 147 TYR B O 1
ATOM 3496 N N . SER B 1 148 ? 16.953 -13.898 -9.859 1 49.03 148 SER B N 1
ATOM 3497 C CA . SER B 1 148 ? 18.016 -13.156 -10.539 1 49.03 148 SER B CA 1
ATOM 3498 C C . SER B 1 148 ? 18.797 -14.055 -11.5 1 49.03 148 SER B C 1
ATOM 3500 O O . SER B 1 148 ? 19.328 -13.578 -12.5 1 49.03 148 SER B O 1
ATOM 3502 N N . LYS B 1 149 ? 19.141 -15.445 -11.258 1 38.19 149 LYS B N 1
ATOM 3503 C CA . LYS B 1 149 ? 20.078 -16.188 -12.094 1 38.19 149 LYS B CA 1
ATOM 3504 C C . LYS B 1 149 ? 19.391 -16.734 -13.336 1 38.19 149 LYS B C 1
ATOM 3506 O O . LYS B 1 149 ? 20 -17.484 -14.109 1 38.19 149 LYS B O 1
ATOM 3511 N N . SER B 1 150 ? 18.188 -16.906 -13.469 1 35.41 150 SER B N 1
ATOM 3512 C CA . SER B 1 150 ? 17.75 -17.766 -14.555 1 35.41 150 SER B CA 1
ATOM 3513 C C . SER B 1 150 ? 18.125 -17.188 -15.914 1 35.41 150 SER B C 1
ATOM 3515 O O . SER B 1 150 ? 17.641 -17.641 -16.953 1 35.41 150 SER B O 1
ATOM 3517 N N . GLY B 1 151 ? 18.797 -16.188 -16.141 1 32.22 151 GLY B N 1
ATOM 3518 C CA . GLY B 1 151 ? 19.203 -16.047 -17.531 1 32.22 151 GLY B CA 1
ATOM 3519 C C . GLY B 1 151 ? 19.984 -17.234 -18.047 1 32.22 151 GLY B C 1
ATOM 3520 O O . GLY B 1 151 ? 19.781 -17.656 -19.203 1 32.22 151 GLY B O 1
ATOM 3521 N N . SER B 1 152 ? 21.125 -17.672 -17.547 1 31.14 152 SER B N 1
ATOM 3522 C CA . SER B 1 152 ? 22.094 -18.234 -18.484 1 31.14 152 SER B CA 1
ATOM 3523 C C . SER B 1 152 ? 21.875 -19.719 -18.703 1 31.14 152 SER B C 1
ATOM 3525 O O . SER B 1 152 ? 22.625 -20.375 -19.438 1 31.14 152 SER B O 1
ATOM 3527 N N . LYS B 1 153 ? 21.438 -20.656 -17.938 1 31.08 153 LYS B N 1
ATOM 3528 C CA . LYS B 1 153 ? 21.734 -22 -18.391 1 31.08 153 LYS B CA 1
ATOM 3529 C C . LYS B 1 153 ? 20.688 -22.5 -19.375 1 31.08 153 LYS B C 1
ATOM 3531 O O . LYS B 1 153 ? 19.641 -23.016 -18.984 1 31.08 153 LYS B O 1
ATOM 3536 N N . LYS B 1 154 ? 20.5 -21.953 -20.562 1 32.47 154 LYS B N 1
ATOM 3537 C CA . LYS B 1 154 ? 20.094 -22.797 -21.688 1 32.47 154 LYS B CA 1
ATOM 3538 C C . LYS B 1 154 ? 20.984 -24.031 -21.797 1 32.47 154 LYS B C 1
ATOM 3540 O O . LYS B 1 154 ? 22.203 -23.906 -21.984 1 32.47 154 LYS B O 1
ATOM 3545 N N . LYS B 1 155 ? 20.688 -25.125 -21.422 1 30.17 155 LYS B N 1
ATOM 3546 C CA . LYS B 1 155 ? 21.25 -26.375 -21.922 1 30.17 155 LYS B CA 1
ATOM 3547 C C . LYS B 1 155 ? 21.266 -26.406 -23.438 1 30.17 155 LYS B C 1
ATOM 3549 O O . LYS B 1 155 ? 20.266 -26.109 -24.094 1 30.17 155 LYS B O 1
ATOM 3554 N N . ALA B 1 156 ? 22.422 -26.609 -24.078 1 27.75 156 ALA B N 1
ATOM 3555 C CA . ALA B 1 156 ? 22.781 -27.031 -25.422 1 27.75 156 ALA B CA 1
ATOM 3556 C C . ALA B 1 156 ? 22.047 -28.328 -25.797 1 27.75 156 ALA B C 1
ATOM 3558 O O . ALA B 1 156 ? 22.484 -29.422 -25.422 1 27.75 156 ALA B O 1
ATOM 3559 N N . ARG B 1 157 ? 20.75 -28.5 -25.766 1 28.75 157 ARG B N 1
ATOM 3560 C CA . ARG B 1 157 ? 20.219 -29.641 -26.516 1 28.75 157 ARG B CA 1
ATOM 3561 C C . ARG B 1 157 ? 20.75 -29.625 -27.938 1 28.75 157 ARG B C 1
ATOM 3563 O O . ARG B 1 157 ? 21.047 -28.578 -28.5 1 28.75 157 ARG B O 1
ATOM 3570 N N . ASN B 1 158 ? 21.188 -30.766 -28.5 1 28.59 158 ASN B N 1
ATOM 3571 C CA . ASN B 1 158 ? 21.672 -31.078 -29.828 1 28.59 158 ASN B CA 1
ATOM 3572 C C . ASN B 1 158 ? 20.781 -30.453 -30.906 1 28.59 158 ASN B C 1
ATOM 3574 O O . ASN B 1 158 ? 19.562 -30.438 -30.781 1 28.59 158 ASN B O 1
ATOM 3578 N N . VAL B 1 159 ? 21.25 -29.594 -31.859 1 29.92 159 VAL B N 1
ATOM 3579 C CA . VAL B 1 159 ? 20.875 -28.922 -33.094 1 29.92 159 VAL B CA 1
ATOM 3580 C C . VAL B 1 159 ? 20.172 -29.906 -34.031 1 29.92 159 VAL B C 1
ATOM 3582 O O . VAL B 1 159 ? 19.656 -29.5 -35.062 1 29.92 159 VAL B O 1
ATOM 3585 N N . GLU B 1 160 ? 20.438 -31.219 -34 1 29.75 160 GLU B N 1
ATOM 3586 C CA . GLU B 1 160 ? 20.062 -31.953 -35.188 1 29.75 160 GLU B CA 1
ATOM 3587 C C . GLU B 1 160 ? 18.547 -31.922 -35.406 1 29.75 160 GLU B C 1
ATOM 3589 O O . GLU B 1 160 ? 18.078 -31.781 -36.531 1 29.75 160 GLU B O 1
ATOM 3594 N N . ASP B 1 161 ? 17.797 -32.438 -34.5 1 27.95 161 ASP B N 1
ATOM 3595 C CA . ASP B 1 161 ? 16.484 -32.844 -35 1 27.95 161 ASP B CA 1
ATOM 3596 C C . ASP B 1 161 ? 15.586 -31.609 -35.188 1 27.95 161 ASP B C 1
ATOM 3598 O O . ASP B 1 161 ? 14.445 -31.75 -35.656 1 27.95 161 ASP B O 1
ATOM 3602 N N . LEU B 1 162 ? 15.867 -30.422 -34.531 1 26.03 162 LEU B N 1
ATOM 3603 C CA . LEU B 1 162 ? 14.867 -29.375 -34.719 1 26.03 162 LEU B CA 1
ATOM 3604 C C . LEU B 1 162 ? 15.07 -28.688 -36.062 1 26.03 162 LEU B C 1
ATOM 3606 O O . LEU B 1 162 ? 14.5 -27.625 -36.312 1 26.03 162 LEU B O 1
ATOM 3610 N N . ILE B 1 163 ? 15.742 -29.172 -37.094 1 28.41 163 ILE B N 1
ATOM 3611 C CA . ILE B 1 163 ? 15.789 -28.562 -38.406 1 28.41 163 ILE B CA 1
ATOM 3612 C C . ILE B 1 163 ? 14.367 -28.328 -38.938 1 28.41 163 ILE B C 1
ATOM 3614 O O . ILE B 1 163 ? 14.148 -27.469 -39.781 1 28.41 163 ILE B O 1
ATOM 3618 N N . MET B 1 164 ? 13.445 -29.234 -38.812 1 27.05 164 MET B N 1
ATOM 3619 C CA . MET B 1 164 ? 12.445 -29.125 -39.875 1 27.05 164 MET B CA 1
ATOM 3620 C C . MET B 1 164 ? 11.641 -27.844 -39.719 1 27.05 164 MET B C 1
ATOM 3622 O O . MET B 1 164 ? 11.469 -27.094 -40.688 1 27.05 164 MET B O 1
ATOM 3626 N N . SER B 1 165 ? 10.398 -27.812 -38.969 1 24.78 165 SER B N 1
ATOM 3627 C CA . SER B 1 165 ? 9.336 -26.906 -39.406 1 24.78 165 SER B CA 1
ATOM 3628 C C . SER B 1 165 ? 9.539 -25.5 -38.875 1 24.78 165 SER B C 1
ATOM 3630 O O . SER B 1 165 ? 9.57 -25.297 -37.656 1 24.78 165 SER B O 1
ATOM 3632 N N . LYS B 1 166 ? 10.266 -24.484 -39.406 1 26.34 166 LYS B N 1
ATOM 3633 C CA . LYS B 1 166 ? 10.609 -23.078 -39.312 1 26.34 166 LYS B CA 1
ATOM 3634 C C . LYS B 1 166 ? 9.367 -22.203 -39.125 1 26.34 166 LYS B C 1
ATOM 3636 O O . LYS B 1 166 ? 9.383 -21.016 -39.406 1 26.34 166 LYS B O 1
ATOM 3641 N N . ARG B 1 167 ? 8.188 -22.578 -38.719 1 25.61 167 ARG B N 1
ATOM 3642 C CA . ARG 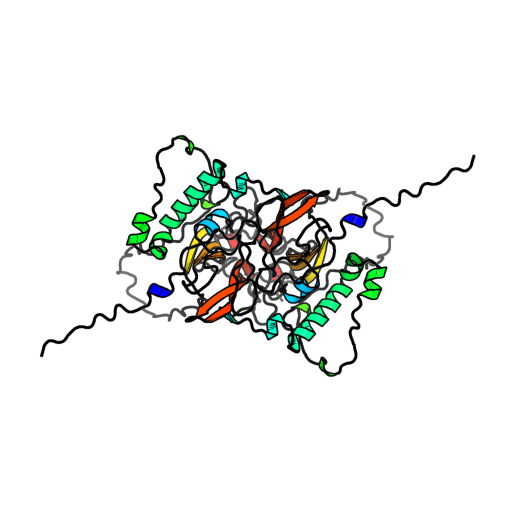B 1 167 ? 7.215 -21.5 -38.844 1 25.61 167 ARG B CA 1
ATOM 3643 C C . ARG B 1 167 ? 7.477 -20.406 -37.812 1 25.61 167 ARG B C 1
ATOM 3645 O O . ARG B 1 167 ? 7.613 -20.688 -36.625 1 25.61 167 ARG B O 1
ATOM 3652 N N . PHE B 1 168 ? 8.039 -19.234 -38.094 1 24.39 168 PHE B N 1
ATOM 3653 C CA . PHE B 1 168 ? 8.406 -17.922 -37.562 1 24.39 168 PHE B CA 1
ATOM 3654 C C . PHE B 1 168 ? 7.258 -17.328 -36.781 1 24.39 168 PHE B C 1
ATOM 3656 O O . PHE B 1 168 ? 6.336 -16.734 -37.344 1 24.39 168 PHE B O 1
ATOM 3663 N N . SER B 1 169 ? 6.543 -17.984 -35.875 1 25.31 169 SER B N 1
ATOM 3664 C CA . SER B 1 169 ? 5.469 -17.172 -35.312 1 25.31 169 SER B CA 1
ATOM 3665 C C . SER B 1 169 ? 6.02 -15.945 -34.562 1 25.31 169 SER B C 1
ATOM 3667 O O . SER B 1 169 ? 7.094 -16.016 -33.969 1 25.31 169 SER B O 1
ATOM 3669 N N . ARG B 1 170 ? 5.664 -14.656 -34.906 1 28.27 170 ARG B N 1
ATOM 3670 C CA . ARG B 1 170 ? 5.895 -13.266 -34.5 1 28.27 170 ARG B CA 1
ATOM 3671 C C . ARG B 1 170 ? 5.656 -13.078 -33 1 28.27 170 ARG B C 1
ATOM 3673 O O . ARG B 1 170 ? 4.547 -13.297 -32.5 1 28.27 170 ARG B O 1
ATOM 3680 N N . GLN B 1 171 ? 6.527 -13.273 -32.188 1 27.31 171 GLN B N 1
ATOM 3681 C CA . GLN B 1 171 ? 6.496 -13.094 -30.734 1 27.31 171 GLN B CA 1
ATOM 3682 C C . GLN B 1 171 ? 6.074 -11.672 -30.359 1 27.31 171 GLN B C 1
ATOM 3684 O O . GLN B 1 171 ? 6.723 -10.703 -30.75 1 27.31 171 GLN B O 1
ATOM 3689 N N . VAL B 1 172 ? 4.758 -11.305 -30.297 1 28.2 172 VAL B N 1
ATOM 3690 C CA . VAL B 1 172 ? 4.203 -10.047 -29.797 1 28.2 172 VAL B CA 1
ATOM 3691 C C . VAL B 1 172 ? 4.832 -9.688 -28.453 1 28.2 172 VAL B C 1
ATOM 3693 O O . VAL B 1 172 ? 4.738 -10.461 -27.5 1 28.2 172 VAL B O 1
ATOM 3696 N N . VAL B 1 173 ? 5.949 -9.102 -28.359 1 28.23 173 VAL B N 1
ATOM 3697 C CA . VAL B 1 173 ? 6.492 -8.414 -27.203 1 28.23 173 VAL B CA 1
ATOM 3698 C C . VAL B 1 173 ? 5.391 -7.609 -26.516 1 28.23 173 VAL B C 1
ATOM 3700 O O . VAL B 1 173 ? 4.703 -6.809 -27.156 1 28.23 173 VAL B O 1
ATOM 3703 N N . ASP B 1 174 ? 4.656 -8.125 -25.609 1 30.66 174 ASP B N 1
ATOM 3704 C CA . ASP B 1 174 ? 3.549 -7.523 -24.875 1 30.66 174 ASP B CA 1
ATOM 3705 C C . ASP B 1 174 ? 3.922 -6.137 -24.359 1 30.66 174 ASP B C 1
ATOM 3707 O O . ASP B 1 174 ? 5.012 -5.941 -23.812 1 30.66 174 ASP B O 1
ATOM 3711 N N . PRO B 1 175 ? 3.385 -5.027 -24.781 1 33.28 175 PRO B N 1
ATOM 3712 C CA . PRO B 1 175 ? 3.531 -3.617 -24.406 1 33.28 175 PRO B CA 1
ATOM 3713 C C . PRO B 1 175 ? 3.465 -3.385 -22.906 1 33.28 175 PRO B C 1
ATOM 3715 O O . PRO B 1 175 ? 3.414 -2.238 -22.453 1 33.28 175 PRO B O 1
ATOM 3718 N N . VAL B 1 176 ? 3.059 -4.23 -22.172 1 36.41 176 VAL B N 1
ATOM 3719 C CA . VAL B 1 176 ? 2.828 -3.92 -20.766 1 36.41 176 VAL B CA 1
ATOM 3720 C C . VAL B 1 176 ? 4.109 -3.371 -20.141 1 36.41 176 VAL B C 1
ATOM 3722 O O . VAL B 1 176 ? 4.129 -3.018 -18.953 1 36.41 176 VAL B O 1
ATOM 3725 N N . ASN B 1 177 ? 5.273 -3.803 -20.562 1 39.22 177 ASN B N 1
ATOM 3726 C CA . ASN B 1 177 ? 6.5 -3.242 -20.016 1 39.22 177 ASN B CA 1
ATOM 3727 C C . ASN B 1 177 ? 6.516 -1.72 -20.125 1 39.22 177 ASN B C 1
ATOM 3729 O O . ASN B 1 177 ? 7.348 -1.149 -20.828 1 39.22 177 ASN B O 1
ATOM 3733 N N . ALA B 1 178 ? 5.527 -1.104 -20.391 1 44.81 178 ALA B N 1
ATOM 3734 C CA . ALA B 1 178 ? 5.559 0.354 -20.469 1 44.81 178 ALA B CA 1
ATOM 3735 C C . ALA B 1 178 ? 6.461 0.943 -19.391 1 44.81 178 ALA B C 1
ATOM 3737 O O . ALA B 1 178 ? 6.758 0.282 -18.391 1 44.81 178 ALA B O 1
ATOM 3738 N N . THR B 1 179 ? 6.922 2.408 -19.359 1 62.5 179 THR B N 1
ATOM 3739 C CA . THR B 1 179 ? 8.07 3.258 -19.094 1 62.5 179 THR B CA 1
ATOM 3740 C C . THR B 1 179 ? 8.289 3.404 -17.594 1 62.5 179 THR B C 1
ATOM 3742 O O . THR B 1 179 ? 7.609 4.188 -16.922 1 62.5 179 THR B O 1
ATOM 3745 N N . LEU B 1 180 ? 8.672 2.287 -17.109 1 85.12 180 LEU B N 1
ATOM 3746 C CA . LEU B 1 180 ? 9.156 2.363 -15.742 1 85.12 180 LEU B CA 1
ATOM 3747 C C . LEU B 1 180 ? 10.312 3.352 -15.625 1 85.12 180 LEU B C 1
ATOM 3749 O O . LEU B 1 180 ? 11.312 3.223 -16.328 1 85.12 180 LEU B O 1
ATOM 3753 N N . ILE B 1 181 ? 10.117 4.297 -14.961 1 92.94 181 ILE B N 1
ATOM 3754 C CA . ILE B 1 181 ? 11.203 5.227 -14.648 1 92.94 181 ILE B CA 1
ATOM 3755 C C . ILE B 1 181 ? 12.102 4.629 -13.57 1 92.94 181 ILE B C 1
ATOM 3757 O O . ILE B 1 181 ? 11.633 4.32 -12.469 1 92.94 181 ILE B O 1
ATOM 3761 N N . GLY B 1 182 ? 13.367 4.402 -13.953 1 95.44 182 GLY B N 1
ATOM 3762 C CA . GLY B 1 182 ? 14.305 3.857 -12.984 1 95.44 182 GLY B CA 1
ATOM 3763 C C . GLY B 1 182 ? 14.586 2.381 -13.195 1 95.44 182 GLY B C 1
ATOM 3764 O O . GLY B 1 182 ? 14.188 1.806 -14.211 1 95.44 182 GLY B O 1
ATOM 3765 N N . THR B 1 183 ? 15.375 1.78 -12.289 1 94.19 183 THR B N 1
ATOM 3766 C CA . THR B 1 183 ? 15.789 0.384 -12.359 1 94.19 183 THR B CA 1
ATOM 3767 C C . THR B 1 183 ? 15.305 -0.385 -11.133 1 94.19 183 THR B C 1
ATOM 3769 O O . THR B 1 183 ? 15.469 0.073 -10 1 94.19 183 THR B O 1
ATOM 3772 N N . ARG B 1 184 ? 14.758 -1.575 -11.438 1 94.38 184 ARG B N 1
ATOM 3773 C CA . ARG B 1 184 ? 14.25 -2.412 -10.352 1 94.38 184 ARG B CA 1
ATOM 3774 C C . ARG B 1 184 ? 15.242 -3.523 -10.016 1 94.38 184 ARG B C 1
ATOM 3776 O O . ARG B 1 184 ? 15.844 -4.121 -10.906 1 94.38 184 ARG B O 1
ATOM 3783 N N . TYR B 1 185 ? 15.406 -3.721 -8.734 1 94.5 185 TYR B N 1
ATOM 3784 C CA . TYR B 1 185 ? 16.203 -4.82 -8.211 1 94.5 185 TYR B CA 1
ATOM 3785 C C . TYR B 1 185 ? 15.367 -5.738 -7.328 1 94.5 185 TYR B C 1
ATOM 3787 O O . TYR B 1 185 ? 14.875 -5.32 -6.277 1 94.5 185 TYR B O 1
ATOM 3795 N N . ASN B 1 186 ? 15.227 -6.957 -7.762 1 94.31 186 ASN B N 1
ATOM 3796 C CA . ASN B 1 186 ? 14.477 -7.926 -6.965 1 94.31 186 ASN B CA 1
ATOM 3797 C C . ASN B 1 186 ? 15.297 -8.422 -5.777 1 94.31 186 ASN B C 1
ATOM 3799 O O . ASN B 1 186 ? 16.359 -9.016 -5.957 1 94.31 186 ASN B O 1
ATOM 3803 N N . LEU B 1 187 ? 14.781 -8.203 -4.605 1 94.5 187 LEU B N 1
ATOM 3804 C CA . LEU B 1 187 ? 15.5 -8.586 -3.395 1 94.5 187 LEU B CA 1
ATOM 3805 C C . LEU B 1 187 ? 15.102 -9.984 -2.943 1 94.5 187 LEU B C 1
ATOM 3807 O O . LEU B 1 187 ? 15.953 -10.781 -2.541 1 94.5 187 LEU B O 1
ATOM 3811 N N . SER B 1 188 ? 13.852 -10.234 -2.932 1 92.44 188 SER B N 1
ATOM 3812 C CA . SER B 1 188 ? 13.273 -11.508 -2.492 1 92.44 188 SER B CA 1
ATOM 3813 C C . SER B 1 188 ? 11.984 -11.82 -3.24 1 92.44 188 SER B C 1
ATOM 3815 O O . SER B 1 188 ? 11.078 -10.984 -3.303 1 92.44 188 SER B O 1
ATOM 3817 N N . CYS B 1 189 ? 11.977 -13.016 -3.787 1 93.44 189 CYS B N 1
ATOM 3818 C CA . CYS B 1 189 ? 10.789 -13.406 -4.547 1 93.44 189 CYS B CA 1
ATOM 3819 C C . CYS B 1 189 ? 10.164 -14.672 -3.965 1 93.44 189 CYS B C 1
ATOM 3821 O O . CYS B 1 189 ? 10.852 -15.469 -3.322 1 93.44 189 CYS B O 1
ATOM 3823 N N . THR B 1 190 ? 8.906 -14.758 -4.137 1 92.38 190 THR B N 1
ATOM 3824 C CA . THR B 1 190 ? 8.141 -15.945 -3.762 1 92.38 190 THR B CA 1
ATOM 3825 C C . THR B 1 190 ? 7.395 -16.5 -4.965 1 92.38 190 THR B C 1
ATOM 3827 O O . THR B 1 190 ? 7.066 -15.773 -5.898 1 92.38 190 THR B O 1
ATOM 3830 N N . THR B 1 191 ? 7.172 -17.766 -4.973 1 91 191 THR B N 1
ATOM 3831 C CA . THR B 1 191 ? 6.445 -18.422 -6.059 1 91 191 THR B CA 1
ATOM 3832 C C . THR B 1 191 ? 4.992 -18.672 -5.668 1 91 191 THR B C 1
ATOM 3834 O O . THR B 1 191 ? 4.668 -18.75 -4.484 1 91 191 THR B O 1
ATOM 3837 N N . LYS B 1 192 ? 4.199 -18.719 -6.688 1 92.56 192 LYS B N 1
ATOM 3838 C CA . LYS B 1 192 ? 2.838 -19.172 -6.426 1 92.56 192 LYS B CA 1
ATOM 3839 C C . LYS B 1 192 ? 2.846 -20.516 -5.684 1 92.56 192 LYS B C 1
ATOM 3841 O O . LYS B 1 192 ? 3.684 -21.375 -5.953 1 92.56 192 LYS B O 1
ATOM 3846 N N . GLY B 1 193 ? 1.904 -20.625 -4.777 1 92 193 GLY B N 1
ATOM 3847 C CA . GLY B 1 193 ? 1.86 -21.828 -3.961 1 92 193 GLY B CA 1
ATOM 3848 C C . GLY B 1 193 ? 2.594 -21.672 -2.641 1 92 193 GLY B C 1
ATOM 3849 O O . GLY B 1 193 ? 2.455 -22.516 -1.75 1 92 193 GLY B O 1
ATOM 3850 N N . SER B 1 194 ? 3.385 -20.609 -2.535 1 90.69 194 SER B N 1
ATOM 3851 C CA . SER B 1 194 ? 4.07 -20.375 -1.271 1 90.69 194 SER B CA 1
ATOM 3852 C C . SER B 1 194 ? 3.121 -19.781 -0.23 1 90.69 194 SER B C 1
ATOM 3854 O O . SER B 1 194 ? 2.07 -19.25 -0.578 1 90.69 194 SER B O 1
ATOM 3856 N N . ALA B 1 195 ? 3.555 -19.938 1.039 1 91.94 195 ALA B N 1
ATOM 3857 C CA . ALA B 1 195 ? 2.768 -19.328 2.109 1 91.94 195 ALA B CA 1
ATOM 3858 C C . ALA B 1 195 ? 2.809 -17.797 2.023 1 91.94 195 ALA B C 1
ATOM 3860 O O . ALA B 1 195 ? 3.887 -17.203 1.98 1 91.94 195 ALA B O 1
ATOM 3861 N N . PRO B 1 196 ? 1.667 -17.203 2.053 1 92.19 196 PRO B N 1
ATOM 3862 C CA . PRO B 1 196 ? 1.646 -15.75 1.856 1 92.19 196 PRO B CA 1
ATOM 3863 C C . PRO B 1 196 ? 2.355 -14.992 2.977 1 92.19 196 PRO B C 1
ATOM 3865 O O . PRO B 1 196 ? 2.943 -13.938 2.734 1 92.19 196 PRO B O 1
ATOM 3868 N N . ASP B 1 197 ? 2.348 -15.469 4.207 1 88.06 197 ASP B N 1
ATOM 3869 C CA . ASP B 1 197 ? 2.912 -14.75 5.348 1 88.06 197 ASP B CA 1
ATOM 3870 C C . ASP B 1 197 ? 4.328 -15.234 5.652 1 88.06 197 ASP B C 1
ATOM 3872 O O . ASP B 1 197 ? 4.941 -14.797 6.629 1 88.06 197 ASP B O 1
ATOM 3876 N N . GLY B 1 198 ? 4.816 -16.125 4.934 1 85.88 198 GLY B N 1
ATOM 3877 C CA . GLY B 1 198 ? 6.16 -16.641 5.148 1 85.88 198 GLY B CA 1
ATOM 3878 C C . GLY B 1 198 ? 6.219 -17.766 6.168 1 85.88 198 GLY B C 1
ATOM 3879 O O . GLY B 1 198 ? 7.297 -18.281 6.477 1 85.88 198 GLY B O 1
ATOM 3880 N N . SER B 1 199 ? 5.039 -18.016 6.648 1 82.12 199 SER B N 1
ATOM 3881 C CA . SER B 1 199 ? 4.977 -19.125 7.602 1 82.12 199 SER B CA 1
ATOM 3882 C C . SER B 1 199 ? 4.371 -20.359 6.965 1 82.12 199 SER B C 1
ATOM 3884 O O . SER B 1 199 ? 3.328 -20.281 6.312 1 82.12 199 SER B O 1
ATOM 3886 N N . SER B 1 200 ? 5.004 -21.453 7.168 1 73.19 200 SER B N 1
ATOM 3887 C CA . SER B 1 200 ? 4.531 -22.703 6.60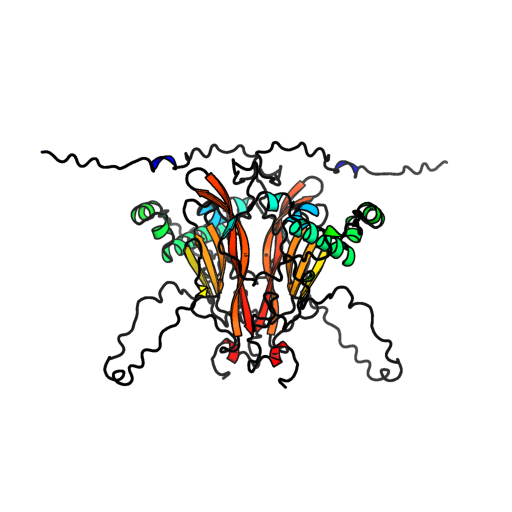2 1 73.19 200 SER B CA 1
ATOM 3888 C C . SER B 1 200 ? 3.242 -23.172 7.27 1 73.19 200 SER B C 1
ATOM 3890 O O . SER B 1 200 ? 2.521 -24 6.73 1 73.19 200 SER B O 1
ATOM 3892 N N . ASP B 1 201 ? 2.865 -22.516 8.234 1 78.75 201 ASP B N 1
ATOM 3893 C CA . ASP B 1 201 ? 1.758 -23.016 9.039 1 78.75 201 ASP B CA 1
ATOM 3894 C C . ASP B 1 201 ? 0.457 -22.297 8.695 1 78.75 201 ASP B C 1
ATOM 3896 O O . ASP B 1 201 ? -0.599 -22.609 9.25 1 78.75 201 ASP B O 1
ATOM 3900 N N . SER B 1 202 ? 0.439 -21.453 7.805 1 82.94 202 SER B N 1
ATOM 3901 C CA . SER B 1 202 ? -0.766 -20.656 7.562 1 82.94 202 SER B CA 1
ATOM 3902 C C . SER B 1 202 ? -1.841 -21.5 6.875 1 82.94 202 SER B C 1
ATOM 3904 O O . SER B 1 202 ? -3.031 -21.203 6.988 1 82.94 202 SER B O 1
ATOM 3906 N N . GLY B 1 203 ? -1.453 -22.547 6.121 1 91.62 203 GLY B N 1
ATOM 3907 C CA . GLY B 1 203 ? -2.395 -23.359 5.375 1 91.62 203 GLY B CA 1
ATOM 3908 C C . GLY B 1 203 ? -2.98 -22.641 4.168 1 91.62 203 GLY B C 1
ATOM 3909 O O . GLY B 1 203 ? -4.016 -23.062 3.641 1 91.62 203 GLY B O 1
ATOM 3910 N N . LEU B 1 204 ? -2.443 -21.562 3.832 1 94.69 204 LEU B N 1
ATOM 3911 C CA . LEU B 1 204 ? -2.893 -20.781 2.68 1 94.69 204 LEU B CA 1
ATOM 3912 C C . LEU B 1 204 ? -1.794 -20.688 1.627 1 94.69 204 LEU B C 1
ATOM 3914 O O . LEU B 1 204 ? -0.607 -20.75 1.954 1 94.69 204 LEU B O 1
ATOM 3918 N N . LEU B 1 205 ? -2.256 -20.531 0.428 1 95.06 205 LEU B N 1
ATOM 3919 C CA . LEU B 1 205 ? -1.329 -20.484 -0.697 1 95.06 205 LEU B CA 1
ATOM 3920 C C . LEU B 1 205 ? -1.506 -19.188 -1.492 1 95.06 205 LEU B C 1
ATOM 3922 O O . LEU B 1 205 ? -2.633 -18.781 -1.77 1 95.06 205 LEU B O 1
ATOM 3926 N N . SER B 1 206 ? -0.376 -18.641 -1.86 1 95.38 206 SER B N 1
ATOM 3927 C CA . SER B 1 206 ? -0.389 -17.484 -2.748 1 95.38 206 SER B CA 1
ATOM 3928 C C . SER B 1 206 ? -0.728 -17.891 -4.18 1 95.38 206 SER B C 1
ATOM 3930 O O . SER B 1 206 ? -0.271 -18.922 -4.66 1 95.38 206 SER B O 1
ATOM 3932 N N . LEU B 1 207 ? -1.422 -17.031 -4.844 1 97.25 207 LEU B N 1
ATOM 3933 C CA . LEU B 1 207 ? -1.87 -17.359 -6.195 1 97.25 207 LEU B CA 1
ATOM 3934 C C . LEU B 1 207 ? -0.888 -16.828 -7.234 1 97.25 207 LEU B C 1
ATOM 3936 O O . LEU B 1 207 ? -0.947 -17.219 -8.406 1 97.25 207 LEU B O 1
ATOM 3940 N N . CYS B 1 208 ? -0.061 -15.945 -6.801 1 96.5 208 CYS B N 1
ATOM 3941 C CA . CYS B 1 208 ? 0.859 -15.312 -7.734 1 96.5 208 CYS B CA 1
ATOM 3942 C C . CYS B 1 208 ? 2.287 -15.336 -7.199 1 96.5 208 CYS B C 1
ATOM 3944 O O . CYS B 1 208 ? 2.5 -15.32 -5.988 1 96.5 208 CYS B O 1
ATOM 3946 N N . SER B 1 209 ? 3.201 -15.461 -8.117 1 94.25 209 SER B N 1
ATOM 3947 C CA . SER B 1 209 ? 4.594 -15.195 -7.777 1 94.25 209 SER B CA 1
ATOM 3948 C C . SER B 1 209 ? 4.848 -13.695 -7.609 1 94.25 209 SER B C 1
ATOM 3950 O O . SER B 1 209 ? 4.383 -12.891 -8.422 1 94.25 209 SER B O 1
ATOM 3952 N N . LYS B 1 210 ? 5.516 -13.375 -6.535 1 95.31 210 LYS B N 1
ATOM 3953 C CA . LYS B 1 210 ? 5.738 -11.969 -6.203 1 95.31 210 LYS B CA 1
ATOM 3954 C C . LYS B 1 210 ? 7.199 -11.719 -5.844 1 95.31 210 LYS B C 1
ATOM 3956 O O . LYS B 1 210 ? 7.891 -12.609 -5.355 1 95.31 210 LYS B O 1
ATOM 3961 N N . CYS B 1 211 ? 7.617 -10.461 -6.07 1 95.44 211 CYS B N 1
ATOM 3962 C CA . CYS B 1 211 ? 8.969 -10.07 -5.684 1 95.44 211 CYS B CA 1
ATOM 3963 C C . CYS B 1 211 ? 8.961 -8.75 -4.922 1 95.44 211 CYS B C 1
ATOM 3965 O O . CYS B 1 211 ? 8.328 -7.785 -5.348 1 95.44 211 CYS B O 1
ATOM 3967 N N . TRP B 1 212 ? 9.586 -8.805 -3.771 1 96.56 212 TRP B N 1
ATOM 3968 C CA . TRP B 1 212 ? 9.992 -7.555 -3.135 1 96.56 212 TRP B CA 1
ATOM 3969 C C . TRP B 1 212 ? 11.156 -6.914 -3.883 1 96.56 212 TRP B C 1
ATOM 3971 O O . TRP B 1 212 ? 12.203 -7.539 -4.07 1 96.56 212 TRP B O 1
ATOM 3981 N N . ALA B 1 213 ? 10.969 -5.645 -4.273 1 96.81 213 ALA B N 1
ATOM 3982 C CA . ALA B 1 213 ? 11.977 -5 -5.109 1 96.81 213 ALA B CA 1
ATOM 3983 C C . ALA B 1 213 ? 12.219 -3.562 -4.66 1 96.81 213 ALA B C 1
ATOM 3985 O O . ALA B 1 213 ? 11.312 -2.896 -4.164 1 96.81 213 ALA B O 1
ATOM 3986 N N . TRP B 1 214 ? 13.477 -3.174 -4.77 1 97.5 214 TRP B N 1
ATOM 3987 C CA . TRP B 1 214 ? 13.828 -1.759 -4.699 1 97.5 214 TRP B CA 1
ATOM 3988 C C . TRP B 1 214 ? 13.969 -1.16 -6.094 1 97.5 214 TRP B C 1
ATOM 3990 O O . TRP B 1 214 ? 14.578 -1.767 -6.977 1 97.5 214 TRP B O 1
ATOM 4000 N N . ARG B 1 215 ? 13.383 -0.061 -6.281 1 97.19 215 ARG B N 1
ATOM 4001 C CA . ARG B 1 215 ? 13.547 0.68 -7.527 1 97.19 215 ARG B CA 1
ATOM 4002 C C . ARG B 1 215 ? 14.43 1.905 -7.324 1 97.19 215 ARG B C 1
ATOM 4004 O O . ARG B 1 215 ? 14.203 2.693 -6.402 1 97.19 215 ARG B O 1
ATOM 4011 N N . GLN B 1 216 ? 15.422 2.008 -8.094 1 96.12 216 GLN B N 1
ATOM 4012 C CA . GLN B 1 216 ? 16.297 3.182 -8.094 1 96.12 216 GLN B CA 1
ATOM 4013 C C . GLN B 1 216 ? 15.922 4.141 -9.219 1 96.12 216 GLN B C 1
ATOM 4015 O O . GLN B 1 216 ? 15.969 3.773 -10.398 1 96.12 216 GLN B O 1
ATOM 4020 N N . LEU B 1 217 ? 15.586 5.332 -8.836 1 95.25 217 LEU B N 1
ATOM 4021 C CA . LEU B 1 217 ? 15.281 6.363 -9.82 1 95.25 217 LEU B CA 1
ATOM 4022 C C . LEU B 1 217 ? 16.562 7.016 -10.344 1 95.25 217 LEU B C 1
ATOM 4024 O O . LEU B 1 217 ? 17.625 6.895 -9.727 1 95.25 217 LEU B O 1
ATOM 4028 N N . PRO B 1 218 ? 16.422 7.613 -11.523 1 93.38 218 PRO B N 1
ATOM 4029 C CA . PRO B 1 218 ? 17.578 8.367 -12.008 1 93.38 218 PRO B CA 1
ATOM 4030 C C . PRO B 1 218 ? 18.062 9.414 -11.008 1 93.38 218 PRO B C 1
ATOM 4032 O O . PRO B 1 218 ? 17.312 9.797 -10.102 1 93.38 218 PRO B O 1
ATOM 4035 N N . ALA B 1 219 ? 19.25 9.898 -11.164 1 87.81 219 ALA B N 1
ATOM 4036 C CA . ALA B 1 219 ? 19.938 10.734 -10.18 1 87.81 219 ALA B CA 1
ATOM 4037 C C . ALA B 1 219 ? 19.219 12.078 -10.016 1 87.81 219 ALA B C 1
ATOM 4039 O O . ALA B 1 219 ? 19.391 12.75 -9 1 87.81 219 ALA B O 1
ATOM 4040 N N . ASN B 1 220 ? 18.469 12.461 -10.984 1 88.69 220 ASN B N 1
ATOM 4041 C CA . ASN B 1 220 ? 17.828 13.766 -10.906 1 88.69 220 ASN B CA 1
ATOM 4042 C C . ASN B 1 220 ? 16.469 13.68 -10.219 1 88.69 220 ASN B C 1
ATOM 4044 O O . ASN B 1 220 ? 15.719 14.656 -10.195 1 88.69 220 ASN B O 1
ATOM 4048 N N . TYR B 1 221 ? 16.172 12.516 -9.727 1 90.19 221 TYR B N 1
ATOM 4049 C CA . TYR B 1 221 ? 14.961 12.344 -8.938 1 90.19 221 TYR B CA 1
ATOM 4050 C C . TYR B 1 221 ? 15.289 12.266 -7.445 1 90.19 221 TYR B C 1
ATOM 4052 O O . TYR B 1 221 ? 16.312 11.695 -7.059 1 90.19 221 TYR B O 1
ATOM 4060 N N . PHE B 1 222 ? 14.297 12.844 -6.645 1 86.44 222 PHE B N 1
ATOM 4061 C CA . PHE B 1 222 ? 14.469 12.844 -5.195 1 86.44 222 PHE B CA 1
ATOM 4062 C C . PHE B 1 222 ? 13.133 12.703 -4.488 1 86.44 222 PHE B C 1
ATOM 4064 O O . PHE B 1 222 ? 12.203 13.484 -4.738 1 86.44 222 PHE B O 1
ATOM 4071 N N . PRO B 1 223 ? 12.992 11.664 -3.422 1 90.31 223 PRO B N 1
ATOM 4072 C CA . PRO B 1 223 ? 13.883 10.578 -3.02 1 90.31 223 PRO B CA 1
ATOM 4073 C C . PRO B 1 223 ? 14.164 9.594 -4.152 1 90.31 223 PRO B C 1
ATOM 4075 O O . PRO B 1 223 ? 13.312 9.391 -5.023 1 90.31 223 PRO B O 1
ATOM 4078 N N . GLN B 1 224 ? 15.242 8.891 -4.074 1 93.31 224 GLN B N 1
ATOM 4079 C CA . GLN B 1 224 ? 15.719 8.133 -5.23 1 93.31 224 GLN B CA 1
ATOM 4080 C C . GLN B 1 224 ? 15.305 6.672 -5.145 1 93.31 224 GLN B C 1
ATOM 4082 O O . GLN B 1 224 ? 15.367 5.941 -6.137 1 93.31 224 GLN B O 1
ATOM 4087 N N . PHE B 1 225 ? 14.992 6.246 -3.967 1 95.31 225 PHE B N 1
ATOM 4088 C CA . PHE B 1 225 ? 14.734 4.82 -3.805 1 95.31 225 PHE B CA 1
ATOM 4089 C C . PHE B 1 225 ? 13.281 4.566 -3.432 1 95.31 225 PHE B C 1
ATOM 4091 O O . PHE B 1 225 ? 12.719 5.277 -2.596 1 95.31 225 PHE B O 1
ATOM 4098 N N . ILE B 1 226 ? 12.719 3.607 -4.09 1 97.06 226 ILE B N 1
ATOM 4099 C CA . ILE B 1 226 ? 11.328 3.25 -3.869 1 97.06 226 ILE B CA 1
ATOM 4100 C C . ILE B 1 226 ? 11.227 1.781 -3.463 1 97.06 226 ILE B C 1
ATOM 4102 O O . ILE B 1 226 ? 11.898 0.923 -4.043 1 97.06 226 ILE B O 1
ATOM 4106 N N . ASN B 1 227 ? 10.406 1.492 -2.432 1 97.56 227 ASN B N 1
ATOM 4107 C CA . ASN B 1 227 ? 10.109 0.143 -1.96 1 97.56 227 ASN B CA 1
ATOM 4108 C C . ASN B 1 227 ? 8.859 -0.418 -2.625 1 97.56 227 ASN B C 1
ATOM 4110 O O . ASN B 1 227 ? 7.777 0.163 -2.512 1 97.56 227 ASN B O 1
ATOM 4114 N N . GLU B 1 228 ? 8.961 -1.581 -3.334 1 97.44 228 GLU B N 1
ATOM 4115 C CA . GLU B 1 228 ? 7.836 -2.061 -4.133 1 97.44 228 GLU B CA 1
ATOM 4116 C C . GLU B 1 228 ? 7.605 -3.555 -3.916 1 97.44 228 GLU B C 1
ATOM 4118 O O . GLU B 1 228 ? 8.531 -4.289 -3.568 1 97.44 228 GLU B O 1
ATOM 4123 N N . LEU B 1 229 ? 6.414 -3.936 -3.982 1 97.12 229 LEU B N 1
ATOM 4124 C CA . LEU B 1 229 ? 6.008 -5.32 -4.191 1 97.12 229 LEU B CA 1
ATOM 4125 C C . LEU B 1 229 ? 5.418 -5.512 -5.582 1 97.12 229 LEU B C 1
ATOM 4127 O O . LEU B 1 229 ? 4.445 -4.844 -5.945 1 97.12 229 LEU B O 1
ATOM 4131 N N . ILE B 1 230 ? 6.016 -6.422 -6.383 1 96.12 230 ILE B N 1
ATOM 4132 C CA . ILE B 1 230 ? 5.598 -6.551 -7.773 1 96.12 230 ILE B CA 1
ATOM 4133 C C . ILE B 1 230 ? 5.223 -8 -8.07 1 96.12 230 ILE B C 1
ATOM 4135 O O . ILE B 1 230 ? 5.688 -8.922 -7.391 1 96.12 230 ILE B O 1
ATOM 4139 N N . CYS B 1 231 ? 4.344 -8.117 -9.055 1 96 231 CYS B N 1
ATOM 4140 C CA . CYS B 1 231 ? 4.184 -9.445 -9.633 1 96 231 CYS B CA 1
ATOM 4141 C C . CYS B 1 231 ? 5.426 -9.852 -10.414 1 96 231 CYS B C 1
ATOM 4143 O O . CYS B 1 231 ? 6.016 -9.031 -11.117 1 96 231 CYS B O 1
ATOM 4145 N N . HIS B 1 232 ? 5.781 -11.055 -10.219 1 90.94 232 HIS B N 1
ATOM 4146 C CA . HIS B 1 232 ? 6.938 -11.531 -10.969 1 90.94 232 HIS B CA 1
ATOM 4147 C C . HIS B 1 232 ? 6.688 -11.469 -12.469 1 90.94 232 HIS B C 1
ATOM 4149 O O . HIS B 1 232 ? 5.691 -12 -12.961 1 90.94 232 HIS B O 1
ATOM 4155 N N . ASP B 1 233 ? 7.547 -10.898 -13.203 1 82 233 ASP B N 1
ATOM 4156 C CA . ASP B 1 233 ? 7.371 -10.625 -14.625 1 82 233 ASP B CA 1
ATOM 4157 C C . ASP B 1 233 ? 7.41 -11.922 -15.438 1 82 233 ASP B C 1
ATOM 4159 O O . ASP B 1 233 ? 6.789 -12.008 -16.5 1 82 233 ASP B O 1
ATOM 4163 N N . GLY B 1 234 ? 8.047 -12.852 -15.031 1 78.94 234 GLY B N 1
ATOM 4164 C CA . GLY B 1 234 ? 8.188 -14.094 -15.781 1 78.94 234 GLY B CA 1
ATOM 4165 C C . GLY B 1 234 ? 7.062 -15.078 -15.531 1 78.94 234 GLY B C 1
ATOM 4166 O O . GLY B 1 234 ? 6.984 -16.125 -16.188 1 78.94 234 GLY B O 1
ATOM 4167 N N . ASP B 1 235 ? 6.203 -14.805 -14.664 1 83.19 235 ASP B N 1
ATOM 4168 C CA . ASP B 1 235 ? 5.09 -15.672 -14.289 1 83.19 235 ASP B CA 1
ATOM 4169 C C . ASP B 1 235 ? 3.836 -14.859 -13.977 1 83.19 235 ASP B C 1
ATOM 4171 O O . ASP B 1 235 ? 3.514 -14.625 -12.812 1 83.19 235 ASP B O 1
ATOM 4175 N N . THR B 1 236 ? 3.074 -14.555 -14.945 1 88.69 236 THR B N 1
ATOM 4176 C CA . THR B 1 236 ? 1.99 -13.594 -14.781 1 88.69 236 THR B CA 1
ATOM 4177 C C . THR B 1 236 ? 0.638 -14.297 -14.758 1 88.69 236 THR B C 1
ATOM 4179 O O . THR B 1 236 ? -0.401 -13.656 -14.586 1 88.69 236 THR B O 1
ATOM 4182 N N . ASP B 1 237 ? 0.696 -15.672 -14.953 1 93.56 237 ASP B N 1
ATOM 4183 C CA . ASP B 1 237 ? -0.571 -16.391 -14.922 1 93.56 237 ASP B CA 1
ATOM 4184 C C . ASP B 1 237 ? -0.862 -16.922 -13.516 1 93.56 237 ASP B C 1
ATOM 4186 O O . ASP B 1 237 ? 0.06 -17.172 -12.734 1 93.56 237 ASP B O 1
ATOM 4190 N N . CYS B 1 238 ? -2.094 -17.047 -13.227 1 96.06 238 CYS B N 1
ATOM 4191 C CA . CYS B 1 238 ? -2.545 -17.734 -12.008 1 96.06 238 CYS B CA 1
ATOM 4192 C C . CYS B 1 238 ? -3.717 -18.656 -12.305 1 96.06 238 CYS B C 1
ATOM 4194 O O . CYS B 1 238 ? -4.328 -18.578 -13.375 1 96.06 238 CYS B O 1
ATOM 4196 N N . LEU B 1 239 ? -3.863 -19.594 -11.438 1 96.44 239 LEU B N 1
ATOM 4197 C CA . LEU B 1 239 ? -4.957 -20.562 -11.539 1 96.44 239 LEU B CA 1
ATOM 4198 C C . LEU B 1 239 ? -4.926 -21.281 -12.875 1 96.44 239 LEU B C 1
ATOM 4200 O O . LEU B 1 239 ? -5.934 -21.328 -13.594 1 96.44 239 LEU B O 1
ATOM 4204 N N . SER B 1 240 ? -3.758 -21.766 -13.219 1 94 240 SER B N 1
ATOM 4205 C CA . SER B 1 240 ? -3.516 -22.594 -14.398 1 94 240 SER B CA 1
ATOM 4206 C C . SER B 1 240 ? -3.93 -21.875 -15.672 1 94 240 SER B C 1
ATOM 4208 O O . SER B 1 240 ? -4.539 -22.469 -16.562 1 94 240 SER B O 1
ATOM 4210 N N . GLY B 1 241 ? -3.738 -20.5 -15.648 1 94 241 GLY B N 1
ATOM 4211 C CA . GLY B 1 241 ? -3.961 -19.734 -16.875 1 94 241 GLY B CA 1
ATOM 4212 C C . GLY B 1 241 ? -5.348 -19.125 -16.953 1 94 241 GLY B C 1
ATOM 4213 O O . GLY B 1 241 ? -5.625 -18.312 -17.828 1 94 241 GLY B O 1
ATOM 4214 N N . TYR B 1 242 ? -6.211 -19.484 -16.062 1 96 242 TYR B N 1
ATOM 4215 C CA . TYR B 1 242 ? -7.562 -18.938 -16.078 1 96 242 TYR B CA 1
ATOM 4216 C C . TYR B 1 242 ? -7.578 -17.531 -15.492 1 96 242 TYR B C 1
ATOM 4218 O O . TYR B 1 242 ? -8.57 -16.812 -15.617 1 96 242 TYR B O 1
ATOM 4226 N N . GLY B 1 243 ? -6.512 -17.156 -14.852 1 96.44 243 GLY B N 1
ATOM 4227 C CA . GLY B 1 243 ? -6.363 -15.82 -14.305 1 96.44 243 GLY B CA 1
ATOM 4228 C C . GLY B 1 243 ? -5.035 -15.172 -14.656 1 96.44 243 GLY B C 1
ATOM 4229 O O . GLY B 1 243 ? -4.176 -15.805 -15.273 1 96.44 243 GLY B O 1
ATOM 4230 N N . MET B 1 244 ? -4.918 -13.922 -14.312 1 95.75 244 MET B N 1
ATOM 4231 C CA . MET B 1 244 ? -3.707 -13.133 -14.523 1 95.75 244 MET B CA 1
ATOM 4232 C C . MET B 1 244 ? -3.299 -12.414 -13.242 1 95.75 244 MET B C 1
ATOM 4234 O O . MET B 1 244 ? -4.156 -11.945 -12.492 1 95.75 244 MET B O 1
ATOM 4238 N N . CYS B 1 245 ? -2.023 -12.391 -13.055 1 96.81 245 CYS B N 1
ATOM 4239 C CA . CYS B 1 245 ? -1.481 -11.656 -11.914 1 96.81 245 CYS B CA 1
ATOM 4240 C C . CYS B 1 245 ? -1.135 -10.227 -12.305 1 96.81 245 CYS B C 1
ATOM 4242 O O . CYS B 1 245 ? -0.354 -10 -13.234 1 96.81 245 CYS B O 1
ATOM 4244 N N . ASN B 1 246 ? -1.71 -9.32 -11.578 1 95.12 246 ASN B N 1
ATOM 4245 C CA . ASN B 1 246 ? -1.489 -7.906 -11.867 1 95.12 246 ASN B CA 1
ATOM 4246 C C . ASN B 1 246 ? -1.116 -7.125 -10.617 1 95.12 246 ASN B C 1
ATOM 4248 O O . ASN B 1 246 ? -1.634 -7.398 -9.531 1 95.12 246 ASN B O 1
ATOM 4252 N N . SER B 1 247 ? -0.261 -6.121 -10.836 1 94.5 247 SER B N 1
ATOM 4253 C CA . SER B 1 247 ? 0.176 -5.289 -9.727 1 94.5 247 SER B CA 1
ATOM 4254 C C . SER B 1 247 ? -0.762 -4.102 -9.516 1 94.5 247 SER B C 1
ATOM 4256 O O . SER B 1 247 ? -1.214 -3.486 -10.484 1 94.5 247 SER B O 1
ATOM 4258 N N . GLY B 1 248 ? -1.169 -3.943 -8.266 1 94.88 248 GLY B N 1
ATOM 4259 C CA . GLY B 1 248 ? -1.781 -2.674 -7.918 1 94.88 248 GLY B CA 1
ATOM 4260 C C . GLY B 1 248 ? -0.771 -1.563 -7.699 1 94.88 248 GLY B C 1
ATOM 4261 O O . GLY B 1 248 ? 0.291 -1.789 -7.113 1 94.88 248 GLY B O 1
ATOM 4262 N N . GLU B 1 249 ? -1.128 -0.353 -8.148 1 93.81 249 GLU B N 1
ATOM 4263 C CA . GLU B 1 249 ? -0.137 0.719 -8.125 1 93.81 249 GLU B CA 1
ATOM 4264 C C . GLU B 1 249 ? -0.612 1.89 -7.27 1 93.81 249 GLU B C 1
ATOM 4266 O O . GLU B 1 249 ? -1.794 2.24 -7.289 1 93.81 249 GLU B O 1
ATOM 4271 N N . ARG B 1 250 ? 0.349 2.424 -6.582 1 90.81 250 ARG B N 1
ATOM 4272 C CA . ARG B 1 250 ? 0.126 3.658 -5.836 1 90.81 250 ARG B CA 1
ATOM 4273 C C . ARG B 1 250 ? 0.933 4.809 -6.426 1 90.81 250 ARG B C 1
ATOM 4275 O O . ARG B 1 250 ? 1.92 4.586 -7.129 1 90.81 250 ARG B O 1
ATOM 4282 N N . LEU B 1 251 ? 0.486 5.941 -6.086 1 89.69 251 LEU B N 1
ATOM 4283 C CA . LEU B 1 251 ? 1.224 7.113 -6.547 1 89.69 251 LEU B CA 1
ATOM 4284 C C . LEU B 1 251 ? 2.152 7.633 -5.457 1 89.69 251 LEU B C 1
ATOM 4286 O O . LEU B 1 251 ? 1.787 7.652 -4.277 1 89.69 251 LEU B O 1
ATOM 4290 N N . LEU B 1 252 ? 3.297 7.992 -5.887 1 90.81 252 LEU B N 1
ATOM 4291 C CA . LEU B 1 252 ? 4.277 8.625 -5.012 1 90.81 252 LEU B CA 1
ATOM 4292 C C . LEU B 1 252 ? 4.73 9.961 -5.574 1 90.81 252 LEU B C 1
ATOM 4294 O O . LEU B 1 252 ? 4.895 10.109 -6.789 1 90.81 252 LEU B O 1
ATOM 4298 N N . GLU B 1 253 ? 4.984 10.867 -4.691 1 87 253 GLU B N 1
ATOM 4299 C CA . GLU B 1 253 ? 5.512 12.156 -5.113 1 87 253 GLU B CA 1
ATOM 4300 C C . GLU B 1 253 ? 7.031 12.211 -4.984 1 87 253 GLU B C 1
ATOM 4302 O O . GLU B 1 253 ? 7.586 11.75 -3.982 1 87 253 GLU B O 1
ATOM 4307 N N . VAL B 1 254 ? 7.602 12.75 -6.035 1 88.5 254 VAL B N 1
ATOM 4308 C CA . VAL B 1 254 ? 9.047 12.93 -6.043 1 88.5 254 VAL B CA 1
ATOM 4309 C C . VAL B 1 254 ? 9.398 14.273 -6.668 1 88.5 254 VAL B C 1
ATOM 4311 O O . VAL B 1 254 ? 8.562 14.898 -7.328 1 88.5 254 VAL B O 1
ATOM 4314 N N . LEU B 1 255 ? 10.586 14.727 -6.363 1 86.88 255 LEU B N 1
ATOM 4315 C CA . LEU B 1 255 ? 11.125 15.922 -7 1 86.88 255 LEU B CA 1
ATOM 4316 C C . LEU B 1 255 ? 12.062 15.547 -8.148 1 86.88 255 LEU B C 1
ATOM 4318 O O . LEU B 1 255 ? 12.938 14.695 -7.984 1 86.88 255 LEU B O 1
ATOM 4322 N N . ARG B 1 256 ? 11.789 16.109 -9.266 1 87.62 256 ARG B N 1
ATOM 4323 C CA . ARG B 1 256 ? 12.672 15.938 -10.414 1 87.62 256 ARG B CA 1
ATOM 4324 C C . ARG B 1 256 ? 13.43 17.219 -10.719 1 87.62 256 ARG B C 1
ATOM 4326 O O . ARG B 1 256 ? 12.836 18.297 -10.828 1 87.62 256 ARG B O 1
ATOM 4333 N N . ASN B 1 257 ? 14.68 17.078 -10.781 1 85.56 257 ASN B N 1
ATOM 4334 C CA . ASN B 1 257 ? 15.539 18.219 -11.078 1 85.56 257 ASN B CA 1
ATOM 4335 C C . ASN B 1 257 ? 15.984 18.234 -12.539 1 85.56 257 ASN B C 1
ATOM 4337 O O . ASN B 1 257 ? 16.844 17.438 -12.93 1 85.56 257 ASN B O 1
ATOM 4341 N N . ASP B 1 258 ? 15.305 19.047 -13.289 1 83.19 258 ASP B N 1
ATOM 4342 C CA . ASP B 1 258 ? 15.695 19.219 -14.688 1 83.19 258 ASP B CA 1
ATOM 4343 C C . ASP B 1 258 ? 16.5 20.5 -14.883 1 83.19 258 ASP B C 1
ATOM 4345 O O . ASP B 1 258 ? 15.93 21.562 -15.156 1 83.19 258 ASP B O 1
ATOM 4349 N N . THR B 1 259 ? 17.797 20.391 -15.023 1 78.75 259 THR B N 1
ATOM 4350 C CA . THR B 1 259 ? 18.719 21.484 -15.281 1 78.75 259 THR B CA 1
ATOM 4351 C C . THR B 1 259 ? 18.297 22.734 -14.492 1 78.75 259 THR B C 1
ATOM 4353 O O . THR B 1 259 ? 17.953 23.766 -15.078 1 78.75 259 THR B O 1
ATOM 4356 N N . TYR B 1 260 ? 18.156 22.641 -13.305 1 68.69 260 TYR B N 1
ATOM 4357 C CA . TYR B 1 260 ? 17.984 23.703 -12.312 1 68.69 260 TYR B CA 1
ATOM 4358 C C . TYR B 1 260 ? 16.5 24 -12.102 1 68.69 260 TYR B C 1
ATOM 4360 O O . TYR B 1 260 ? 16.141 25.094 -11.648 1 68.69 260 TYR B O 1
ATOM 4368 N N . LYS B 1 261 ? 15.742 23.312 -12.648 1 78.44 261 LYS B N 1
ATOM 4369 C CA . LYS B 1 261 ? 14.32 23.469 -12.352 1 78.44 261 LYS B CA 1
ATOM 4370 C C . LYS B 1 261 ? 13.781 22.25 -11.602 1 78.44 261 LYS B C 1
ATOM 4372 O O . LYS B 1 261 ? 13.828 21.125 -12.109 1 78.44 261 LYS B O 1
ATOM 4377 N N . LEU B 1 262 ? 13.367 22.516 -10.406 1 79.5 262 LEU B N 1
ATOM 4378 C CA . LEU B 1 262 ? 12.773 21.469 -9.586 1 79.5 262 LEU B CA 1
ATOM 4379 C C . LEU B 1 262 ? 11.266 21.391 -9.805 1 79.5 262 LEU B C 1
ATOM 4381 O O . LEU B 1 262 ? 10.57 22.391 -9.688 1 79.5 262 LEU B O 1
ATOM 4385 N N . THR B 1 263 ? 10.859 20.234 -10.234 1 82.38 263 THR B N 1
ATOM 4386 C CA . THR B 1 263 ? 9.445 20.016 -10.477 1 82.38 263 THR B CA 1
ATOM 4387 C C . THR B 1 263 ? 8.945 18.828 -9.656 1 82.38 263 THR B C 1
ATOM 4389 O O . THR B 1 263 ? 9.625 17.797 -9.547 1 82.38 263 THR B O 1
ATOM 4392 N N . THR B 1 264 ? 7.844 19.031 -8.961 1 84.12 264 THR B N 1
ATOM 4393 C CA . THR B 1 264 ? 7.215 17.906 -8.273 1 84.12 264 THR B CA 1
ATOM 4394 C C . THR B 1 264 ? 6.453 17.031 -9.25 1 84.12 264 THR B C 1
ATOM 4396 O O . THR B 1 264 ? 5.625 17.516 -10.023 1 84.12 264 THR B O 1
ATOM 4399 N N . VAL B 1 265 ? 6.781 15.797 -9.258 1 88.06 265 VAL B N 1
ATOM 4400 C CA . VAL B 1 265 ? 6.094 14.852 -10.141 1 88.06 265 VAL B CA 1
ATOM 4401 C C . VAL B 1 265 ? 5.574 13.672 -9.328 1 88.06 265 VAL B C 1
ATOM 4403 O O . VAL B 1 265 ? 6.039 13.43 -8.211 1 88.06 265 VAL B O 1
ATOM 4406 N N . THR B 1 266 ? 4.566 13.008 -9.844 1 89 266 THR B N 1
ATOM 4407 C CA . THR B 1 266 ? 4.059 11.773 -9.242 1 89 266 THR B CA 1
ATOM 4408 C C . THR B 1 266 ? 4.438 10.562 -10.086 1 89 266 THR B C 1
ATOM 4410 O O . THR B 1 266 ? 4.363 10.609 -11.32 1 89 266 THR B O 1
ATOM 4413 N N . LEU B 1 267 ? 4.879 9.555 -9.43 1 93.12 267 LEU B N 1
ATOM 4414 C CA . LEU B 1 267 ? 5.23 8.297 -10.07 1 93.12 267 LEU B CA 1
ATOM 4415 C C . LEU B 1 267 ? 4.312 7.172 -9.602 1 93.12 267 LEU B C 1
ATOM 4417 O O . LEU B 1 267 ? 3.859 7.172 -8.453 1 93.12 267 LEU B O 1
ATOM 4421 N N . SER B 1 268 ? 4.082 6.289 -10.547 1 93 268 SER B N 1
ATOM 4422 C CA . SER B 1 268 ? 3.375 5.066 -10.172 1 93 268 SER B CA 1
ATOM 4423 C C . SER B 1 268 ? 4.336 4.027 -9.594 1 93 268 SER B C 1
ATOM 4425 O O . SER B 1 268 ? 5.418 3.807 -10.148 1 93 268 SER B O 1
ATOM 4427 N N . ALA B 1 269 ? 3.953 3.49 -8.445 1 94.19 269 ALA B N 1
ATOM 4428 C CA . ALA B 1 269 ? 4.754 2.449 -7.809 1 94.19 269 ALA B CA 1
ATOM 4429 C C . ALA B 1 269 ? 3.906 1.225 -7.48 1 94.19 269 ALA B C 1
ATOM 4431 O O . ALA B 1 269 ? 2.795 1.354 -6.961 1 94.19 269 ALA B O 1
ATOM 4432 N N . SER B 1 270 ? 4.449 0.039 -7.777 1 94.88 270 SER B N 1
ATOM 4433 C CA . SER B 1 270 ? 3.734 -1.2 -7.484 1 94.88 270 SER B CA 1
ATOM 4434 C C . SER B 1 270 ? 3.639 -1.442 -5.98 1 94.88 270 SER B C 1
ATOM 4436 O O . SER B 1 270 ? 4.633 -1.311 -5.262 1 94.88 270 SER B O 1
ATOM 4438 N N . SER B 1 271 ? 2.455 -1.817 -5.543 1 94.88 271 SER B N 1
ATOM 4439 C CA . SER B 1 271 ? 2.238 -1.951 -4.105 1 94.88 271 SER B CA 1
ATOM 4440 C C . SER B 1 271 ? 1.9 -3.391 -3.729 1 94.88 271 SER B C 1
ATOM 4442 O O . SER B 1 271 ? 2.17 -3.824 -2.605 1 94.88 271 SER B O 1
ATOM 4444 N N . PHE B 1 272 ? 1.275 -4.062 -4.543 1 96.5 272 PHE B N 1
ATOM 4445 C CA . PHE B 1 272 ? 0.902 -5.449 -4.289 1 96.5 272 PHE B CA 1
ATOM 4446 C C . PHE B 1 272 ? 0.623 -6.18 -5.594 1 96.5 272 PHE B C 1
ATOM 4448 O O . PHE B 1 272 ? 0.68 -5.586 -6.672 1 96.5 272 PHE B O 1
ATOM 4455 N N . CYS B 1 273 ? 0.408 -7.445 -5.504 1 96.25 273 CYS B N 1
ATOM 4456 C CA . CYS B 1 273 ? 0.157 -8.336 -6.629 1 96.25 273 CYS B CA 1
ATOM 4457 C C . CYS B 1 273 ? -1.044 -9.234 -6.359 1 96.25 273 CYS B C 1
ATOM 4459 O O . CYS B 1 273 ? -1.089 -9.922 -5.34 1 96.25 273 CYS B O 1
ATOM 4461 N N . GLU B 1 274 ? -1.951 -9.195 -7.312 1 96.56 274 GLU B N 1
ATOM 4462 C CA . GLU B 1 274 ? -3.178 -9.961 -7.094 1 96.56 274 GLU B CA 1
ATOM 4463 C C . GLU B 1 274 ? -3.553 -10.766 -8.336 1 96.56 274 GLU B C 1
ATOM 4465 O O . GLU B 1 274 ? -3.359 -10.305 -9.461 1 96.56 274 GLU B O 1
ATOM 4470 N N . CYS B 1 275 ? -4.117 -11.938 -8.062 1 97.88 275 CYS B N 1
ATOM 4471 C CA . CYS B 1 275 ? -4.699 -12.742 -9.133 1 97.88 275 CYS B CA 1
ATOM 4472 C C . CYS B 1 275 ? -6.094 -12.25 -9.492 1 97.88 275 CYS B C 1
ATOM 4474 O O . CYS B 1 275 ? -6.922 -12.016 -8.609 1 97.88 275 CYS B O 1
ATOM 4476 N N . GLN B 1 276 ? -6.324 -12.078 -10.734 1 97.12 276 GLN B N 1
ATOM 4477 C CA . GLN B 1 276 ? -7.621 -11.711 -11.297 1 97.12 276 GLN B CA 1
ATOM 4478 C C . GLN B 1 276 ? -8.07 -12.727 -12.344 1 97.12 276 GLN B C 1
ATOM 4480 O O . GLN B 1 276 ? -7.281 -13.148 -13.188 1 97.12 276 GLN B O 1
ATOM 4485 N N . VAL B 1 277 ? -9.297 -13.102 -12.25 1 97.19 277 VAL B N 1
ATOM 4486 C CA . VAL B 1 277 ? -9.773 -14.156 -13.133 1 97.19 277 VAL B CA 1
ATOM 4487 C C . VAL B 1 277 ? -10.305 -13.555 -14.43 1 97.19 277 VAL B C 1
ATOM 4489 O O . VAL B 1 277 ? -10.953 -12.5 -14.414 1 97.19 277 VAL B O 1
ATOM 4492 N N . LYS B 1 278 ? -10.062 -14.281 -15.492 1 95.62 278 LYS B N 1
ATOM 4493 C CA . LYS B 1 278 ? -10.555 -13.844 -16.797 1 95.62 278 LYS B CA 1
ATOM 4494 C C . LYS B 1 278 ? -12.055 -14.094 -16.938 1 95.62 278 LYS B C 1
ATOM 4496 O O . LYS B 1 278 ? -12.523 -15.211 -16.703 1 95.62 278 LYS B O 1
ATOM 4501 N N . ALA B 1 279 ? -12.703 -12.992 -17.328 1 93.81 279 ALA B N 1
ATOM 4502 C CA . ALA B 1 279 ? -14.133 -13.148 -17.594 1 93.81 279 ALA B CA 1
ATOM 4503 C C . ALA B 1 279 ? -14.375 -14.148 -18.719 1 93.81 279 ALA B C 1
ATOM 4505 O O . ALA B 1 279 ? -13.656 -14.148 -19.719 1 93.81 279 ALA B O 1
ATOM 4506 N N . GLY B 1 280 ? -15.367 -14.992 -18.531 1 91.75 280 GLY B N 1
ATOM 4507 C CA . GLY B 1 280 ? -15.695 -15.984 -19.547 1 91.75 280 GLY B CA 1
ATOM 4508 C C . GLY B 1 280 ? -14.883 -17.266 -19.406 1 91.75 280 GLY B C 1
ATOM 4509 O O . GLY B 1 280 ? -15.133 -18.234 -20.125 1 91.75 280 GLY B O 1
ATOM 4510 N N . SER B 1 281 ? -13.875 -17.312 -18.547 1 92.62 281 SER B N 1
ATOM 4511 C CA . SER B 1 281 ? -13.062 -18.516 -18.344 1 92.62 281 SER B CA 1
ATOM 4512 C C . SER B 1 281 ? -13.883 -19.625 -17.688 1 92.62 281 SER B C 1
ATOM 4514 O O . SER B 1 281 ? -14.992 -19.391 -17.203 1 92.62 281 SER B O 1
ATOM 4516 N N . ALA B 1 282 ? -13.289 -20.844 -17.641 1 90.38 282 ALA B N 1
ATOM 4517 C CA . ALA B 1 282 ? -13.953 -22.031 -17.141 1 90.38 282 ALA B CA 1
ATOM 4518 C C . ALA B 1 282 ? -14.211 -21.922 -15.633 1 90.38 282 ALA B C 1
ATOM 4520 O O . ALA B 1 282 ? -15.062 -22.625 -15.086 1 90.38 282 ALA B O 1
ATOM 4521 N N . ILE B 1 283 ? -13.492 -21.031 -14.977 1 92.12 283 ILE B N 1
ATOM 4522 C CA . ILE B 1 283 ? -13.633 -21.016 -13.523 1 92.12 283 ILE B CA 1
ATOM 4523 C C . ILE B 1 283 ? -14.383 -19.75 -13.086 1 92.12 283 ILE B C 1
ATOM 4525 O O . ILE B 1 283 ? -14.406 -19.422 -11.898 1 92.12 283 ILE B O 1
ATOM 4529 N N . GLN B 1 284 ? -14.883 -19.047 -13.938 1 93 284 GLN B N 1
ATOM 4530 C CA . GLN B 1 284 ? -15.617 -17.828 -13.617 1 93 284 GLN B CA 1
ATOM 4531 C C . GLN B 1 284 ? -16.703 -18.094 -12.578 1 93 284 GLN B C 1
ATOM 4533 O O . GLN B 1 284 ? -16.969 -17.266 -11.711 1 93 284 GLN B O 1
ATOM 4538 N N . ASN B 1 285 ? -17.297 -19.25 -12.664 1 91.25 285 ASN B N 1
ATOM 4539 C CA . ASN B 1 285 ? -18.375 -19.609 -11.742 1 91.25 285 ASN B CA 1
ATOM 4540 C C . ASN B 1 285 ? -17.875 -19.719 -10.312 1 91.25 285 ASN B C 1
ATOM 4542 O O . ASN B 1 285 ? -18.641 -19.562 -9.359 1 91.25 285 ASN B O 1
ATOM 4546 N N . LEU B 1 286 ? -16.641 -20.031 -10.195 1 93.12 286 LEU B N 1
ATOM 4547 C CA . LEU B 1 286 ? -16.078 -20.109 -8.859 1 93.12 286 LEU B CA 1
ATOM 4548 C C . LEU B 1 286 ? -15.992 -18.719 -8.227 1 93.12 286 LEU B C 1
ATOM 4550 O O . LEU B 1 286 ? -15.891 -18.594 -7.004 1 93.12 286 LEU B O 1
ATOM 4554 N N . VAL B 1 287 ? -16.016 -17.688 -9.07 1 92.75 287 VAL B N 1
ATOM 4555 C CA . VAL B 1 287 ? -15.898 -16.312 -8.594 1 92.75 287 VAL B CA 1
ATOM 4556 C C . VAL B 1 287 ? -17.281 -15.758 -8.281 1 92.75 287 VAL B C 1
ATOM 4558 O O . VAL B 1 287 ? -17.516 -15.227 -7.188 1 92.75 287 VAL B O 1
ATOM 4561 N N . THR B 1 288 ? -18.219 -15.898 -9.195 1 86.69 288 THR B N 1
ATOM 4562 C CA . THR B 1 288 ? -19.516 -15.234 -9.109 1 86.69 288 THR B CA 1
ATOM 4563 C C . THR B 1 288 ? -20.547 -16.156 -8.477 1 86.69 288 THR B C 1
ATOM 4565 O O . THR B 1 288 ? -21.609 -15.703 -8.023 1 86.69 288 THR B O 1
ATOM 4568 N N . GLY B 1 289 ? -20.25 -17.406 -8.203 1 78.88 289 GLY B N 1
ATOM 4569 C CA . GLY B 1 289 ? -21.219 -18.359 -7.691 1 78.88 289 GLY B CA 1
ATOM 4570 C C . GLY B 1 289 ? -22.281 -18.75 -8.711 1 78.88 289 GLY B C 1
ATOM 4571 O O . GLY B 1 289 ? -23.094 -19.641 -8.453 1 78.88 289 GLY B O 1
ATOM 4572 N N . GLU B 1 290 ? -22.578 -17.969 -9.758 1 62.09 290 GLU B N 1
ATOM 4573 C CA . GLU B 1 290 ? -23.625 -18.297 -10.719 1 62.09 290 GLU B CA 1
ATOM 4574 C C . GLU B 1 290 ? -23.156 -19.328 -11.734 1 62.09 290 GLU B C 1
ATOM 4576 O O . GLU B 1 290 ? -22.016 -19.266 -12.211 1 62.09 290 GLU B O 1
ATOM 4581 N N . PRO B 1 291 ? -23.938 -20.484 -11.883 1 50.69 291 PRO B N 1
ATOM 4582 C CA . PRO B 1 291 ? -23.594 -21.438 -12.93 1 50.69 291 PRO B CA 1
ATOM 4583 C C . PRO B 1 291 ? -23.453 -20.797 -14.305 1 50.69 291 PRO B C 1
ATOM 4585 O O . PRO B 1 291 ? -24.125 -19.797 -14.586 1 50.69 291 PRO B O 1
ATOM 4588 N N . ASN B 1 292 ? -22.25 -20.953 -15.008 1 40.88 292 ASN B N 1
ATOM 4589 C CA . ASN B 1 292 ? -22.172 -20.531 -16.406 1 40.88 292 ASN B CA 1
ATOM 4590 C C . ASN B 1 292 ? -23.438 -20.906 -17.172 1 40.88 292 ASN B C 1
ATOM 4592 O O . ASN B 1 292 ? -23.906 -22.047 -17.094 1 40.88 292 ASN B O 1
ATOM 4596 N N . LYS B 1 293 ? -24.234 -19.969 -17.516 1 35.75 293 LYS B N 1
ATOM 4597 C CA . LYS B 1 293 ? -25.25 -20.391 -18.469 1 35.75 293 LYS B CA 1
ATOM 4598 C C . LYS B 1 293 ? -24.609 -21 -19.703 1 35.75 293 LYS B C 1
ATOM 4600 O O . LYS B 1 293 ? -23.594 -20.5 -20.188 1 35.75 293 LYS B O 1
#

Organism: Bursaphelenchus xylophilus (NCBI:txid6326)

InterPro domains:
  IPR029034 Cystine-knot cytokine [SSF57501] (148-276)